Protein AF-0000000066255594 (afdb_homodimer)

Nearest PDB structures (foldseek):
  4ig6-assembly1_A  TM=9.634E-01  e=9.986E-32  Anaplasma phagocytophilum str. HZ
  3knu-assembly1_B  TM=9.555E-01  e=9.615E-29  Anaplasma phagocytophilum str. HZ
  3knu-assembly2_D  TM=9.487E-01  e=7.362E-28  Anaplasma phagocytophilum str. HZ
  3knu-assembly2_C  TM=9.407E-01  e=1.794E-27  Anaplasma phagocytophilum str. HZ
  3knu-assembly1_A  TM=9.541E-01  e=2.984E-27  Anaplasma phagocytophilum str. HZ

Foldseek 3Di:
DALAEEEEEDQCQVCPPPVCCDDLNVVCVVVRNYYYHYDNLLVQADDPRSHQWDADPPDDDWIAGELSSVVVSVVVVCVVPVPAAAEEEDLPAAEDDLVVL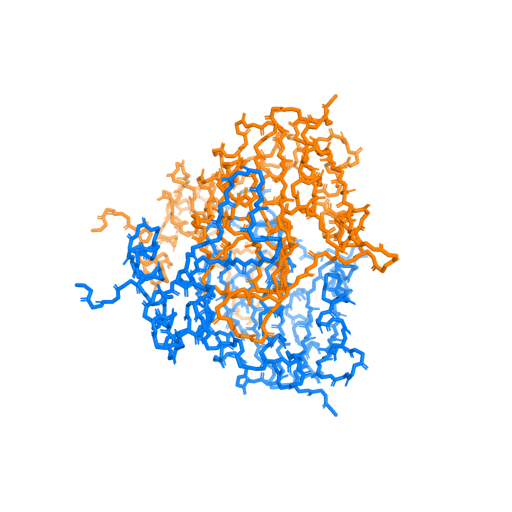VVNSVDRHYYYYKAAIPYYDVVNCVVVVYGYYYPDNDDDGMCSVVVSVSVVSNSCPGPPRDPDPVCVQQDAQNCNHLQNGFHWADDDDDDQADPNDGDDVQCVPPPPVSVSVVRNVRRVVCCCVPPVVRVPPD/DALAEEEEEDQCQVCPPPVCCDDLNVVCVVVRNYYYHYDNLLVQADDPRSHQWDADPPDDDWIAGELSSVVVSVVVLCVVPVPAAAEEEDLPAAEDDLVVLVVNSVDRHYYYYKAAIPYYDVVNCVVVVYGYYYPDNDDDGMCSVVVSVSVVSNSCPGPPRDPDPVCVQQDAQNCNHLQNGFHWADDDDDDQADPNDGDPVQCVPPPPVSVSVVRNVRRVVCCCVPPVVRVPPD

pLDDT: mean 94.8, std 6.96, range [36.12, 98.94]

Secondary structure (DSSP, 8-state):
--SEEEEEEES-GGGSSGGGGSHHHHHHHHTTSEEEEEEEGGGG-BTTTTB-EEEBTT--S-EEE-HHHHHHHHHHHHHH-TT-EEEEEEEEEEEPBHHHHHHHTT-SEEEEE---TT-B-HHHHHHHTPEEEESSBS--SSSHHHHHHHHHHHHHTSTTTSS-GGGGGGSTT-TTSTTTTSPPPP--BSSSEETTEEPPHHHHS--HHHHHHHHHHHHHHHHHHH-GGG-S--/--SEEEEEEES-GGGSSGGGGSHHHHHHHHTTSEEEEEEEGGGG-BTTTTB-EEEBTT--S-EEE-HHHHHHHHHHHHHH-TT-EEEEEEEEEEEPBHHHHHHHTT-SEEEEE---TT-B-HHHHHHHTPEEEESSBS--SSSHHHHHHHHHHHHHTSTTTSS-GGGGGGSTT-TTSTTTTSPPPP--BSSSEETTEEPPHHHHS--HHHHHHHHHHHHHHHHHHH-GGG-S--

Structure (mmCIF, N/CA/C/O backbone):
data_AF-0000000066255594-model_v1
#
loop_
_entity.id
_entity.type
_entity.pdbx_description
1 polymer 'tRNA (guanine-N(1)-)-methyltransferase'
#
loop_
_atom_site.group_PDB
_atom_site.id
_atom_site.type_symbol
_atom_site.label_atom_id
_atom_site.label_alt_id
_atom_site.label_comp_id
_atom_site.label_asym_id
_atom_site.label_entity_id
_atom_site.label_seq_id
_atom_site.pdbx_PDB_ins_code
_atom_site.Cartn_x
_atom_site.Cartn_y
_atom_site.Cartn_z
_atom_site.occupancy
_atom_site.B_iso_or_equiv
_atom_site.auth_seq_id
_atom_site.auth_comp_id
_atom_site.auth_asym_id
_atom_site.auth_atom_id
_atom_site.pdbx_PDB_model_num
ATOM 1 N N . MET A 1 1 ? -24.703 -7.254 12.578 1 80.44 1 MET A N 1
ATOM 2 C CA . MET A 1 1 ? -23.844 -7.609 11.453 1 80.44 1 MET A CA 1
ATOM 3 C C . MET A 1 1 ? -23.016 -6.406 11 1 80.44 1 MET A C 1
ATOM 5 O O . MET A 1 1 ? -23.484 -5.27 11.055 1 80.44 1 MET A O 1
ATOM 9 N N . SER A 1 2 ? -21.734 -6.656 10.742 1 88.69 2 SER A N 1
ATOM 10 C CA . SER A 1 2 ? -20.891 -5.527 10.359 1 88.69 2 SER A CA 1
ATOM 11 C C . SER A 1 2 ? -21.281 -4.992 8.984 1 88.69 2 SER A C 1
ATOM 13 O O . SER A 1 2 ? -21.922 -5.688 8.195 1 88.69 2 SER A O 1
ATOM 15 N N . ILE A 1 3 ? -21.016 -3.77 8.758 1 94.94 3 ILE A N 1
ATOM 16 C CA . ILE A 1 3 ? -21.312 -3.137 7.477 1 94.94 3 ILE A CA 1
ATOM 17 C C . ILE A 1 3 ? -20.5 -3.791 6.367 1 94.94 3 ILE A C 1
ATOM 19 O O . ILE A 1 3 ? -21.016 -4.039 5.27 1 94.94 3 ILE A O 1
ATOM 23 N N . LEU A 1 4 ? -19.297 -4.117 6.699 1 97.81 4 LEU A N 1
ATOM 24 C CA . LEU A 1 4 ? -18.359 -4.734 5.77 1 97.81 4 LEU A CA 1
ATOM 25 C C . LEU A 1 4 ? -17.656 -5.926 6.414 1 97.81 4 LEU A C 1
ATOM 27 O O . LEU A 1 4 ? -17.219 -5.844 7.566 1 97.81 4 LEU A O 1
ATOM 31 N N . HIS A 1 5 ? -17.609 -7.023 5.688 1 98.31 5 HIS A N 1
ATOM 32 C CA . HIS A 1 5 ? -16.875 -8.195 6.156 1 98.31 5 HIS A CA 1
ATOM 33 C C . HIS A 1 5 ? -15.828 -8.633 5.141 1 98.31 5 HIS A C 1
ATOM 35 O O . HIS A 1 5 ? -16.125 -8.805 3.957 1 98.31 5 HIS A O 1
ATOM 41 N N . ALA A 1 6 ? -14.617 -8.766 5.605 1 98.38 6 ALA A N 1
ATOM 42 C CA . ALA A 1 6 ? -13.523 -9.188 4.734 1 98.38 6 ALA A CA 1
ATOM 43 C C . ALA A 1 6 ? -12.969 -10.547 5.164 1 98.38 6 ALA A C 1
ATOM 45 O O . ALA A 1 6 ? -12.625 -10.742 6.328 1 98.38 6 ALA A O 1
ATOM 46 N N . THR A 1 7 ? -12.961 -11.477 4.262 1 98.81 7 THR A N 1
ATOM 47 C CA . THR A 1 7 ? -12.242 -12.727 4.465 1 98.81 7 THR A CA 1
ATOM 48 C C . THR A 1 7 ? -10.891 -12.695 3.756 1 98.81 7 THR A C 1
ATOM 50 O O . THR A 1 7 ? -10.82 -12.484 2.543 1 98.81 7 THR A O 1
ATOM 53 N N . ILE A 1 8 ? -9.844 -12.914 4.52 1 98.88 8 ILE A N 1
ATOM 54 C CA . ILE A 1 8 ? -8.5 -12.844 3.963 1 98.88 8 ILE A CA 1
ATOM 55 C C . ILE A 1 8 ? -7.91 -14.25 3.854 1 98.88 8 ILE A C 1
ATOM 57 O O . ILE A 1 8 ? -7.824 -14.977 4.852 1 98.88 8 ILE A O 1
ATOM 61 N N . LEU A 1 9 ? -7.574 -14.688 2.678 1 98.94 9 LEU A N 1
ATOM 62 C CA . LEU A 1 9 ? -6.82 -15.906 2.428 1 98.94 9 LEU A CA 1
ATOM 63 C C . LEU A 1 9 ? -5.332 -15.609 2.289 1 98.94 9 LEU A C 1
ATOM 65 O O . LEU A 1 9 ? -4.922 -14.875 1.386 1 98.94 9 LEU A O 1
ATOM 69 N N . THR A 1 10 ? -4.516 -16.125 3.152 1 98.81 10 THR A N 1
ATOM 70 C CA . THR A 1 10 ? -3.09 -15.82 3.154 1 98.81 10 THR A CA 1
ATOM 71 C C . THR A 1 10 ? -2.297 -16.953 3.805 1 98.81 10 THR A C 1
ATOM 73 O O . THR A 1 10 ? -2.855 -17.75 4.555 1 98.81 10 THR A O 1
ATOM 76 N N . VAL A 1 11 ? -1.025 -17.062 3.492 1 98.31 11 VAL A N 1
ATOM 77 C CA . VAL A 1 11 ? -0.159 -18.016 4.176 1 98.31 11 VAL A CA 1
ATOM 78 C C . VAL A 1 11 ? 0.457 -17.359 5.41 1 98.31 11 VAL A C 1
ATOM 80 O O . VAL A 1 11 ? 1.189 -18.016 6.16 1 98.31 11 VAL A O 1
ATOM 83 N N . PHE A 1 12 ? 0.181 -16.109 5.691 1 98.12 12 PHE A N 1
ATOM 84 C CA . PHE A 1 12 ? 0.67 -15.391 6.859 1 98.12 12 PHE A CA 1
ATOM 85 C C . PHE A 1 12 ? -0.488 -14.797 7.652 1 98.12 12 PHE A C 1
ATOM 87 O O . PHE A 1 12 ? -0.617 -13.578 7.754 1 98.12 12 PHE A O 1
ATOM 94 N N . PRO A 1 13 ? -1.225 -15.625 8.297 1 98.38 13 PRO A N 1
ATOM 95 C CA . PRO A 1 13 ? -2.385 -15.117 9.039 1 98.38 13 PRO A CA 1
ATOM 96 C C . PRO A 1 13 ? -2 -14.117 10.125 1 98.38 13 PRO A C 1
ATOM 98 O O . PRO A 1 13 ? -2.801 -13.25 10.484 1 98.38 13 PRO A O 1
ATOM 101 N N . GLU A 1 14 ? -0.776 -14.148 10.625 1 97 14 GLU A N 1
ATOM 102 C CA . GLU A 1 14 ? -0.301 -13.297 11.719 1 97 14 GLU A CA 1
ATOM 103 C C . GLU A 1 14 ? -0.2 -11.844 11.281 1 97 14 GLU A C 1
ATOM 105 O O . GLU A 1 14 ? -0.082 -10.945 12.117 1 97 14 GLU A O 1
ATOM 110 N N . MET A 1 15 ? -0.306 -11.602 10 1 98.06 15 MET A N 1
ATOM 111 C CA . MET A 1 15 ? -0.17 -10.242 9.477 1 98.06 15 MET A CA 1
ATOM 112 C C . MET A 1 15 ? -1.474 -9.469 9.625 1 98.06 15 MET A C 1
ATOM 114 O O . MET A 1 15 ? -1.513 -8.258 9.391 1 98.06 15 MET A O 1
ATOM 118 N N . PHE A 1 16 ? -2.576 -10.094 10.062 1 98.12 16 PHE A N 1
ATOM 119 C CA . PHE A 1 16 ? -3.873 -9.438 10.164 1 98.12 16 PHE A CA 1
ATOM 120 C C . PHE A 1 16 ? -4.395 -9.5 11.594 1 98.12 16 PHE A C 1
ATOM 122 O O . PHE A 1 16 ? -4.184 -10.484 12.297 1 98.12 16 PHE A O 1
ATOM 129 N N . PRO A 1 17 ? -5.004 -8.516 12.164 1 98 17 PRO A N 1
ATOM 130 C CA . PRO A 1 17 ? -5.418 -7.379 11.344 1 98 17 PRO A CA 1
ATOM 131 C C . PRO A 1 17 ? -4.281 -6.395 11.078 1 98 17 PRO A C 1
ATOM 133 O O . PRO A 1 17 ? -4.449 -5.441 10.312 1 98 17 PRO A O 1
ATOM 136 N N . GLY A 1 18 ? -3.1 -6.668 11.727 1 96.81 18 GLY A N 1
ATOM 137 C CA . GLY A 1 18 ? -1.965 -5.785 11.516 1 96.81 18 GLY A CA 1
ATOM 138 C C . GLY A 1 18 ? -2.279 -4.328 11.805 1 96.81 18 GLY A C 1
ATOM 139 O O . GLY A 1 18 ? -2.811 -4.004 12.867 1 96.81 18 GLY A O 1
ATOM 140 N N . THR A 1 19 ? -1.964 -3.428 10.812 1 97.19 19 THR A N 1
ATOM 141 C CA . THR A 1 19 ? -2.168 -1.993 10.984 1 97.19 19 THR A CA 1
ATOM 142 C C . THR A 1 19 ? -3.65 -1.672 11.141 1 97.19 19 THR A C 1
ATOM 144 O O . THR A 1 19 ? -4.012 -0.642 11.711 1 97.19 19 THR A O 1
ATOM 147 N N . LEU A 1 20 ? -4.492 -2.537 10.633 1 98.19 20 LEU A N 1
ATOM 148 C CA . LEU A 1 20 ? -5.93 -2.301 10.688 1 98.19 20 LEU A CA 1
ATOM 149 C C . LEU A 1 20 ? -6.469 -2.516 12.094 1 98.19 20 LEU A C 1
ATOM 151 O O . LEU A 1 20 ? -7.609 -2.16 12.391 1 98.19 20 LEU A O 1
ATOM 155 N N . GLY A 1 21 ? -5.648 -3.092 12.93 1 97.38 21 GLY A N 1
ATOM 156 C CA . GLY A 1 21 ? -6.039 -3.264 14.32 1 97.38 21 GLY A CA 1
ATOM 157 C C . GLY A 1 21 ? -5.879 -2 15.141 1 97.38 21 GLY A C 1
ATOM 158 O O . GLY A 1 21 ? -6.336 -1.936 16.281 1 97.38 21 GLY A O 1
ATOM 159 N N . ASP A 1 22 ? -5.281 -1.012 14.523 1 95.5 22 ASP A N 1
ATOM 160 C CA . ASP A 1 22 ? -4.969 0.232 15.219 1 95.5 22 ASP A CA 1
ATOM 161 C C . ASP A 1 22 ? -5.738 1.406 14.617 1 95.5 22 ASP A C 1
ATOM 163 O O . ASP A 1 22 ? -6.316 1.288 13.539 1 95.5 22 ASP A O 1
ATOM 167 N N . SER A 1 23 ? -5.836 2.479 15.352 1 93.25 23 SER A N 1
ATOM 168 C CA . SER A 1 23 ? -6.367 3.748 14.867 1 93.25 23 SER A CA 1
ATOM 169 C C . SER A 1 23 ? -7.809 3.598 14.398 1 93.25 23 SER A C 1
ATOM 171 O O . SER A 1 23 ? -8.586 2.85 14.992 1 93.25 23 SER A O 1
ATOM 173 N N . LEU A 1 24 ? -8.219 4.324 13.391 1 93.06 24 LEU A N 1
ATOM 174 C CA . LEU A 1 24 ? -9.602 4.422 12.938 1 93.06 24 LEU A CA 1
ATOM 175 C C . LEU A 1 24 ? -10.156 3.043 12.594 1 93.06 24 LEU A C 1
ATOM 177 O O . LEU A 1 24 ? -11.266 2.689 13.008 1 93.06 24 LEU A O 1
ATOM 181 N N . ALA A 1 25 ? -9.398 2.289 11.883 1 96.62 25 ALA A N 1
ATOM 182 C CA . ALA A 1 25 ? -9.859 0.962 11.477 1 96.62 25 ALA A CA 1
ATOM 183 C C . ALA A 1 25 ? -10.008 0.046 12.688 1 96.62 25 ALA A C 1
ATOM 185 O O . ALA A 1 25 ? -10.922 -0.776 12.742 1 96.62 25 ALA A O 1
ATOM 186 N N . GLY A 1 26 ? -9.055 0.169 13.617 1 97.69 26 GLY A N 1
ATOM 187 C CA . GLY A 1 26 ? -9.141 -0.603 14.852 1 97.69 26 GLY A CA 1
ATOM 188 C C . GLY A 1 26 ? -10.359 -0.248 15.688 1 97.69 26 GLY A C 1
ATOM 189 O O . GLY A 1 26 ? -11.031 -1.133 16.219 1 97.69 26 GLY A O 1
ATOM 190 N N . GLN A 1 27 ? -10.602 1.021 15.812 1 96.81 27 GLN A N 1
ATOM 191 C CA . GLN A 1 27 ? -11.789 1.473 16.531 1 96.81 27 GLN A CA 1
ATOM 192 C C . GLN A 1 27 ? -13.062 0.953 15.867 1 96.81 27 GLN A C 1
ATOM 194 O O . GLN A 1 27 ? -13.984 0.506 16.547 1 96.81 27 GLN A O 1
ATOM 199 N N . ALA A 1 28 ? -13.078 1.047 14.555 1 97.69 28 ALA A N 1
ATOM 200 C CA . ALA A 1 28 ? -14.227 0.566 13.797 1 97.69 28 ALA A CA 1
ATOM 201 C C . ALA A 1 28 ? -14.414 -0.938 13.977 1 97.69 28 ALA A C 1
ATOM 203 O O . ALA A 1 28 ? -15.539 -1.433 13.984 1 97.69 28 ALA A O 1
ATOM 204 N N . LEU A 1 29 ? -13.32 -1.618 14.078 1 98.12 29 LEU A N 1
ATOM 205 C CA . LEU A 1 29 ? -13.352 -3.055 14.328 1 98.12 29 LEU A CA 1
ATOM 206 C C . LEU A 1 29 ? -14.008 -3.354 15.68 1 98.12 29 LEU A C 1
ATOM 208 O O . LEU A 1 29 ? -14.883 -4.215 15.766 1 98.12 29 LEU A O 1
ATOM 212 N N . LYS A 1 30 ? -13.625 -2.611 16.703 1 97.44 30 LYS A N 1
ATOM 213 C CA . LYS A 1 30 ? -14.164 -2.779 18.047 1 97.44 30 LYS A CA 1
ATOM 214 C C . LYS A 1 30 ? -15.656 -2.465 18.078 1 97.44 30 LYS A C 1
ATOM 216 O O . LYS A 1 30 ? -16.406 -3.084 18.844 1 97.44 30 LYS A O 1
ATOM 221 N N . LYS A 1 31 ? -16.047 -1.573 17.266 1 97.06 31 LYS A N 1
ATOM 222 C CA . LYS A 1 31 ? -17.453 -1.167 17.188 1 97.06 31 LYS A CA 1
ATOM 223 C C . LYS A 1 31 ? -18.234 -2.068 16.25 1 97.06 31 LYS A C 1
ATOM 225 O O . LYS A 1 31 ? -19.422 -1.812 15.977 1 97.06 31 LYS A O 1
ATOM 230 N N . ASN A 1 32 ? -17.625 -3.025 15.641 1 97.44 32 ASN A N 1
ATOM 231 C CA . ASN A 1 32 ? -18.219 -3.99 14.727 1 97.44 32 ASN A CA 1
ATOM 232 C C . ASN A 1 32 ? -18.781 -3.307 13.477 1 97.44 32 ASN A C 1
ATOM 234 O O . ASN A 1 32 ? -19.797 -3.729 12.945 1 97.44 32 ASN A O 1
ATOM 238 N N . ILE A 1 33 ? -18.156 -2.191 13.148 1 97.94 33 ILE A N 1
ATOM 239 C CA . ILE A 1 33 ? -18.5 -1.542 11.891 1 97.94 33 ILE A CA 1
ATOM 240 C C . ILE A 1 33 ? -18.016 -2.385 10.719 1 97.94 33 ILE A C 1
ATOM 242 O O . ILE A 1 33 ? -18.703 -2.527 9.711 1 97.94 33 ILE A O 1
ATOM 246 N N . TRP A 1 34 ? -16.812 -2.852 10.875 1 98.31 34 TRP A N 1
ATOM 247 C CA . TRP A 1 34 ? -16.312 -3.873 9.961 1 98.31 34 TRP A CA 1
ATOM 248 C C . TRP A 1 34 ? -15.805 -5.086 10.727 1 98.31 34 TRP A C 1
ATOM 250 O O . TRP A 1 34 ? -15.609 -5.023 11.945 1 98.31 34 TRP A O 1
ATOM 260 N N . SER A 1 35 ? -15.68 -6.203 10.023 1 98.44 35 SER A N 1
ATOM 261 C CA . SER A 1 35 ? -15.18 -7.449 10.602 1 98.44 35 SER A CA 1
ATOM 262 C C . SER A 1 35 ? -14.344 -8.227 9.594 1 98.44 35 SER A C 1
ATOM 264 O O . SER A 1 35 ? -14.336 -7.902 8.398 1 98.44 35 SER A O 1
ATOM 266 N N . TYR A 1 36 ? -13.594 -9.141 10.141 1 98.31 36 TYR A N 1
ATOM 267 C CA . TYR A 1 36 ? -12.773 -9.914 9.219 1 98.31 36 TYR A CA 1
ATOM 268 C C . TYR A 1 36 ? -12.547 -11.328 9.742 1 98.31 36 TYR A C 1
ATOM 270 O O . TYR A 1 36 ? -12.68 -11.578 10.938 1 98.31 36 TYR A O 1
ATOM 278 N N . ASP A 1 37 ? -12.312 -12.219 8.789 1 98.12 37 ASP A N 1
ATOM 279 C CA . ASP A 1 37 ? -11.773 -13.547 9.047 1 98.12 37 ASP A CA 1
ATOM 280 C C . ASP A 1 37 ? -10.484 -13.781 8.273 1 98.12 37 ASP A C 1
ATOM 282 O O . ASP A 1 37 ? -10.305 -13.242 7.18 1 98.12 37 ASP A O 1
ATOM 286 N N . VAL A 1 38 ? -9.633 -14.484 8.898 1 98.69 38 VAL A N 1
ATOM 287 C CA . VAL A 1 38 ? -8.422 -14.891 8.195 1 98.69 38 VAL A CA 1
ATOM 288 C C . VAL A 1 38 ? -8.406 -16.406 8.039 1 98.69 38 VAL A C 1
ATOM 290 O O . VAL A 1 38 ? -8.633 -17.141 9 1 98.69 38 VAL A O 1
ATOM 293 N N . ILE A 1 39 ? -8.266 -16.844 6.863 1 98.75 39 ILE A N 1
ATOM 294 C CA . ILE A 1 39 ? -8.133 -18.25 6.539 1 98.75 39 ILE A CA 1
ATOM 295 C C . ILE A 1 39 ? -6.699 -18.562 6.121 1 98.75 39 ILE A C 1
ATOM 297 O O . ILE A 1 39 ? -6.18 -17.953 5.176 1 98.75 39 ILE A O 1
ATOM 301 N N . ASN A 1 40 ? -6.043 -19.453 6.867 1 98.75 40 ASN A N 1
ATOM 302 C CA . ASN A 1 40 ? -4.688 -19.875 6.523 1 98.75 40 ASN A CA 1
ATOM 303 C C . ASN A 1 40 ? -4.676 -20.844 5.34 1 98.75 40 ASN A C 1
ATOM 305 O O . ASN A 1 40 ? -5.117 -21.984 5.461 1 98.75 40 ASN A O 1
ATOM 309 N N . ILE A 1 41 ? -4.121 -20.406 4.262 1 98.81 41 ILE A N 1
ATOM 310 C CA . ILE A 1 41 ? -4.105 -21.203 3.041 1 98.81 41 ILE A CA 1
ATOM 311 C C . ILE A 1 41 ? -3.361 -22.516 3.297 1 98.81 41 ILE A C 1
ATOM 313 O O . ILE A 1 41 ? -3.721 -23.562 2.744 1 98.81 41 ILE A O 1
ATOM 317 N N . ARG A 1 42 ? -2.436 -22.516 4.203 1 98.31 42 ARG A N 1
ATOM 318 C CA . ARG A 1 42 ? -1.625 -23.688 4.508 1 98.31 42 ARG A CA 1
ATOM 319 C C . ARG A 1 42 ? -2.484 -24.828 5.055 1 98.31 42 ARG A C 1
ATOM 321 O O . ARG A 1 42 ? -2.107 -26 4.969 1 98.31 42 ARG A O 1
ATOM 328 N N . ASP A 1 43 ? -3.59 -24.5 5.645 1 98.19 43 ASP A N 1
ATOM 329 C CA . ASP A 1 43 ? -4.496 -25.516 6.164 1 98.19 43 ASP A CA 1
ATOM 330 C C . ASP A 1 43 ? -5.039 -26.391 5.039 1 98.19 43 ASP A C 1
ATOM 332 O O . ASP A 1 43 ? -5.594 -27.469 5.293 1 98.19 43 ASP A O 1
ATOM 336 N N . PHE A 1 44 ? -4.855 -25.969 3.824 1 98.5 44 PHE A N 1
ATOM 337 C CA . PHE A 1 44 ? -5.34 -26.703 2.66 1 98.5 44 PHE A CA 1
ATOM 338 C C . PHE A 1 44 ? -4.176 -27.266 1.854 1 98.5 44 PHE A C 1
ATOM 340 O O . PHE A 1 44 ? -4.363 -27.734 0.729 1 98.5 44 PHE A O 1
ATOM 347 N N . GLY A 1 45 ? -2.998 -27.062 2.371 1 97.81 45 GLY A N 1
ATOM 348 C CA . GLY A 1 45 ? -1.794 -27.484 1.68 1 97.81 45 GLY A CA 1
ATOM 349 C C . GLY A 1 45 ? -1.731 -29 1.478 1 97.81 45 GLY A C 1
ATOM 350 O O . GLY A 1 45 ? -2.451 -29.75 2.139 1 97.81 45 GLY A O 1
ATOM 351 N N . LEU A 1 46 ? -0.879 -29.391 0.59 1 96 46 LEU A N 1
ATOM 352 C CA . LEU A 1 46 ? -0.742 -30.797 0.236 1 96 46 LEU A CA 1
ATOM 353 C C . LEU A 1 46 ? 0.324 -31.469 1.092 1 96 46 LEU A C 1
ATOM 355 O O . LEU A 1 46 ? 1.283 -30.828 1.521 1 96 46 LEU A O 1
ATOM 359 N N . THR A 1 47 ? 0.183 -32.75 1.303 1 92.31 47 THR A N 1
ATOM 360 C CA . THR A 1 47 ? 1.136 -33.625 1.996 1 92.31 47 THR A CA 1
ATOM 361 C C . THR A 1 47 ? 1.253 -33.219 3.465 1 92.31 47 THR A C 1
ATOM 363 O O . THR A 1 47 ? 0.471 -32.406 3.957 1 92.31 47 THR A O 1
ATOM 366 N N . LYS A 1 48 ? 2.113 -33.844 4.191 1 92.81 48 LYS A N 1
ATOM 367 C CA . LYS A 1 48 ? 2.316 -33.594 5.613 1 92.81 48 LYS A CA 1
ATOM 368 C C . LYS A 1 48 ? 2.969 -32.25 5.848 1 92.81 48 LYS A C 1
ATOM 370 O O . LYS A 1 48 ? 2.861 -31.672 6.938 1 92.81 48 LYS A O 1
ATOM 375 N N . HIS A 1 49 ? 3.559 -31.734 4.805 1 91.94 49 HIS A N 1
ATOM 376 C CA . HIS A 1 49 ? 4.324 -30.5 4.93 1 91.94 49 HIS A CA 1
ATOM 377 C C . HIS A 1 49 ? 3.475 -29.297 4.555 1 91.94 49 HIS A C 1
ATOM 379 O O . HIS A 1 49 ? 3.945 -28.156 4.625 1 91.94 49 HIS A O 1
ATOM 385 N N . LYS A 1 50 ? 2.215 -29.5 4.148 1 95.38 50 LYS A N 1
ATOM 386 C CA . LYS A 1 50 ? 1.281 -28.422 3.846 1 95.38 50 LYS A CA 1
ATOM 387 C C . LYS A 1 50 ? 1.813 -27.531 2.727 1 95.38 50 LYS A C 1
ATOM 389 O O . LYS A 1 50 ? 1.816 -26.312 2.848 1 95.38 50 LYS A O 1
ATOM 394 N N . ASN A 1 51 ? 2.277 -28.203 1.665 1 96.44 51 ASN A N 1
ATOM 395 C CA . ASN A 1 51 ? 2.787 -27.484 0.504 1 96.44 51 ASN A CA 1
ATOM 396 C C . ASN A 1 51 ? 1.681 -26.703 -0.201 1 96.44 51 ASN A C 1
ATOM 398 O O . ASN A 1 51 ? 0.622 -27.25 -0.503 1 96.44 51 ASN A O 1
ATOM 402 N N . VAL A 1 52 ? 1.98 -25.422 -0.431 1 98.38 52 VAL A N 1
ATOM 403 C CA . VAL A 1 52 ? 0.941 -24.609 -1.034 1 98.38 52 VAL A CA 1
ATOM 404 C C . VAL A 1 52 ? 1.357 -24.203 -2.445 1 98.38 52 VAL A C 1
ATOM 406 O O . VAL A 1 52 ? 0.58 -23.578 -3.176 1 98.38 52 VAL A O 1
ATOM 409 N N . ASP A 1 53 ? 2.559 -24.484 -2.83 1 97.62 53 ASP A N 1
ATOM 410 C CA . ASP A 1 53 ? 3.15 -24.016 -4.074 1 97.62 53 ASP A CA 1
ATOM 411 C C . ASP A 1 53 ? 3.887 -25.141 -4.797 1 97.62 53 ASP A C 1
ATOM 413 O O . ASP A 1 53 ? 4.066 -26.219 -4.242 1 97.62 53 ASP A O 1
ATOM 417 N N . ASP A 1 54 ? 4.219 -24.906 -6.012 1 97 54 ASP A N 1
ATOM 418 C CA . ASP A 1 54 ? 5.012 -25.812 -6.836 1 97 54 ASP A CA 1
ATOM 419 C C . ASP A 1 54 ? 5.742 -25.062 -7.941 1 97 54 ASP A C 1
ATOM 421 O O . ASP A 1 54 ? 5.52 -23.859 -8.133 1 97 54 ASP A O 1
ATOM 425 N N . GLU A 1 55 ? 6.617 -25.734 -8.594 1 95.56 55 GLU A N 1
ATOM 426 C CA . GLU A 1 55 ? 7.395 -25.141 -9.68 1 95.56 55 GLU A CA 1
ATOM 427 C C . GLU A 1 55 ? 6.496 -24.734 -10.844 1 95.56 55 GLU A C 1
ATOM 429 O O . GLU A 1 55 ? 5.531 -25.438 -11.164 1 95.56 55 GLU A O 1
ATOM 434 N N . ALA A 1 56 ? 6.898 -23.688 -11.453 1 94.44 56 ALA A N 1
ATOM 435 C CA . ALA A 1 56 ? 6.152 -23.188 -12.609 1 94.44 56 ALA A CA 1
ATOM 436 C C . ALA A 1 56 ? 6.324 -24.109 -13.812 1 94.44 56 ALA A C 1
ATOM 438 O O . ALA A 1 56 ? 7.422 -24.609 -14.062 1 94.44 56 ALA A O 1
ATOM 439 N N . TYR A 1 57 ? 5.234 -24.359 -14.57 1 95.44 57 TYR A N 1
ATOM 440 C CA . TYR A 1 57 ? 5.395 -24.922 -15.906 1 95.44 57 TYR A CA 1
ATOM 441 C C . TYR A 1 57 ? 6.043 -23.906 -16.844 1 95.44 57 TYR A C 1
ATOM 443 O O . TYR A 1 57 ? 5.742 -22.719 -16.797 1 95.44 57 TYR A O 1
ATOM 451 N N . GLY A 1 58 ? 6.855 -24.406 -17.781 1 91.19 58 GLY A N 1
ATOM 452 C CA . GLY A 1 58 ? 7.535 -23.516 -18.719 1 91.19 58 GLY A CA 1
ATOM 453 C C . GLY A 1 58 ? 8.906 -23.078 -18.234 1 91.19 58 GLY A C 1
ATOM 454 O O . GLY A 1 58 ? 9.633 -22.391 -18.953 1 91.19 58 GLY A O 1
ATOM 455 N N . GLY A 1 59 ? 9.211 -23.531 -17.078 1 83.5 59 GLY A N 1
ATOM 456 C CA . GLY A 1 59 ? 10.531 -23.219 -16.547 1 83.5 59 GLY A CA 1
ATOM 457 C C . GLY A 1 59 ? 10.555 -21.953 -15.727 1 83.5 59 GLY A C 1
ATOM 458 O O . GLY A 1 59 ? 9.523 -21.281 -15.562 1 83.5 59 GLY A O 1
ATOM 459 N N . GLY A 1 60 ? 11.695 -21.703 -15.094 1 77.25 60 GLY A N 1
ATOM 460 C CA . GLY A 1 60 ? 11.898 -20.562 -14.211 1 77.25 60 GLY A CA 1
ATOM 461 C C . GLY A 1 60 ? 12.156 -20.953 -12.766 1 77.25 60 GLY A C 1
ATOM 462 O O . GLY A 1 60 ? 11.953 -22.109 -12.398 1 77.25 60 GLY A O 1
ATOM 463 N N . ASP A 1 61 ? 12.727 -20.109 -12.008 1 77 61 ASP A N 1
ATOM 464 C CA . ASP A 1 61 ? 13.156 -20.406 -10.648 1 77 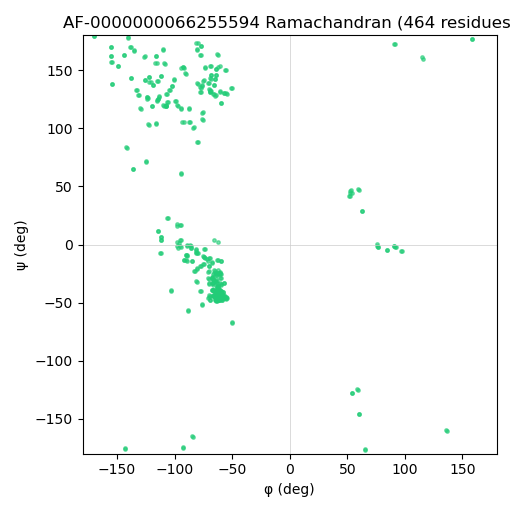61 ASP A CA 1
ATOM 465 C C . ASP A 1 61 ? 12.086 -20 -9.633 1 77 61 ASP A C 1
ATOM 467 O O . ASP A 1 61 ? 12.328 -20.016 -8.43 1 77 61 ASP A O 1
ATOM 471 N N . GLY A 1 62 ? 10.938 -19.812 -10.086 1 85.19 62 GLY A N 1
ATOM 472 C CA . GLY A 1 62 ? 9.945 -19.297 -9.148 1 85.19 62 GLY A CA 1
ATOM 473 C C . GLY A 1 62 ? 8.891 -20.328 -8.781 1 85.19 62 GLY A C 1
ATOM 474 O O . GLY A 1 62 ? 8.758 -21.359 -9.445 1 85.19 62 GLY A O 1
ATOM 475 N N . LEU A 1 63 ? 8.273 -20.172 -7.645 1 93.69 63 LEU A N 1
ATOM 476 C CA . LEU A 1 63 ? 7.176 -21 -7.184 1 93.69 63 LEU A CA 1
ATOM 477 C C . LEU A 1 63 ? 5.832 -20.312 -7.414 1 93.69 63 LEU A C 1
ATOM 479 O O . LEU A 1 63 ? 5.742 -19.094 -7.344 1 93.69 63 LEU A O 1
ATOM 483 N N . ILE A 1 64 ? 4.906 -21.125 -7.781 1 96.94 64 ILE A N 1
ATOM 484 C CA . ILE A 1 64 ? 3.551 -20.641 -8.031 1 96.94 64 ILE A CA 1
ATOM 485 C C . ILE A 1 64 ? 2.576 -21.312 -7.07 1 96.94 64 ILE A C 1
ATOM 487 O O . ILE A 1 64 ? 2.664 -22.516 -6.824 1 96.94 64 ILE A O 1
ATOM 491 N N . MET A 1 65 ? 1.671 -20.562 -6.535 1 98.44 65 MET A N 1
ATOM 492 C CA . MET A 1 65 ? 0.681 -21.156 -5.648 1 98.44 65 MET A CA 1
ATOM 493 C C . MET A 1 65 ? -0.279 -22.047 -6.426 1 98.44 65 MET A C 1
ATOM 495 O O . MET A 1 65 ? -0.834 -21.641 -7.445 1 98.44 65 MET A O 1
ATOM 499 N N . ARG A 1 66 ? -0.501 -23.188 -5.918 1 98.75 66 ARG A N 1
ATOM 500 C CA . ARG A 1 66 ? -1.18 -24.266 -6.617 1 98.75 66 ARG A CA 1
ATOM 501 C C . ARG A 1 66 ? -2.68 -24 -6.707 1 98.75 66 ARG A C 1
ATOM 503 O O . ARG A 1 66 ? -3.301 -23.578 -5.7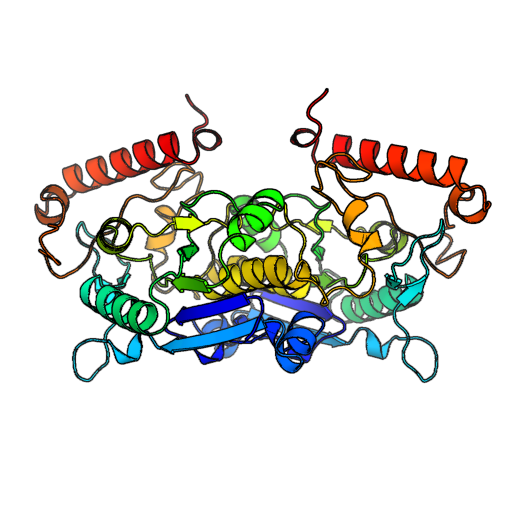3 1 98.75 66 ARG A O 1
ATOM 510 N N . PRO A 1 67 ? -3.264 -24.359 -7.867 1 98.81 67 PRO A N 1
ATOM 511 C CA . PRO A 1 67 ? -4.703 -24.141 -8.023 1 98.81 67 PRO A CA 1
ATOM 512 C C . PRO A 1 67 ? -5.543 -25.078 -7.16 1 98.81 67 PRO A C 1
ATOM 514 O O . PRO A 1 67 ? -6.617 -24.688 -6.691 1 98.81 67 PRO A O 1
ATOM 517 N N . ASP A 1 68 ? -5.105 -26.312 -6.934 1 98.75 68 ASP A N 1
ATOM 518 C CA . ASP A 1 68 ? -5.879 -27.266 -6.141 1 98.75 68 ASP A CA 1
ATOM 519 C C . ASP A 1 68 ? -5.875 -26.875 -4.664 1 98.75 68 ASP A C 1
ATOM 521 O O . ASP A 1 68 ? -6.816 -27.188 -3.932 1 98.75 68 ASP A O 1
ATOM 525 N N . VAL A 1 69 ? -4.836 -26.219 -4.211 1 98.81 69 VAL A N 1
ATOM 526 C CA . VAL A 1 69 ? -4.773 -25.703 -2.846 1 98.81 69 VAL A CA 1
ATOM 527 C C . VAL A 1 69 ? -5.633 -24.453 -2.717 1 98.81 69 VAL A C 1
ATOM 529 O O . VAL A 1 69 ? -6.508 -24.375 -1.85 1 98.81 69 VAL A O 1
ATOM 532 N N . LEU A 1 70 ? -5.406 -23.5 -3.613 1 98.88 70 LEU A N 1
ATOM 533 C CA . LEU A 1 70 ? -6.133 -22.234 -3.584 1 98.88 70 LEU A CA 1
ATOM 534 C C . LEU A 1 70 ? -7.625 -22.469 -3.82 1 98.88 70 LEU A C 1
ATOM 536 O O . LEU A 1 70 ? -8.461 -21.797 -3.209 1 98.88 70 LEU A O 1
ATOM 540 N N . GLY A 1 71 ? -7.922 -23.375 -4.77 1 98.81 71 GLY A N 1
ATOM 541 C CA . GLY A 1 71 ? -9.32 -23.688 -5.016 1 98.81 71 GLY A CA 1
ATOM 542 C C . GLY A 1 71 ? -10.055 -24.141 -3.764 1 98.81 71 GLY A C 1
ATOM 543 O O . GLY A 1 71 ? -11.141 -23.641 -3.473 1 98.81 71 GLY A O 1
ATOM 544 N N . ASN A 1 72 ? -9.461 -25.016 -3.01 1 98.69 72 ASN A N 1
ATOM 545 C CA . ASN A 1 72 ? -10.07 -25.516 -1.779 1 98.69 72 ASN A CA 1
ATOM 546 C C . ASN A 1 72 ? -10.234 -24.391 -0.751 1 98.69 72 ASN A C 1
ATOM 548 O O . ASN A 1 72 ? -11.258 -24.328 -0.065 1 98.69 72 ASN A O 1
ATOM 552 N N . ALA A 1 73 ? -9.258 -23.578 -0.605 1 98.75 73 ALA A N 1
ATOM 553 C CA . ALA A 1 73 ? -9.328 -22.453 0.323 1 98.75 73 ALA A CA 1
ATOM 554 C C . ALA A 1 73 ? -10.469 -21.5 -0.052 1 98.75 73 ALA A C 1
ATOM 556 O O . ALA A 1 73 ? -11.227 -21.062 0.814 1 98.75 73 ALA A O 1
ATOM 557 N N . ILE A 1 74 ? -10.578 -21.188 -1.358 1 98.81 74 ILE A N 1
ATOM 558 C CA . ILE A 1 74 ? -11.602 -20.281 -1.86 1 98.81 74 ILE A CA 1
ATOM 559 C C . ILE A 1 74 ? -12.984 -20.891 -1.639 1 98.81 74 ILE A C 1
ATOM 561 O O . ILE A 1 74 ? -13.906 -20.203 -1.203 1 98.81 74 ILE A O 1
ATOM 565 N N . GLU A 1 75 ? -13.094 -22.203 -1.911 1 98.62 75 GLU A N 1
ATOM 566 C CA . GLU A 1 75 ? -14.375 -22.859 -1.702 1 98.62 75 GLU A CA 1
ATOM 567 C C . GLU A 1 75 ? -14.797 -22.812 -0.236 1 98.62 75 GLU A C 1
ATOM 569 O O . GLU A 1 75 ? -15.969 -22.609 0.07 1 98.62 75 GLU A O 1
ATOM 574 N N . HIS A 1 76 ? -13.891 -23.031 0.607 1 98.69 76 HIS A N 1
ATOM 575 C CA . HIS A 1 76 ? -14.18 -22.906 2.031 1 98.69 76 HIS A CA 1
ATOM 576 C C . HIS A 1 76 ? -14.656 -21.5 2.381 1 98.69 76 HIS A C 1
ATOM 578 O O . HIS A 1 76 ? -15.672 -21.328 3.062 1 98.69 76 HIS A O 1
ATOM 584 N N . ALA A 1 77 ? -13.969 -20.484 1.92 1 98.56 77 ALA A N 1
ATOM 585 C CA . ALA A 1 77 ? -14.344 -19.109 2.18 1 98.56 77 ALA A CA 1
ATOM 586 C C . ALA A 1 77 ? -15.742 -18.797 1.646 1 98.56 77 ALA A C 1
ATOM 588 O O . ALA A 1 77 ? -16.547 -18.156 2.324 1 98.56 77 ALA A O 1
ATOM 589 N N . LEU A 1 78 ? -15.984 -19.297 0.416 1 98.12 78 LEU A N 1
ATOM 590 C CA . LEU A 1 78 ? -17.266 -19.047 -0.231 1 98.12 78 LEU A CA 1
ATOM 591 C C . LEU A 1 78 ? -18.391 -19.766 0.497 1 98.12 78 LEU A C 1
ATOM 593 O O . LEU A 1 78 ? -19.547 -19.312 0.478 1 98.12 78 LEU A O 1
ATOM 597 N N . SER A 1 79 ? -18.062 -20.891 1.127 1 97.88 79 SER A N 1
ATOM 598 C CA . SER A 1 79 ? -19.078 -21.594 1.898 1 97.88 79 SER A CA 1
ATOM 599 C C . SER A 1 79 ? -19.531 -20.781 3.105 1 97.88 79 SER A C 1
ATOM 601 O O . SER A 1 79 ? -20.672 -20.891 3.551 1 97.88 79 SER A O 1
ATOM 603 N N . LEU A 1 80 ? -18.656 -19.984 3.635 1 95.88 80 LEU A N 1
ATOM 604 C CA . LEU A 1 80 ? -18.953 -19.125 4.773 1 95.88 80 LEU A CA 1
ATOM 605 C C . LEU A 1 80 ? -19.656 -17.859 4.32 1 95.88 80 LEU A C 1
ATOM 607 O O . LEU A 1 80 ? -20.5 -17.312 5.047 1 95.88 80 LEU A O 1
ATOM 611 N N . ASN A 1 81 ? -19.297 -17.422 3.068 1 94.44 81 ASN A N 1
ATOM 612 C CA . ASN A 1 81 ? -19.875 -16.219 2.482 1 94.44 81 ASN A CA 1
ATOM 613 C C . ASN A 1 81 ? -20.109 -16.375 0.985 1 94.44 81 ASN A C 1
ATOM 615 O O . ASN A 1 81 ? -19.359 -15.852 0.169 1 94.44 81 ASN A O 1
ATOM 619 N N . PRO A 1 82 ? -21.219 -16.969 0.596 1 93.62 82 PRO A N 1
ATOM 620 C CA . PRO A 1 82 ? -21.453 -17.391 -0.789 1 93.62 82 PRO A CA 1
ATOM 621 C C . PRO A 1 82 ? -21.547 -16.219 -1.753 1 93.62 82 PRO A C 1
ATOM 623 O O . PRO A 1 82 ? -21.25 -16.359 -2.943 1 93.62 82 PRO A O 1
ATOM 626 N N . ASN A 1 83 ? -21.844 -15.062 -1.338 1 93.88 83 ASN A N 1
ATOM 627 C CA . ASN A 1 83 ? -22.031 -13.945 -2.256 1 93.88 83 ASN A CA 1
ATOM 628 C C . ASN A 1 83 ? -20.859 -12.961 -2.201 1 93.88 83 ASN A C 1
ATOM 630 O O . ASN A 1 83 ? -20.969 -11.836 -2.691 1 93.88 83 ASN A O 1
ATOM 634 N N . ALA A 1 84 ? -19.766 -13.453 -1.759 1 97.31 84 ALA A N 1
ATOM 635 C CA . ALA A 1 84 ? -18.625 -12.555 -1.606 1 97.31 84 ALA A CA 1
ATOM 636 C C . ALA A 1 84 ? -17.938 -12.305 -2.949 1 97.31 84 ALA A C 1
ATOM 638 O O . ALA A 1 84 ? -17.828 -13.211 -3.779 1 97.31 84 ALA A O 1
ATOM 639 N N . SER A 1 85 ? -17.547 -11.07 -3.211 1 98 85 SER A N 1
ATOM 640 C CA . SER A 1 85 ? -16.656 -10.766 -4.324 1 98 85 SER A CA 1
ATOM 641 C C . SER A 1 85 ? -15.211 -11.148 -4 1 98 85 SER A C 1
ATOM 643 O O . SER A 1 85 ? -14.742 -10.93 -2.881 1 98 85 SER A O 1
ATOM 645 N N . ILE A 1 86 ? -14.547 -11.758 -4.969 1 98.62 86 ILE A N 1
ATOM 646 C CA . ILE A 1 86 ? -13.188 -12.234 -4.734 1 98.62 86 ILE A CA 1
ATOM 647 C C . ILE A 1 86 ? -12.188 -11.32 -5.449 1 98.62 86 ILE A C 1
ATOM 649 O O . ILE A 1 86 ? -12.273 -11.133 -6.668 1 98.62 86 ILE A O 1
ATOM 653 N N . TYR A 1 87 ? -11.281 -10.781 -4.676 1 98.81 87 TYR A N 1
ATOM 654 C CA . TYR A 1 87 ? -10.227 -9.922 -5.195 1 98.81 87 TYR A CA 1
ATOM 655 C C . TYR A 1 87 ? -8.859 -10.562 -5 1 98.81 87 TYR A C 1
ATOM 657 O O . TYR A 1 87 ? -8.609 -11.219 -3.98 1 98.81 87 TYR A O 1
ATOM 665 N N . TYR A 1 88 ? -8.023 -10.414 -5.965 1 98.81 88 TYR A N 1
ATOM 666 C CA . TYR A 1 88 ? -6.625 -10.836 -5.938 1 98.81 88 TYR A CA 1
ATOM 667 C C . TYR A 1 88 ? -5.695 -9.656 -6.199 1 98.81 88 TYR A C 1
ATOM 669 O O . TYR A 1 88 ? -5.578 -9.188 -7.332 1 98.81 88 TYR A O 1
ATOM 677 N N . PRO A 1 89 ? -5.051 -9.125 -5.082 1 98.75 89 PRO A N 1
ATOM 678 C CA . PRO A 1 89 ? -4.035 -8.102 -5.328 1 98.75 89 PRO A CA 1
ATOM 679 C C . PRO A 1 89 ? -2.893 -8.602 -6.207 1 98.75 89 PRO A C 1
ATOM 681 O O . PRO A 1 89 ? -2.215 -9.57 -5.855 1 98.75 89 PRO A O 1
ATOM 684 N N . SER A 1 90 ? -2.674 -7.934 -7.332 1 97.88 90 SER A N 1
ATOM 685 C CA . SER A 1 90 ? -1.725 -8.312 -8.375 1 97.88 90 SER A CA 1
ATOM 686 C C . SER A 1 90 ? -1.265 -7.098 -9.172 1 97.88 90 SER A C 1
ATOM 688 O O . SER A 1 90 ? -2.072 -6.234 -9.516 1 97.88 90 SER A O 1
ATOM 690 N N . PRO A 1 91 ? 0.047 -7.07 -9.461 1 96.69 91 PRO A N 1
ATOM 691 C CA . PRO A 1 91 ? 0.493 -5.957 -10.305 1 96.69 91 PRO A CA 1
ATOM 692 C C . PRO A 1 91 ? -0.201 -5.93 -11.664 1 96.69 91 PRO A C 1
ATOM 694 O O . PRO A 1 91 ? -0.212 -4.898 -12.336 1 96.69 91 PRO A O 1
ATOM 697 N N . ARG A 1 92 ? -0.869 -6.996 -12.047 1 96.06 92 ARG A N 1
ATOM 698 C CA . ARG A 1 92 ? -1.5 -7.102 -13.359 1 96.06 92 ARG A CA 1
ATOM 699 C C . ARG A 1 92 ? -2.926 -6.562 -13.328 1 96.06 92 ARG A C 1
ATOM 701 O O . ARG A 1 92 ? -3.564 -6.422 -14.375 1 96.06 92 ARG A O 1
ATOM 708 N N . GLY A 1 93 ? -3.402 -6.301 -12.219 1 96.62 93 GLY A N 1
ATOM 709 C CA . GLY A 1 93 ? -4.816 -6.008 -12.055 1 96.62 93 GLY A CA 1
ATOM 710 C C . GLY A 1 93 ? -5.18 -4.582 -12.43 1 96.62 93 GLY A C 1
ATOM 711 O O . GLY A 1 93 ? -4.301 -3.777 -12.75 1 96.62 93 GLY A O 1
ATOM 712 N N . ARG A 1 94 ? -6.504 -4.324 -12.43 1 95.38 94 ARG A N 1
ATOM 713 C CA . ARG A 1 94 ? -7.012 -2.959 -12.547 1 95.38 94 ARG A CA 1
ATOM 714 C C . ARG A 1 94 ? -6.453 -2.074 -11.438 1 95.38 94 ARG A C 1
ATOM 716 O O . ARG A 1 94 ? -6.445 -2.465 -10.266 1 95.38 94 ARG A O 1
ATOM 723 N N . VAL A 1 95 ? -5.941 -0.943 -11.812 1 96.62 95 VAL A N 1
ATOM 724 C CA . VAL A 1 95 ? -5.312 -0.059 -10.836 1 96.62 95 VAL A CA 1
ATOM 725 C C . VAL A 1 95 ? -6.359 0.43 -9.836 1 96.62 95 VAL A C 1
ATOM 727 O O . VAL A 1 95 ? -7.43 0.897 -10.227 1 96.62 95 VAL A O 1
ATOM 730 N N . PHE A 1 96 ? -6.074 0.279 -8.578 1 97.75 96 PHE A N 1
ATOM 731 C CA . PHE A 1 96 ? -6.914 0.721 -7.473 1 97.75 96 PHE A CA 1
ATOM 732 C C . PHE A 1 96 ? -6.945 2.242 -7.391 1 97.75 96 PHE A C 1
ATOM 734 O O . PHE A 1 96 ? -5.902 2.896 -7.488 1 97.75 96 PHE A O 1
ATOM 741 N N . THR A 1 97 ? -8.102 2.84 -7.289 1 95.5 97 THR A N 1
ATOM 742 C CA . THR A 1 97 ? -8.312 4.277 -7.172 1 95.5 97 THR A CA 1
ATOM 743 C C . THR A 1 97 ? -9.391 4.582 -6.141 1 95.5 97 THR A C 1
ATOM 745 O O . THR A 1 97 ? -10.086 3.676 -5.672 1 95.5 97 THR A O 1
ATOM 748 N N . GLN A 1 98 ? -9.492 5.863 -5.828 1 93.75 98 GLN A N 1
ATOM 749 C CA . GLN A 1 98 ? -10.531 6.297 -4.902 1 93.75 98 GLN A CA 1
ATOM 750 C C . GLN A 1 98 ? -11.922 5.953 -5.434 1 93.75 98 GLN A C 1
ATOM 752 O O . GLN A 1 98 ? -12.781 5.504 -4.68 1 93.75 98 GLN A O 1
ATOM 757 N N . SER A 1 99 ? -12.109 6.137 -6.719 1 91.06 99 SER A N 1
ATOM 758 C CA . SER A 1 99 ? -13.398 5.828 -7.328 1 91.06 99 SER A CA 1
ATOM 759 C C . SER A 1 99 ? -13.688 4.328 -7.289 1 91.06 99 SER A C 1
ATOM 761 O O . SER A 1 99 ? -14.836 3.916 -7.086 1 91.06 99 SER A O 1
ATOM 763 N N . PHE A 1 100 ? -12.656 3.498 -7.527 1 94.12 100 PHE A N 1
ATOM 764 C CA . PHE A 1 100 ? -12.797 2.047 -7.484 1 94.12 100 PHE A CA 1
ATOM 765 C C . PHE A 1 100 ? -13.258 1.589 -6.105 1 94.12 100 PHE A C 1
ATOM 767 O O . PHE A 1 100 ? -14.031 0.639 -5.992 1 94.12 100 PHE A O 1
ATOM 774 N N . THR A 1 101 ? -12.812 2.271 -5.098 1 93.25 101 THR A N 1
ATOM 775 C CA . THR A 1 101 ? -13.18 1.954 -3.721 1 93.25 101 THR A CA 1
ATOM 776 C C . THR A 1 101 ? -14.695 2.004 -3.535 1 93.25 101 THR A C 1
ATOM 778 O O . THR A 1 101 ? -15.273 1.121 -2.902 1 93.25 101 THR A O 1
ATOM 781 N N . LYS A 1 102 ? -15.273 3.049 -4.062 1 91.38 102 LYS A N 1
ATOM 782 C CA . LYS A 1 102 ? -16.719 3.223 -3.941 1 91.38 102 LYS A CA 1
ATOM 783 C C . LYS A 1 102 ? -17.469 2.09 -4.633 1 91.38 102 LYS A C 1
ATOM 785 O O . LYS A 1 102 ? -18.5 1.627 -4.141 1 91.38 102 LYS A O 1
ATOM 790 N N . GLU A 1 103 ? -16.922 1.63 -5.742 1 94.62 103 GLU A N 1
ATOM 791 C CA . GLU A 1 103 ? -17.484 0.493 -6.457 1 94.62 103 GLU A CA 1
ATOM 792 C C . GLU A 1 103 ? -17.422 -0.78 -5.617 1 94.62 103 GLU A C 1
ATOM 794 O O . GLU A 1 103 ? -18.375 -1.55 -5.562 1 94.62 103 GLU A O 1
ATOM 799 N N . MET A 1 104 ? -16.391 -0.989 -4.961 1 96.81 104 MET A N 1
ATOM 800 C CA . MET A 1 104 ? -16.156 -2.199 -4.176 1 96.81 104 MET A CA 1
ATOM 801 C C . MET A 1 104 ? -17.109 -2.266 -2.988 1 96.81 104 MET A C 1
ATOM 803 O O . MET A 1 104 ? -17.516 -3.354 -2.57 1 96.81 104 MET A O 1
ATOM 807 N N . LEU A 1 105 ? -17.438 -1.093 -2.463 1 95.62 105 LEU A N 1
ATOM 808 C CA . LEU A 1 105 ? -18.25 -1.021 -1.248 1 95.62 105 LEU A CA 1
ATOM 809 C C . LEU A 1 105 ? -19.703 -1.363 -1.541 1 95.62 105 LEU A C 1
ATOM 811 O O . LEU A 1 105 ? -20.531 -1.445 -0.623 1 95.62 105 LEU A O 1
ATOM 815 N N . LYS A 1 106 ? -20.016 -1.584 -2.811 1 94.5 106 LYS A N 1
ATOM 816 C CA . LYS A 1 106 ? -21.359 -2.023 -3.166 1 94.5 106 LYS A CA 1
ATOM 817 C C . LYS A 1 106 ? -21.641 -3.428 -2.637 1 94.5 106 LYS A C 1
ATOM 819 O O . LYS A 1 106 ? -22.797 -3.812 -2.453 1 94.5 106 LYS A O 1
ATOM 824 N N . ASN A 1 107 ? -20.609 -4.242 -2.479 1 94.44 107 ASN A N 1
ATOM 825 C CA . ASN A 1 107 ? -20.719 -5.551 -1.846 1 94.44 107 ASN A CA 1
ATOM 826 C C . ASN A 1 107 ? -20.203 -5.523 -0.408 1 94.44 107 ASN A C 1
ATOM 828 O O . ASN A 1 107 ? -19.109 -5.023 -0.144 1 94.44 107 ASN A O 1
ATOM 832 N N . LYS A 1 108 ? -20.922 -6.141 0.444 1 94.5 108 LYS A N 1
ATOM 833 C CA . LYS A 1 108 ? -20.609 -6.074 1.868 1 94.5 108 LYS A CA 1
ATOM 834 C C . LYS A 1 108 ? -19.703 -7.223 2.283 1 94.5 108 LYS A C 1
ATOM 836 O O . LYS A 1 108 ? -19.203 -7.25 3.41 1 94.5 108 LYS A O 1
ATOM 841 N N . ASN A 1 109 ? -19.594 -8.156 1.431 1 97.69 109 ASN A N 1
ATOM 842 C CA . ASN A 1 109 ? -18.75 -9.312 1.684 1 97.69 109 ASN A CA 1
ATOM 843 C C . ASN A 1 109 ? -17.641 -9.445 0.635 1 97.69 109 ASN A C 1
ATOM 845 O O . ASN A 1 109 ? -17.922 -9.609 -0.552 1 97.69 109 ASN A O 1
ATOM 849 N N . LEU A 1 110 ? -16.438 -9.383 1.134 1 98.56 110 LEU A N 1
ATOM 850 C CA . LEU A 1 110 ? -15.289 -9.414 0.234 1 98.56 110 LEU A CA 1
ATOM 851 C C . LEU A 1 110 ? -14.312 -10.523 0.627 1 98.56 110 LEU A C 1
ATOM 853 O O . LEU A 1 110 ? -14.125 -10.797 1.814 1 98.56 110 LEU A O 1
ATOM 857 N N . ILE A 1 111 ? -13.75 -11.172 -0.304 1 98.81 111 ILE A N 1
ATOM 858 C CA . ILE A 1 111 ? -12.648 -12.109 -0.118 1 98.81 111 ILE A CA 1
ATOM 859 C C . ILE A 1 111 ? -11.383 -11.562 -0.784 1 98.81 111 ILE A C 1
ATOM 861 O O . ILE A 1 111 ? -11.43 -11.117 -1.933 1 98.81 111 ILE A O 1
ATOM 865 N N . PHE A 1 112 ? -10.328 -11.5 -0.058 1 98.88 112 PHE A N 1
ATOM 866 C CA . PHE A 1 112 ? -9.031 -11.125 -0.606 1 98.88 112 PHE A CA 1
ATOM 867 C C . PHE A 1 112 ? -8.094 -12.328 -0.637 1 98.88 112 PHE A C 1
ATOM 869 O O . PHE A 1 112 ? -7.809 -12.93 0.402 1 98.88 112 PHE A O 1
ATOM 876 N N . LEU A 1 113 ? -7.633 -12.688 -1.803 1 98.88 113 LEU A N 1
ATOM 877 C CA . LEU A 1 113 ? -6.648 -13.742 -2.002 1 98.88 113 LEU A CA 1
ATOM 878 C C . LEU A 1 113 ? -5.234 -13.164 -2.039 1 98.88 113 LEU A C 1
ATOM 880 O O . LEU A 1 113 ? -4.836 -12.555 -3.031 1 98.88 113 LEU A O 1
ATOM 884 N N . CYS A 1 114 ? -4.512 -13.367 -0.965 1 98.81 114 CYS A N 1
ATOM 885 C CA . CYS A 1 114 ? -3.148 -12.852 -0.899 1 98.81 114 CYS A CA 1
ATOM 886 C C . CYS A 1 114 ? -2.16 -13.844 -1.495 1 98.81 114 CYS A C 1
ATOM 888 O O . CYS A 1 114 ? -1.774 -14.812 -0.837 1 98.81 114 CYS A O 1
ATOM 890 N N . GLY A 1 115 ? -1.687 -13.523 -2.672 1 97.75 115 GLY A N 1
ATOM 891 C CA . GLY A 1 115 ? -0.69 -14.359 -3.326 1 97.75 115 GLY A CA 1
ATOM 892 C C . GLY A 1 115 ? 0.709 -14.156 -2.775 1 97.75 115 GLY A C 1
ATOM 893 O O . GLY A 1 115 ? 0.977 -13.164 -2.088 1 97.75 115 GLY A O 1
ATOM 894 N N . ARG A 1 116 ? 1.625 -15.086 -3.051 1 95.62 116 ARG A N 1
ATOM 895 C CA . ARG A 1 116 ? 3.039 -15.055 -2.691 1 95.62 116 ARG A CA 1
ATOM 896 C C . ARG A 1 116 ? 3.904 -15.602 -3.822 1 95.62 116 ARG A C 1
ATOM 898 O O . ARG A 1 116 ? 3.393 -15.953 -4.887 1 95.62 116 ARG A O 1
ATOM 905 N N . TYR A 1 117 ? 5.203 -15.555 -3.574 1 92.56 117 TYR A N 1
ATOM 906 C CA . TYR A 1 117 ? 6.156 -16.078 -4.543 1 92.56 117 TYR A CA 1
ATOM 907 C C . TYR A 1 117 ? 6.027 -15.359 -5.883 1 92.56 117 TYR A C 1
ATOM 909 O O . TYR A 1 117 ? 6.121 -14.133 -5.945 1 92.56 117 TYR A O 1
ATOM 917 N N . GLU A 1 118 ? 5.816 -16.156 -6.938 1 93.38 118 GLU A N 1
ATOM 918 C CA . GLU A 1 118 ? 5.676 -15.516 -8.242 1 93.38 118 GLU A CA 1
ATOM 919 C C . GLU A 1 118 ? 4.219 -15.156 -8.531 1 93.38 118 GLU A C 1
ATOM 921 O O . GLU A 1 118 ? 3.932 -14.398 -9.461 1 93.38 118 GLU A O 1
ATOM 926 N N . GLY A 1 119 ? 3.34 -15.719 -7.734 1 96.19 119 GLY A N 1
ATOM 927 C CA . GLY A 1 119 ? 1.923 -15.477 -7.945 1 96.19 119 GLY A CA 1
ATOM 928 C C . GLY A 1 119 ? 1.075 -16.734 -7.836 1 96.19 119 GLY A C 1
ATOM 929 O O . GLY A 1 119 ? 1.46 -17.688 -7.16 1 96.19 119 GLY A O 1
ATOM 930 N N . ILE A 1 120 ? -0.103 -16.641 -8.406 1 98.44 120 ILE A N 1
ATOM 931 C CA . ILE A 1 120 ? -1.024 -17.766 -8.305 1 98.44 120 ILE A CA 1
ATOM 932 C C . ILE A 1 120 ? -1.278 -18.344 -9.695 1 98.44 120 ILE A C 1
ATOM 934 O O . ILE A 1 120 ? -1.092 -17.672 -10.703 1 98.44 120 ILE A O 1
ATOM 938 N N . ASP A 1 121 ? -1.671 -19.609 -9.75 1 98.69 121 ASP A N 1
ATOM 939 C CA . ASP A 1 121 ? -2.016 -20.266 -11.008 1 98.69 121 ASP A CA 1
ATOM 940 C C . ASP A 1 121 ? -3.188 -19.562 -11.688 1 98.69 121 ASP A C 1
ATOM 942 O O . ASP A 1 121 ? -4.219 -19.312 -11.062 1 98.69 121 ASP A O 1
ATOM 946 N N . GLU A 1 122 ? -3.045 -19.281 -12.969 1 98.44 122 GLU A N 1
ATOM 947 C CA . GLU A 1 122 ? -4.016 -18.531 -13.766 1 98.44 122 GLU A CA 1
ATOM 948 C C . GLU A 1 122 ? -5.391 -19.188 -13.727 1 98.44 122 GLU A C 1
ATOM 950 O O . GLU A 1 122 ? -6.414 -18.5 -13.742 1 98.44 122 GLU A O 1
ATOM 955 N N . ARG A 1 123 ? -5.461 -20.469 -13.648 1 98.75 123 ARG A N 1
ATOM 956 C CA . ARG A 1 123 ? -6.719 -21.203 -13.711 1 98.75 123 ARG A CA 1
ATOM 957 C C . ARG A 1 123 ? -7.598 -20.906 -12.508 1 98.75 123 ARG A C 1
ATOM 959 O O . ARG A 1 123 ? -8.82 -21.016 -12.578 1 98.75 123 ARG A O 1
ATOM 966 N N . VAL A 1 124 ? -6.992 -20.5 -11.391 1 98.81 124 VAL A N 1
ATOM 967 C CA . VAL A 1 124 ? -7.754 -20.062 -10.219 1 98.81 124 VAL A CA 1
ATOM 968 C C . VAL A 1 124 ? -8.547 -18.812 -10.555 1 98.81 124 VAL A C 1
ATOM 970 O O . VAL A 1 124 ? -9.727 -18.703 -10.219 1 98.81 124 VAL A O 1
ATOM 973 N N . ILE A 1 125 ? -7.863 -17.812 -11.188 1 98.25 125 ILE A N 1
ATOM 974 C CA . ILE A 1 125 ? -8.484 -16.547 -11.578 1 98.25 125 ILE A CA 1
ATOM 975 C C . ILE A 1 125 ? -9.672 -16.828 -12.492 1 98.25 125 ILE A C 1
ATOM 977 O O . ILE A 1 125 ? -10.758 -16.266 -12.289 1 98.25 125 ILE A O 1
ATOM 981 N N . GLU A 1 126 ? -9.469 -17.703 -13.406 1 97.81 126 GLU A N 1
ATOM 982 C CA . GLU A 1 126 ? -10.492 -18.031 -14.391 1 97.81 126 GLU A CA 1
ATOM 983 C C . GLU A 1 126 ? -11.664 -18.766 -13.742 1 97.81 126 GLU A C 1
ATOM 985 O O . GLU A 1 126 ? -12.828 -18.438 -13.992 1 97.81 126 GLU A O 1
ATOM 990 N N . GLU A 1 127 ? -11.398 -19.75 -12.961 1 98.25 127 GLU A N 1
ATOM 991 C CA . GLU A 1 127 ? -12.406 -20.625 -12.375 1 98.25 127 GLU A CA 1
ATOM 992 C C . GLU A 1 127 ? -13.367 -19.844 -11.484 1 98.25 127 GLU A C 1
ATOM 994 O O . GLU A 1 127 ? -14.578 -20.078 -11.516 1 98.25 127 GLU A O 1
ATOM 999 N N . TYR A 1 128 ? -12.852 -18.891 -10.766 1 98.06 128 TYR A N 1
ATOM 1000 C CA . TYR A 1 128 ? -13.656 -18.25 -9.742 1 98.06 128 TYR A CA 1
ATOM 1001 C C . TYR A 1 128 ? -13.969 -16.797 -10.125 1 98.06 128 TYR A C 1
ATOM 1003 O O . TYR A 1 128 ? -14.5 -16.031 -9.312 1 98.06 128 TYR A O 1
ATOM 1011 N N . ASN A 1 129 ? -13.594 -16.406 -11.336 1 96.56 129 ASN A N 1
ATOM 1012 C CA . ASN A 1 129 ? -13.805 -15.039 -11.812 1 96.56 129 ASN A CA 1
ATOM 1013 C C . ASN A 1 129 ? -13.242 -14.008 -10.836 1 96.56 129 ASN A C 1
ATOM 1015 O O . ASN A 1 129 ? -13.945 -13.078 -10.438 1 96.56 129 ASN A O 1
ATOM 1019 N N . VAL A 1 130 ? -12.023 -14.289 -10.398 1 97.88 130 VAL A N 1
ATOM 1020 C CA . VAL A 1 130 ? -11.344 -13.43 -9.438 1 97.88 130 VAL A CA 1
ATOM 1021 C C . VAL A 1 130 ? -10.992 -12.094 -10.094 1 97.88 130 VAL A C 1
ATOM 1023 O O . VAL A 1 130 ? -10.492 -12.055 -11.219 1 97.88 130 VAL A O 1
ATOM 1026 N N . GLU A 1 131 ? -11.297 -11 -9.43 1 97.75 131 GLU A N 1
ATOM 1027 C CA . GLU A 1 131 ? -10.875 -9.695 -9.93 1 97.75 131 GLU A CA 1
ATOM 1028 C C . GLU A 1 131 ? -9.477 -9.344 -9.438 1 97.75 131 GLU A C 1
ATOM 1030 O O . GLU A 1 131 ? -9.227 -9.273 -8.234 1 97.75 131 GLU A O 1
ATOM 1035 N N . GLU A 1 132 ? -8.547 -9.195 -10.383 1 98.31 132 GLU A N 1
ATOM 1036 C CA . GLU A 1 132 ? -7.207 -8.719 -10.039 1 98.31 132 GLU A CA 1
ATOM 1037 C C . GLU A 1 132 ? -7.199 -7.211 -9.82 1 98.31 132 GLU A C 1
ATOM 1039 O O . GLU A 1 132 ? -7.816 -6.461 -10.578 1 98.31 132 GLU A O 1
ATOM 1044 N N . ILE A 1 133 ? -6.52 -6.797 -8.734 1 98.19 133 ILE A N 1
ATOM 1045 C CA . ILE A 1 133 ? -6.457 -5.383 -8.391 1 98.19 133 ILE A CA 1
ATOM 1046 C C . ILE A 1 133 ? -5.008 -4.984 -8.109 1 98.19 133 ILE A C 1
ATOM 1048 O O . ILE A 1 133 ? -4.316 -5.652 -7.336 1 98.19 133 ILE A O 1
ATOM 1052 N N . SER A 1 134 ? -4.543 -3.936 -8.742 1 98.31 134 SER A N 1
ATOM 1053 C CA . SER A 1 134 ? -3.191 -3.422 -8.539 1 98.31 134 SER A CA 1
ATOM 1054 C C . SER A 1 134 ? -3.203 -2.156 -7.695 1 98.31 134 SER A C 1
ATOM 1056 O O . SER A 1 134 ? -3.998 -1.245 -7.938 1 98.31 134 SER A O 1
ATOM 1058 N N . VAL A 1 135 ? -2.311 -2.082 -6.672 1 98.31 135 VAL A N 1
ATOM 1059 C CA . VAL A 1 135 ? -2.285 -0.893 -5.824 1 98.31 135 VAL A CA 1
ATOM 1060 C C . VAL A 1 135 ? -1.228 0.083 -6.336 1 98.31 135 VAL A C 1
ATOM 1062 O O . VAL A 1 135 ? -0.995 1.131 -5.727 1 98.31 135 VAL A O 1
ATOM 1065 N N . GLY A 1 136 ? -0.611 -0.198 -7.398 1 97.19 136 GLY A N 1
ATOM 1066 C CA . GLY A 1 136 ? 0.388 0.676 -7.992 1 97.19 136 GLY A CA 1
ATOM 1067 C C . GLY A 1 136 ? 1.349 -0.054 -8.914 1 97.19 136 GLY A C 1
ATOM 1068 O O . GLY A 1 136 ? 1.296 -1.28 -9.023 1 97.19 136 GLY A O 1
ATOM 1069 N N . ASP A 1 137 ? 2.264 0.679 -9.547 1 96.88 137 ASP A N 1
ATOM 1070 C CA . ASP A 1 137 ? 3.201 0.13 -10.523 1 96.88 137 ASP A CA 1
ATOM 1071 C C . ASP A 1 137 ? 4.527 -0.241 -9.859 1 96.88 137 ASP A C 1
ATOM 1073 O O . ASP A 1 137 ? 5.582 0.265 -10.242 1 96.88 137 ASP A O 1
ATOM 1077 N N . TYR A 1 138 ? 4.434 -1.09 -9 1 97.06 138 TYR A N 1
ATOM 1078 C CA . TYR A 1 138 ? 5.566 -1.626 -8.258 1 97.06 138 TYR A CA 1
ATOM 1079 C C . TYR A 1 138 ? 5.258 -3.021 -7.727 1 97.06 138 TYR A C 1
ATOM 1081 O O . TYR A 1 138 ? 4.098 -3.434 -7.684 1 97.06 138 TYR A O 1
ATOM 1089 N N . ILE A 1 139 ? 6.285 -3.771 -7.359 1 96.62 139 ILE A N 1
ATOM 1090 C CA . ILE A 1 139 ? 6.141 -5.164 -6.957 1 96.62 139 ILE A CA 1
ATOM 1091 C C . ILE A 1 139 ? 6.332 -5.285 -5.445 1 96.62 139 ILE A C 1
ATOM 1093 O O . ILE A 1 139 ? 7.266 -4.711 -4.883 1 96.62 139 ILE A O 1
ATOM 1097 N N . LEU A 1 140 ? 5.438 -5.914 -4.82 1 97.31 140 LEU A N 1
ATOM 1098 C CA . LEU A 1 140 ? 5.531 -6.23 -3.4 1 97.31 140 LEU A CA 1
ATOM 1099 C C . LEU A 1 140 ? 5.73 -7.727 -3.191 1 97.31 140 LEU A C 1
ATOM 1101 O O . LEU A 1 140 ? 5.57 -8.516 -4.125 1 97.31 140 LEU A O 1
ATOM 1105 N N . SER A 1 141 ? 6.078 -8.125 -1.973 1 95.88 141 SER A N 1
ATOM 1106 C CA . SER A 1 141 ? 6.461 -9.5 -1.671 1 95.88 141 SER A CA 1
ATOM 1107 C C . SER A 1 141 ? 5.242 -10.406 -1.581 1 95.88 141 SER A C 1
ATOM 1109 O O . SER A 1 141 ? 5.363 -11.633 -1.646 1 95.88 141 SER A O 1
ATOM 1111 N N . GLY A 1 142 ? 4.109 -9.852 -1.418 1 97.19 142 GLY A N 1
ATOM 1112 C CA . GLY A 1 142 ? 2.865 -10.594 -1.289 1 97.19 142 GLY A CA 1
ATOM 1113 C C . GLY A 1 142 ? 1.635 -9.711 -1.335 1 97.19 142 GLY A C 1
ATOM 1114 O O . GLY A 1 142 ? 1.742 -8.492 -1.514 1 97.19 142 GLY A O 1
ATOM 1115 N N . GLY A 1 143 ? 0.55 -10.336 -1.229 1 98.56 143 GLY A N 1
ATOM 1116 C CA . GLY A 1 143 ? -0.704 -9.617 -1.379 1 98.56 143 GLY A CA 1
ATOM 1117 C C . GLY A 1 143 ? -1.188 -8.984 -0.087 1 98.56 143 GLY A C 1
ATOM 1118 O O . GLY A 1 143 ? -2.195 -8.273 -0.076 1 98.56 143 GLY A O 1
ATOM 1119 N N . GLU A 1 144 ? -0.485 -9.188 1.062 1 98.81 144 GLU A N 1
ATOM 1120 C CA . GLU A 1 144 ? -0.978 -8.766 2.371 1 98.81 144 GLU A CA 1
ATOM 1121 C C . GLU A 1 144 ? -0.959 -7.25 2.508 1 98.81 144 GLU A C 1
ATOM 1123 O O . GLU A 1 144 ? -1.943 -6.648 2.943 1 98.81 144 GLU A O 1
ATOM 1128 N N . ILE A 1 145 ? 0.149 -6.625 2.096 1 98.62 145 ILE A N 1
ATOM 1129 C CA . ILE A 1 145 ? 0.271 -5.18 2.244 1 98.62 145 ILE A CA 1
ATOM 1130 C C . ILE A 1 145 ? -0.744 -4.48 1.342 1 98.62 145 ILE A C 1
ATOM 1132 O O . ILE A 1 145 ? -1.468 -3.586 1.786 1 98.62 145 ILE A O 1
ATOM 1136 N N . PRO A 1 146 ? -0.896 -4.938 0.06 1 98.81 146 PRO A N 1
ATOM 1137 C CA . PRO A 1 146 ? -1.964 -4.355 -0.757 1 98.81 146 PRO A CA 1
ATOM 1138 C C . PRO A 1 146 ? -3.346 -4.527 -0.133 1 98.81 146 PRO A C 1
ATOM 1140 O O . PRO A 1 146 ? -4.176 -3.619 -0.202 1 98.81 146 PRO A O 1
ATOM 1143 N N . THR A 1 147 ? -3.592 -5.66 0.423 1 98.88 147 THR A N 1
ATOM 1144 C CA . THR A 1 147 ? -4.883 -5.922 1.048 1 98.88 147 THR A CA 1
ATOM 1145 C C . THR A 1 147 ? -5.125 -4.965 2.211 1 98.88 147 THR A C 1
ATOM 1147 O O . THR A 1 147 ? -6.215 -4.402 2.346 1 98.88 147 THR A O 1
ATOM 1150 N N . LEU A 1 148 ? -4.094 -4.75 3.02 1 98.81 148 LEU A N 1
ATOM 1151 C CA . LEU A 1 148 ? -4.191 -3.783 4.109 1 98.81 148 LEU A CA 1
ATOM 1152 C C . LEU A 1 148 ? -4.527 -2.396 3.576 1 98.81 148 LEU A C 1
ATOM 1154 O O . LEU A 1 148 ? -5.375 -1.698 4.145 1 98.81 148 LEU A O 1
ATOM 1158 N N . ALA A 1 149 ? -3.881 -2.002 2.506 1 98.69 149 ALA A N 1
ATOM 1159 C CA . ALA A 1 149 ? -4.102 -0.685 1.913 1 98.69 149 ALA A CA 1
ATOM 1160 C C . ALA A 1 149 ? -5.535 -0.54 1.416 1 98.69 149 ALA A C 1
ATOM 1162 O O . ALA A 1 149 ? -6.207 0.45 1.717 1 98.69 149 ALA A O 1
ATOM 1163 N N . ILE A 1 150 ? -5.988 -1.562 0.68 1 98.75 150 ILE A N 1
ATOM 1164 C CA . ILE A 1 150 ? -7.324 -1.529 0.098 1 98.75 150 ILE A CA 1
ATOM 1165 C C . ILE A 1 150 ? -8.367 -1.478 1.21 1 98.75 150 ILE A C 1
ATOM 1167 O O . ILE A 1 150 ? -9.273 -0.638 1.184 1 98.75 150 ILE A O 1
ATOM 1171 N N . LEU A 1 151 ? -8.203 -2.344 2.182 1 98.69 151 LEU A N 1
ATOM 1172 C CA . LEU A 1 151 ? -9.164 -2.404 3.271 1 98.69 151 LEU A CA 1
ATOM 1173 C C . LEU A 1 151 ? -9.172 -1.102 4.066 1 98.69 151 LEU A C 1
ATOM 1175 O O . LEU A 1 151 ? -10.234 -0.628 4.484 1 98.69 151 LEU A O 1
ATOM 1179 N N . ASP A 1 152 ? -7.988 -0.517 4.316 1 98.38 152 ASP A N 1
ATOM 1180 C CA . ASP A 1 152 ? -7.93 0.766 5.012 1 98.38 152 ASP A CA 1
ATOM 1181 C C . ASP A 1 152 ? -8.758 1.821 4.285 1 98.38 152 ASP A C 1
ATOM 1183 O O . ASP A 1 152 ? -9.516 2.566 4.914 1 98.38 152 ASP A O 1
ATOM 1187 N N . CYS A 1 153 ? -8.57 1.864 2.988 1 97.38 153 CYS A N 1
ATOM 1188 C CA . CYS A 1 153 ? -9.305 2.818 2.162 1 97.38 153 CYS A CA 1
ATOM 1189 C C . CYS A 1 153 ? -10.805 2.568 2.242 1 97.38 153 CYS A C 1
ATOM 1191 O O . CYS A 1 153 ? -11.586 3.51 2.393 1 97.38 153 CYS A O 1
ATOM 1193 N N . LEU A 1 154 ? -11.242 1.315 2.166 1 97.88 154 LEU A N 1
ATOM 1194 C CA . LEU A 1 154 ? -12.648 0.952 2.227 1 97.88 154 LEU A CA 1
ATOM 1195 C C . LEU A 1 154 ? -13.25 1.306 3.584 1 97.88 154 LEU A C 1
ATOM 1197 O O . LEU A 1 154 ? -14.305 1.935 3.658 1 97.88 154 LEU A O 1
ATOM 1201 N N . ILE A 1 155 ? -12.555 0.918 4.637 1 97.56 155 ILE A N 1
ATOM 1202 C CA . ILE A 1 155 ? -13.055 1.031 6 1 97.56 155 ILE A CA 1
ATOM 1203 C C . ILE A 1 155 ? -13.242 2.504 6.363 1 97.56 155 ILE A C 1
ATOM 1205 O O . ILE A 1 155 ? -14.234 2.877 6.984 1 97.56 155 ILE A O 1
ATOM 1209 N N . ARG A 1 156 ? -12.305 3.295 5.98 1 94.75 156 ARG A N 1
ATOM 1210 C CA . ARG A 1 156 ? -12.359 4.711 6.332 1 94.75 156 ARG A CA 1
ATOM 1211 C C . ARG A 1 156 ? -13.617 5.367 5.766 1 94.75 156 ARG A C 1
ATOM 1213 O O . ARG A 1 156 ? -14.094 6.367 6.301 1 94.75 156 ARG A O 1
ATOM 1220 N N . LEU A 1 157 ? -14.172 4.828 4.699 1 93.56 157 LEU A N 1
ATOM 1221 C CA . LEU A 1 157 ? -15.312 5.43 4.012 1 93.56 157 LEU A CA 1
ATOM 1222 C C . LEU A 1 157 ? -16.625 4.922 4.594 1 93.56 157 LEU A C 1
ATOM 1224 O O . LEU A 1 157 ? -17.703 5.426 4.25 1 93.56 157 LEU A O 1
ATOM 1228 N N . LEU A 1 158 ? -16.594 3.914 5.461 1 95.88 158 LEU A N 1
ATOM 1229 C CA . LEU A 1 158 ? -17.812 3.369 6.055 1 95.88 158 LEU A CA 1
ATOM 1230 C C . LEU A 1 158 ? -18.453 4.371 7.016 1 95.88 158 LEU A C 1
ATOM 1232 O O . LEU A 1 158 ? -17.734 5.078 7.734 1 95.88 158 LEU A O 1
ATOM 1236 N N . PRO A 1 159 ? -19.75 4.387 7.004 1 93.5 159 PRO A N 1
ATOM 1237 C CA . PRO A 1 159 ? -20.438 5.258 7.965 1 93.5 159 PRO A CA 1
ATOM 1238 C C . PRO A 1 159 ? -20.016 4.992 9.406 1 93.5 159 PRO A C 1
ATOM 1240 O O . PRO A 1 159 ? -19.953 3.834 9.836 1 93.5 159 PRO A O 1
ATOM 1243 N N . GLY A 1 160 ? -19.672 6.043 10.086 1 92.62 160 GLY A N 1
ATOM 1244 C CA . GLY A 1 160 ? -19.375 5.922 11.508 1 92.62 160 GLY A CA 1
ATOM 1245 C C . GLY A 1 160 ? -17.891 5.809 11.789 1 92.62 160 GLY A C 1
ATOM 1246 O O . GLY A 1 160 ? -17.469 5.793 12.945 1 92.62 160 GLY A O 1
ATOM 1247 N N . VAL A 1 161 ? -17.094 5.719 10.758 1 93.56 161 VAL A N 1
ATOM 1248 C CA . VAL A 1 161 ? -15.672 5.527 10.969 1 93.56 161 VAL A CA 1
ATOM 1249 C C . VAL A 1 161 ? -14.984 6.883 11.109 1 93.56 161 VAL A C 1
ATOM 1251 O O . VAL A 1 161 ? -14.289 7.141 12.094 1 93.56 161 VAL A O 1
ATOM 1254 N N . LEU A 1 162 ? -15.18 7.723 10.07 1 86.44 162 LEU A N 1
ATOM 1255 C CA . LEU A 1 162 ? -14.602 9.062 10.164 1 86.44 162 LEU A CA 1
ATOM 1256 C C . LEU A 1 162 ? -15.453 9.953 11.07 1 86.44 162 LEU A C 1
ATOM 1258 O O . LEU A 1 162 ? -16.688 9.945 10.984 1 86.44 162 LEU A O 1
ATOM 1262 N N . MET A 1 163 ? -14.859 10.586 11.945 1 70.06 163 MET A N 1
ATOM 1263 C CA . MET A 1 163 ? -15.562 11.453 12.891 1 70.06 163 MET A CA 1
ATOM 1264 C C . MET A 1 163 ? -16.219 12.625 12.164 1 70.06 163 MET A C 1
ATOM 1266 O O . MET A 1 163 ? -17.359 12.969 12.453 1 70.06 163 MET A O 1
ATOM 1270 N N . ASN A 1 164 ? -15.445 13.219 11.266 1 72.31 164 ASN A N 1
ATOM 1271 C CA . ASN A 1 164 ? -15.945 14.352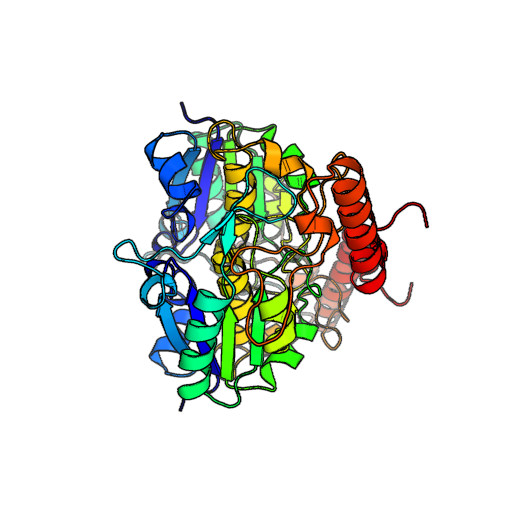 10.492 1 72.31 164 ASN A CA 1
ATOM 1272 C C . ASN A 1 164 ? -16.016 14.023 9 1 72.31 164 ASN A C 1
ATOM 1274 O O . ASN A 1 164 ? -15.008 14.078 8.305 1 72.31 164 ASN A O 1
ATOM 1278 N N . GLN A 1 165 ? -17.188 13.797 8.562 1 73.69 165 GLN A N 1
ATOM 1279 C CA . GLN A 1 165 ? -17.406 13.414 7.168 1 73.69 165 GLN A CA 1
ATOM 1280 C C . GLN A 1 165 ? -17.234 14.609 6.234 1 73.69 165 GLN A C 1
ATOM 1282 O O . GLN A 1 165 ? -17.047 14.438 5.027 1 73.69 165 GLN A O 1
ATOM 1287 N N . ASN A 1 166 ? -17.156 15.742 6.898 1 74.44 166 ASN A N 1
ATOM 1288 C CA . ASN A 1 166 ? -17.031 16.953 6.102 1 74.44 166 ASN A CA 1
ATOM 1289 C C . ASN A 1 166 ? -15.648 17.078 5.465 1 74.44 166 ASN A C 1
ATOM 1291 O O . ASN A 1 166 ? -15.461 17.812 4.5 1 74.44 166 ASN A O 1
ATOM 1295 N N . THR A 1 167 ? -14.727 16.25 5.93 1 78.12 167 THR A N 1
ATOM 1296 C CA . THR A 1 167 ? -13.359 16.344 5.43 1 78.12 167 THR A CA 1
ATOM 1297 C C . THR A 1 167 ? -13.203 15.547 4.145 1 78.12 167 THR A C 1
ATOM 1299 O O . THR A 1 167 ? -12.227 15.727 3.408 1 78.12 167 THR A O 1
ATOM 1302 N N . LEU 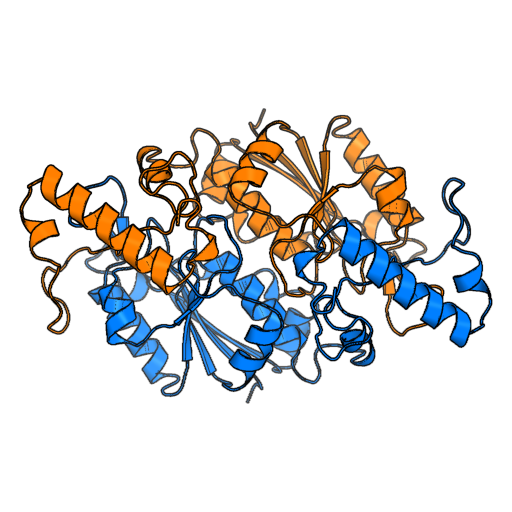A 1 168 ? -14.102 14.742 3.861 1 82.19 168 LEU A N 1
ATOM 1303 C CA . LEU A 1 168 ? -13.992 13.844 2.719 1 82.19 168 LEU A CA 1
ATOM 1304 C C . LEU A 1 168 ? -14.008 14.625 1.408 1 82.19 168 LEU A C 1
ATOM 1306 O O . LEU A 1 168 ? -13.281 14.281 0.471 1 82.19 168 LEU A O 1
ATOM 1310 N N . SER A 1 169 ? -14.758 15.688 1.402 1 82.94 169 SER A N 1
ATOM 1311 C CA . SER A 1 169 ? -14.945 16.438 0.165 1 82.94 169 SER A CA 1
ATOM 1312 C C . SER A 1 169 ? -13.664 17.172 -0.24 1 82.94 169 SER A C 1
ATOM 1314 O O . SER A 1 169 ? -13.469 17.469 -1.417 1 82.94 169 SER A O 1
ATOM 1316 N N . SER A 1 170 ? -12.82 17.422 0.66 1 87.44 170 SER A N 1
ATOM 1317 C CA . SER A 1 170 ? -11.617 18.203 0.366 1 87.44 170 SER A CA 1
ATOM 1318 C C . SER A 1 170 ? -10.422 17.297 0.115 1 87.44 170 SER A C 1
ATOM 1320 O O . SER A 1 170 ? -9.312 17.781 -0.139 1 87.44 170 SER A O 1
ATOM 1322 N N . GLU A 1 171 ? -10.68 16 0.154 1 90.31 171 GLU A N 1
ATOM 1323 C CA . GLU A 1 171 ? -9.586 15.047 -0.026 1 90.31 171 GLU A CA 1
ATOM 1324 C C . GLU A 1 171 ? -9.141 14.992 -1.484 1 90.31 171 GLU A C 1
ATOM 1326 O O . GLU A 1 171 ? -9.93 15.25 -2.393 1 90.31 171 GLU A O 1
ATOM 1331 N N . SER A 1 172 ? -7.926 14.664 -1.629 1 92.81 172 SER A N 1
ATOM 1332 C CA . SER A 1 172 ? -7.398 14.445 -2.973 1 92.81 172 SER A CA 1
ATOM 1333 C C . SER A 1 172 ? -8.219 13.406 -3.725 1 92.81 172 SER A C 1
ATOM 1335 O O . SER A 1 172 ? -8.82 12.516 -3.113 1 92.81 172 SER A O 1
ATOM 1337 N N . PHE A 1 173 ? -8.328 13.453 -5.055 1 93.38 173 PHE A N 1
ATOM 1338 C CA . PHE A 1 173 ? -8.82 12.469 -6.012 1 93.38 173 PHE A CA 1
ATOM 1339 C C . PHE A 1 173 ? -10.344 12.406 -5.992 1 93.38 173 PHE A C 1
ATOM 1341 O O . PHE A 1 173 ? -10.953 11.68 -6.777 1 93.38 173 PHE A O 1
ATOM 1348 N N . GLU A 1 174 ? -10.977 13.195 -5.094 1 90.62 174 GLU A N 1
ATOM 1349 C CA . GLU A 1 174 ? -12.43 13.18 -5.035 1 90.62 174 GLU A CA 1
ATOM 1350 C C . GLU A 1 174 ? -13.039 13.945 -6.207 1 90.62 174 GLU A C 1
ATOM 1352 O O . GLU A 1 174 ? -13.07 15.18 -6.199 1 90.62 174 GLU A O 1
ATOM 1357 N N . GLU A 1 175 ? -13.586 13.258 -7.109 1 86.88 175 GLU A N 1
ATOM 1358 C CA . GLU A 1 175 ? -14.086 13.844 -8.352 1 86.88 175 GLU A CA 1
ATOM 1359 C C . GLU A 1 175 ? -15.188 14.859 -8.078 1 86.88 175 GLU A C 1
ATOM 1361 O O . GLU A 1 175 ? -15.242 15.914 -8.719 1 86.88 175 GLU A O 1
ATOM 1366 N N . ASP A 1 176 ? -16.016 14.562 -7.156 1 86.81 176 ASP A N 1
ATOM 1367 C CA . ASP A 1 176 ? -17.141 15.445 -6.832 1 86.81 176 ASP A CA 1
ATOM 1368 C C . ASP A 1 176 ? -16.812 16.328 -5.625 1 86.81 176 ASP A C 1
ATOM 1370 O O . ASP A 1 176 ? -17.703 16.922 -5.023 1 86.81 176 ASP A O 1
ATOM 1374 N N . GLY A 1 177 ? -15.539 16.344 -5.371 1 88.56 177 GLY A N 1
ATOM 1375 C CA . GLY A 1 177 ? -15.117 17.094 -4.195 1 88.56 177 GLY A CA 1
ATOM 1376 C C . GLY A 1 177 ? -14.742 18.531 -4.512 1 88.56 177 GLY A C 1
ATOM 1377 O O . GLY A 1 177 ? -14.93 19 -5.637 1 88.56 177 GLY A O 1
ATOM 1378 N N . GLU A 1 178 ? -14.242 19.203 -3.508 1 87.81 178 GLU A N 1
ATOM 1379 C CA . GLU A 1 178 ? -13.906 20.625 -3.559 1 87.81 178 GLU A CA 1
ATOM 1380 C C . GLU A 1 178 ? -12.836 20.906 -4.613 1 87.81 178 GLU A C 1
ATOM 1382 O O . GLU A 1 178 ? -12.805 21.984 -5.195 1 87.81 178 GLU A O 1
ATOM 1387 N N . PHE A 1 179 ? -12.094 19.906 -4.871 1 90.19 179 PHE A N 1
ATOM 1388 C CA . PHE A 1 179 ? -10.953 20.125 -5.758 1 90.19 179 PHE A CA 1
ATOM 1389 C C . PHE A 1 179 ? -11.125 19.359 -7.062 1 90.19 179 PHE A C 1
ATOM 1391 O O . PHE A 1 179 ? -10.156 19.188 -7.809 1 90.19 179 PHE A O 1
ATOM 1398 N N . LYS A 1 180 ? -12.258 18.844 -7.32 1 89.94 180 LYS A N 1
ATOM 1399 C CA . LYS A 1 180 ? -12.688 18.25 -8.586 1 89.94 180 LYS A CA 1
ATOM 1400 C C . LYS A 1 180 ? -11.695 17.188 -9.062 1 89.94 180 LYS A C 1
ATOM 1402 O O . LYS A 1 180 ? -11.234 17.234 -10.211 1 89.94 180 LYS A O 1
ATOM 1407 N N . GLY A 1 181 ? -11.328 16.422 -8.117 1 90.75 181 GLY A N 1
ATOM 1408 C CA . GLY A 1 181 ? -10.484 15.297 -8.469 1 90.75 181 GLY A CA 1
ATOM 1409 C C . GLY A 1 181 ? -9 15.609 -8.406 1 90.75 181 GLY A C 1
ATOM 1410 O O . GLY A 1 181 ? -8.164 14.75 -8.664 1 90.75 181 GLY A O 1
ATOM 1411 N N . GLY A 1 182 ? -8.656 16.797 -8.086 1 94.38 182 GLY A N 1
ATOM 1412 C CA . GLY A 1 182 ? -7.266 17.203 -7.973 1 94.38 182 GLY A CA 1
ATOM 1413 C C . GLY A 1 182 ? -6.652 16.891 -6.621 1 94.38 182 GLY A C 1
ATOM 1414 O O . GLY A 1 182 ? -7.148 16.031 -5.895 1 94.38 182 GLY A O 1
ATOM 1415 N N . LEU A 1 183 ? -5.527 17.516 -6.395 1 96.69 183 LEU A N 1
ATOM 1416 C CA . LEU A 1 183 ? -4.797 17.312 -5.148 1 96.69 183 LEU A CA 1
ATOM 1417 C C . LEU A 1 183 ? -5.23 18.328 -4.094 1 96.69 183 LEU A C 1
ATOM 1419 O O . LEU A 1 183 ? -5.582 19.453 -4.43 1 96.69 183 LEU A O 1
ATOM 1423 N N . GLU A 1 184 ? -5.195 17.891 -2.887 1 94.69 184 GLU A N 1
ATOM 1424 C CA . GLU A 1 184 ? -5.504 18.766 -1.768 1 94.69 184 GLU A CA 1
ATOM 1425 C C . GLU A 1 184 ? -4.512 19.922 -1.691 1 94.69 184 GLU A C 1
ATOM 1427 O O . GLU A 1 184 ? -3.363 19.797 -2.123 1 94.69 184 GLU A O 1
ATOM 1432 N N . CYS A 1 185 ? -4.945 21.047 -1.138 1 95 185 CYS A N 1
ATOM 1433 C CA . CYS A 1 185 ? -4.105 22.234 -0.985 1 95 185 CYS A CA 1
ATOM 1434 C C . CYS A 1 185 ? -3.135 22.062 0.177 1 95 185 CYS A C 1
ATOM 1436 O O . CYS A 1 185 ? -3.234 21.094 0.941 1 95 185 CYS A O 1
ATOM 1438 N N . SER A 1 186 ? -2.191 23.031 0.263 1 96.19 186 SER A N 1
ATOM 1439 C CA . SER A 1 186 ? -1.274 23.062 1.397 1 96.19 186 SER A CA 1
ATOM 1440 C C . SER A 1 186 ? -2.02 23.328 2.701 1 96.19 186 SER A C 1
ATOM 1442 O O . SER A 1 186 ? -2.959 24.125 2.732 1 96.19 186 SER A O 1
ATOM 1444 N N . LEU A 1 187 ? -1.573 22.688 3.727 1 96.75 187 LEU A N 1
ATOM 1445 C CA . LEU A 1 187 ? -2.221 22.797 5.031 1 96.75 187 LEU A CA 1
ATOM 1446 C C . LEU A 1 187 ? -1.318 23.531 6.023 1 96.75 187 LEU A C 1
ATOM 1448 O O . LEU A 1 187 ? -0.095 23.375 5.98 1 96.75 187 LEU A O 1
ATOM 1452 N N . TYR A 1 188 ? -1.956 24.297 6.879 1 97.88 188 TYR A N 1
ATOM 1453 C CA . TYR A 1 188 ? -1.233 25.078 7.887 1 97.88 188 TYR A CA 1
ATOM 1454 C C . TYR A 1 188 ? -1.947 25.016 9.234 1 97.88 188 TYR A C 1
ATOM 1456 O O . TYR A 1 188 ? -3.18 25.047 9.289 1 97.88 188 TYR A O 1
ATOM 1464 N N . THR A 1 189 ? -1.223 24.969 10.25 1 98.12 189 THR A N 1
ATOM 1465 C CA . THR A 1 189 ? -1.745 25.016 11.609 1 98.12 189 THR A CA 1
ATOM 1466 C C . THR A 1 189 ? -0.817 25.812 12.523 1 98.12 189 THR A C 1
ATOM 1468 O O . THR A 1 189 ? 0.089 26.5 12.039 1 98.12 189 THR A O 1
ATOM 1471 N N . ARG A 1 190 ? -1.175 25.828 13.844 1 97.19 190 ARG A N 1
ATOM 1472 C CA . ARG A 1 190 ? -0.378 26.578 14.812 1 97.19 190 ARG A CA 1
ATOM 1473 C C . ARG A 1 190 ? 1.025 26 14.93 1 97.19 190 ARG A C 1
ATOM 1475 O O . ARG A 1 190 ? 1.216 24.781 14.781 1 97.19 190 ARG A O 1
ATOM 1482 N N . PRO A 1 191 ? 2.061 26.891 15.281 1 97.88 191 PRO A N 1
ATOM 1483 C CA . PRO A 1 191 ? 2.008 28.328 15.578 1 97.88 191 PRO A CA 1
ATOM 1484 C C . PRO A 1 191 ? 1.96 29.188 14.32 1 97.88 191 PRO A C 1
ATOM 1486 O O . PRO A 1 191 ? 2.215 28.703 13.219 1 97.88 191 PRO A O 1
ATOM 1489 N N . LYS A 1 192 ? 1.671 30.438 14.445 1 97.94 192 LYS A N 1
ATOM 1490 C CA . LYS A 1 192 ? 1.522 31.359 13.328 1 97.94 192 LYS A CA 1
ATOM 1491 C C . LYS A 1 192 ? 2.836 31.516 12.562 1 97.94 192 LYS A C 1
ATOM 1493 O O . LYS A 1 192 ? 2.836 31.641 11.336 1 97.94 192 LYS A O 1
ATOM 1498 N N . ILE A 1 193 ? 3.848 31.562 13.297 1 98.38 193 ILE A N 1
ATOM 1499 C CA . ILE A 1 193 ? 5.191 31.625 12.734 1 98.38 193 ILE A CA 1
ATOM 1500 C C . ILE A 1 193 ? 6.027 30.469 13.289 1 98.38 193 ILE A C 1
ATOM 1502 O O . ILE A 1 193 ? 6.098 30.281 14.508 1 98.38 193 ILE A O 1
ATOM 1506 N N . TRP A 1 194 ? 6.602 29.672 12.391 1 98.44 194 TRP A N 1
ATOM 1507 C CA . TRP A 1 194 ? 7.473 28.578 12.781 1 98.44 194 TRP A CA 1
ATOM 1508 C C . TRP A 1 194 ? 8.789 28.625 12.023 1 98.44 194 TRP A C 1
ATOM 1510 O O . TRP A 1 194 ? 8.805 28.578 10.789 1 98.44 194 TRP A O 1
ATOM 1520 N N . ARG A 1 195 ? 9.93 28.812 12.781 1 97.5 195 ARG A N 1
ATOM 1521 C CA . ARG A 1 195 ? 11.273 28.891 12.219 1 97.5 195 ARG A CA 1
ATOM 1522 C C . ARG A 1 195 ? 11.328 29.922 11.094 1 97.5 195 ARG A C 1
ATOM 1524 O O . ARG A 1 195 ? 11.82 29.625 10 1 97.5 195 ARG A O 1
ATOM 1531 N N . GLY A 1 196 ? 10.688 31.031 11.289 1 97.69 196 GLY A N 1
ATOM 1532 C CA . GLY A 1 196 ? 10.727 32.156 10.367 1 97.69 196 GLY A CA 1
ATOM 1533 C C . GLY A 1 196 ? 9.734 32.031 9.227 1 97.69 196 GLY A C 1
ATOM 1534 O O . GLY A 1 196 ? 9.609 32.938 8.406 1 97.69 196 GLY A O 1
ATOM 1535 N N . ARG A 1 197 ? 9.016 30.906 9.117 1 97.88 197 ARG A N 1
ATOM 1536 C CA . ARG A 1 197 ? 8.016 30.688 8.07 1 97.88 197 ARG A CA 1
ATOM 1537 C C . ARG A 1 197 ? 6.613 31 8.586 1 97.88 197 ARG A C 1
ATOM 1539 O O . ARG A 1 197 ? 6.141 30.375 9.531 1 97.88 197 ARG A O 1
ATOM 1546 N N . ALA A 1 198 ? 5.988 31.953 7.957 1 98.19 198 ALA A N 1
ATOM 1547 C CA . ALA A 1 198 ? 4.672 32.375 8.406 1 98.19 198 ALA A CA 1
ATOM 1548 C C . ALA A 1 198 ? 3.562 31.641 7.676 1 98.19 198 ALA A C 1
ATOM 1550 O O . ALA A 1 198 ? 3.734 31.234 6.52 1 98.19 198 ALA A O 1
ATOM 1551 N N . VAL A 1 199 ? 2.422 31.5 8.336 1 98.12 199 VAL A N 1
ATOM 1552 C CA . VAL A 1 199 ? 1.19 31.062 7.688 1 98.12 199 VAL A CA 1
ATOM 1553 C C . VAL A 1 199 ? 0.731 32.125 6.68 1 98.12 199 VAL A C 1
ATOM 1555 O O . VAL A 1 199 ? 0.81 33.312 6.945 1 98.12 199 VAL A O 1
ATOM 1558 N N . PRO A 1 200 ? 0.31 31.641 5.512 1 97.88 200 PRO A N 1
ATOM 1559 C CA . PRO A 1 200 ? -0.236 32.625 4.578 1 97.88 200 PRO A CA 1
ATOM 1560 C C . PRO A 1 200 ? -1.296 33.531 5.223 1 97.88 200 PRO A C 1
ATOM 1562 O O . PRO A 1 200 ? -2.225 33.031 5.859 1 97.88 200 PRO A O 1
ATOM 1565 N N . SER A 1 201 ? -1.22 34.812 4.98 1 97.56 201 SER A N 1
ATOM 1566 C CA . SER A 1 201 ? -2.053 35.781 5.66 1 97.56 201 SER A CA 1
ATOM 1567 C C . SER A 1 201 ? -3.529 35.594 5.344 1 97.56 201 SER A C 1
ATOM 1569 O O . SER A 1 201 ? -4.391 35.844 6.188 1 97.56 201 SER A O 1
ATOM 1571 N N . VAL A 1 202 ? -3.809 35.094 4.176 1 97.69 202 VAL A N 1
ATOM 1572 C CA . VAL A 1 202 ? -5.191 34.906 3.75 1 97.69 202 VAL A CA 1
ATOM 1573 C C . VAL A 1 202 ? -5.875 33.906 4.668 1 97.69 202 VAL A C 1
ATOM 1575 O O . VAL A 1 202 ? -7.07 34 4.945 1 97.69 202 VAL A O 1
ATOM 1578 N N . LEU A 1 203 ? -5.141 32.906 5.195 1 97.06 203 LEU A N 1
ATOM 1579 C CA . LEU A 1 203 ? -5.699 31.844 6.039 1 97.06 203 LEU A CA 1
ATOM 1580 C C . LEU A 1 203 ? -6 32.375 7.438 1 97.06 203 LEU A C 1
ATOM 1582 O O . LEU A 1 203 ? -6.73 31.75 8.203 1 97.06 203 LEU A O 1
ATOM 1586 N N . LEU A 1 204 ? -5.418 33.531 7.762 1 96.19 204 LEU A N 1
ATOM 1587 C CA . LEU A 1 204 ? -5.59 34.156 9.07 1 96.19 204 LEU A CA 1
ATOM 1588 C C . LEU A 1 204 ? -6.66 35.219 9.031 1 96.19 204 LEU A C 1
ATOM 1590 O O . LEU A 1 204 ? -7.02 35.781 10.07 1 96.19 204 LEU A O 1
ATOM 1594 N N . SER A 1 205 ? -7.27 35.531 7.949 1 94.5 205 SER A N 1
ATOM 1595 C CA . SER A 1 205 ? -8.094 36.688 7.711 1 94.5 205 SER A CA 1
ATOM 1596 C C . SER A 1 205 ? -9.516 36.5 8.219 1 94.5 205 SER A C 1
ATOM 1598 O O . SER A 1 205 ? -10.242 37.469 8.461 1 94.5 205 SER A O 1
ATOM 1600 N N . GLY A 1 206 ? -9.945 35.25 8.359 1 92.12 206 GLY A N 1
ATOM 1601 C CA . GLY A 1 206 ? -11.32 34.969 8.727 1 92.12 206 GLY A CA 1
ATOM 1602 C C . GLY A 1 206 ? -12.305 35.156 7.59 1 92.12 206 GLY A C 1
ATOM 1603 O O . GLY A 1 206 ? -13.508 34.969 7.754 1 92.12 206 GLY A O 1
ATOM 1604 N N . ASN A 1 207 ? -11.812 35.562 6.484 1 94.88 207 ASN A N 1
ATOM 1605 C CA . ASN A 1 207 ? -12.641 35.719 5.297 1 94.88 207 ASN A CA 1
ATOM 1606 C C . ASN A 1 207 ? -12.828 34.406 4.539 1 94.88 207 ASN A C 1
ATOM 1608 O O . ASN A 1 207 ? -12.008 34.062 3.686 1 94.88 207 ASN A O 1
ATOM 1612 N N . HIS A 1 208 ? -13.922 33.812 4.727 1 94.5 208 HIS A N 1
ATOM 1613 C CA . HIS A 1 208 ? -14.172 32.469 4.23 1 94.5 208 HIS A CA 1
ATOM 1614 C C . HIS A 1 208 ? -14.125 32.438 2.709 1 94.5 208 HIS A C 1
ATOM 1616 O O . HIS A 1 208 ? -13.648 31.453 2.127 1 94.5 208 HIS A O 1
ATOM 1622 N N . LYS A 1 209 ? -14.609 33.438 2.137 1 95.88 209 LYS A N 1
ATOM 1623 C CA . LYS A 1 209 ? -14.609 33.469 0.677 1 95.88 209 LYS A CA 1
ATOM 1624 C C . LYS A 1 209 ? -13.188 33.5 0.124 1 95.88 209 LYS A C 1
ATOM 1626 O O . LYS A 1 209 ? -12.852 32.688 -0.751 1 95.88 209 LYS A O 1
ATOM 1631 N N . LEU A 1 210 ? -12.375 34.344 0.656 1 96.62 210 LEU A N 1
ATOM 1632 C CA . LEU A 1 210 ? -10.992 34.469 0.2 1 96.62 210 LEU A CA 1
ATOM 1633 C C . LEU A 1 210 ? -10.203 33.219 0.521 1 96.62 210 LEU A C 1
ATOM 1635 O O . LEU A 1 210 ? -9.352 32.781 -0.269 1 96.62 210 LEU A O 1
ATOM 1639 N N . ILE A 1 211 ? -10.469 32.719 1.636 1 96.44 211 ILE A N 1
ATOM 1640 C CA . ILE A 1 211 ? -9.797 31.484 2.057 1 96.44 211 ILE A CA 1
ATOM 1641 C C . ILE A 1 211 ? -10.133 30.359 1.093 1 96.44 211 ILE A C 1
ATOM 1643 O O . ILE A 1 211 ? -9.242 29.641 0.625 1 96.44 211 ILE A O 1
ATOM 1647 N N . ASN A 1 212 ? -11.367 30.203 0.773 1 94.94 212 ASN A N 1
ATOM 1648 C CA . ASN A 1 212 ? -11.797 29.156 -0.145 1 94.94 212 ASN A CA 1
ATOM 1649 C C . ASN A 1 212 ? -11.188 29.344 -1.53 1 94.94 212 ASN A C 1
ATOM 1651 O O . ASN A 1 212 ? -10.773 28.375 -2.162 1 94.94 212 ASN A O 1
ATOM 1655 N N . GLU A 1 213 ? -11.164 30.562 -1.957 1 96.56 213 GLU A N 1
ATOM 1656 C CA . GLU A 1 213 ? -10.547 30.844 -3.244 1 96.56 213 GLU A CA 1
ATOM 1657 C C . GLU A 1 213 ? -9.062 30.484 -3.232 1 96.56 213 GLU A C 1
ATOM 1659 O O . GLU A 1 213 ? -8.547 29.906 -4.195 1 96.56 213 GLU A O 1
ATOM 1664 N N . TRP A 1 214 ? -8.445 30.859 -2.191 1 96.94 214 TRP A N 1
ATOM 1665 C CA . TRP A 1 214 ? -7.031 30.547 -2.037 1 96.94 214 TRP A CA 1
ATOM 1666 C C . TRP A 1 214 ? -6.801 29.031 -2.061 1 96.94 214 TRP A C 1
ATOM 1668 O O . TRP A 1 214 ? -5.883 28.547 -2.732 1 96.94 214 TRP A O 1
ATOM 1678 N N . LYS A 1 215 ? -7.574 28.281 -1.349 1 95.81 215 LYS A N 1
ATOM 1679 C CA . LYS A 1 215 ? -7.461 26.828 -1.288 1 95.81 215 LYS A CA 1
ATOM 1680 C C . LYS A 1 215 ? -7.633 26.203 -2.67 1 95.81 215 LYS A C 1
ATOM 1682 O O . LYS A 1 215 ? -6.859 25.328 -3.061 1 95.81 215 LYS A O 1
ATOM 1687 N N . LYS A 1 216 ? -8.562 26.688 -3.367 1 95.56 216 LYS A N 1
ATOM 1688 C CA . LYS A 1 216 ? -8.82 26.172 -4.707 1 95.56 216 LYS A CA 1
ATOM 1689 C C . LYS A 1 216 ? -7.66 26.484 -5.648 1 95.56 216 LYS A C 1
ATOM 1691 O O . LYS A 1 216 ? -7.254 25.625 -6.438 1 95.56 216 LYS A O 1
ATOM 1696 N N . GLU A 1 217 ? -7.223 27.672 -5.523 1 96.44 217 GLU A N 1
ATOM 1697 C CA . GLU A 1 217 ? -6.086 28.062 -6.352 1 96.44 217 GLU A CA 1
ATOM 1698 C C . GLU A 1 217 ? -4.852 27.219 -6.027 1 96.44 217 GLU A C 1
ATOM 1700 O O . GLU A 1 217 ? -4.145 26.781 -6.934 1 96.44 217 GLU A O 1
ATOM 1705 N N . GLN A 1 218 ? -4.605 27.031 -4.781 1 96.31 218 GLN A N 1
ATOM 1706 C CA . GLN A 1 218 ? -3.477 26.219 -4.352 1 96.31 218 GLN A CA 1
ATOM 1707 C C . GLN A 1 218 ? -3.604 24.781 -4.867 1 96.31 218 GLN A C 1
ATOM 1709 O O . GLN A 1 218 ? -2.633 24.203 -5.359 1 96.31 218 GLN A O 1
ATOM 1714 N N . SER A 1 219 ? -4.754 24.234 -4.684 1 95.81 219 SER A N 1
ATOM 1715 C CA . SER A 1 219 ? -5.016 22.891 -5.184 1 95.81 219 SER A CA 1
ATOM 1716 C C . SER A 1 219 ? -4.73 22.797 -6.68 1 95.81 219 SER A C 1
ATOM 1718 O O . SER A 1 219 ? -4.055 21.859 -7.125 1 95.81 219 SER A O 1
ATOM 1720 N N . ARG A 1 220 ? -5.195 23.766 -7.402 1 95.31 220 ARG A N 1
ATOM 1721 C CA . ARG A 1 220 ? -4.992 23.781 -8.852 1 95.31 220 ARG A CA 1
ATOM 1722 C C . ARG A 1 220 ? -3.51 23.875 -9.195 1 95.31 220 ARG A C 1
ATOM 1724 O O . ARG A 1 220 ? -3.02 23.141 -10.055 1 95.31 220 ARG A O 1
ATOM 1731 N N . MET A 1 221 ? -2.873 24.719 -8.547 1 96 221 MET A N 1
ATOM 1732 C CA . MET A 1 221 ? -1.454 24.938 -8.805 1 96 221 MET A CA 1
ATOM 1733 C C . MET A 1 221 ? -0.642 23.688 -8.5 1 96 221 MET A C 1
ATOM 1735 O O . MET A 1 221 ? 0.174 23.266 -9.312 1 96 221 MET A O 1
ATOM 1739 N N . ILE A 1 222 ? -0.884 23.125 -7.355 1 95.62 222 ILE A N 1
ATOM 1740 C CA . ILE A 1 222 ? -0.154 21.938 -6.93 1 95.62 222 ILE A CA 1
ATOM 1741 C C . ILE A 1 222 ? -0.447 20.781 -7.887 1 95.62 222 ILE A C 1
ATOM 1743 O O . ILE A 1 222 ? 0.461 20.047 -8.273 1 95.62 222 ILE A O 1
ATOM 1747 N N . THR A 1 223 ? -1.692 20.641 -8.258 1 96.31 223 THR A N 1
ATOM 1748 C CA . THR A 1 223 ? -2.078 19.562 -9.172 1 96.31 223 THR A CA 1
ATOM 1749 C C . THR A 1 223 ? -1.385 19.75 -10.523 1 96.31 223 THR A C 1
ATOM 1751 O O . THR A 1 223 ? -0.842 18.781 -11.078 1 96.31 223 THR A O 1
ATOM 1754 N N . LYS A 1 224 ? -1.407 20.938 -10.992 1 95.31 224 LYS A N 1
ATOM 1755 C CA . LYS A 1 224 ? -0.777 21.234 -12.281 1 95.31 224 LYS A CA 1
ATOM 1756 C C . LYS A 1 224 ? 0.716 20.922 -12.242 1 95.31 224 LYS A C 1
ATOM 1758 O O . LYS A 1 224 ? 1.268 20.391 -13.211 1 95.31 224 LYS A O 1
ATOM 1763 N N . LEU A 1 225 ? 1.279 21.203 -11.227 1 94.56 225 LEU A N 1
ATOM 1764 C CA . LEU A 1 225 ? 2.727 21.062 -11.102 1 94.56 225 LEU A CA 1
ATOM 1765 C C . LEU A 1 225 ? 3.115 19.609 -10.891 1 94.56 225 LEU A C 1
ATOM 1767 O O . LEU A 1 225 ? 4.094 19.125 -11.477 1 94.56 225 LEU A O 1
ATOM 1771 N N . ARG A 1 226 ? 2.363 18.891 -10.109 1 93.88 226 ARG A N 1
ATOM 1772 C CA . ARG A 1 226 ? 2.814 17.594 -9.633 1 93.88 226 ARG A CA 1
ATOM 1773 C C . ARG A 1 226 ? 2.135 16.453 -10.398 1 93.88 226 ARG A C 1
ATOM 1775 O O . ARG A 1 226 ? 2.719 15.391 -10.586 1 93.88 226 ARG A O 1
ATOM 1782 N N . ARG A 1 227 ? 0.864 16.672 -10.648 1 95.19 227 ARG A N 1
ATOM 1783 C CA . ARG A 1 227 ? 0.043 15.633 -11.281 1 95.19 227 ARG A CA 1
ATOM 1784 C C . ARG A 1 227 ? -0.846 16.234 -12.367 1 95.19 227 ARG A C 1
ATOM 1786 O O . ARG A 1 227 ? -2.074 16.172 -12.273 1 95.19 227 ARG A O 1
ATOM 1793 N N . PRO A 1 228 ? -0.302 16.734 -13.391 1 94 228 PRO A N 1
ATOM 1794 C CA . PRO A 1 228 ? -1.102 17.422 -14.406 1 94 228 PRO A CA 1
ATOM 1795 C C . PRO A 1 228 ? -2.131 16.516 -15.062 1 94 228 PRO A C 1
ATOM 1797 O O . PRO A 1 228 ? -3.174 16.984 -15.523 1 94 228 PRO A O 1
ATOM 1800 N N . GLU A 1 229 ? -1.896 15.156 -15.07 1 90.25 229 GLU A N 1
ATOM 1801 C CA . GLU A 1 229 ? -2.797 14.203 -15.711 1 90.25 229 GLU A CA 1
ATOM 1802 C C . GLU A 1 229 ? -4.137 14.141 -14.977 1 90.25 229 GLU A C 1
ATOM 1804 O O . GLU A 1 229 ? -5.125 13.648 -15.531 1 90.25 229 GLU A O 1
ATOM 1809 N N . LEU A 1 230 ? -4.156 14.648 -13.805 1 92.06 230 LEU A N 1
ATOM 1810 C CA . LEU A 1 230 ? -5.391 14.633 -13.031 1 92.06 230 LEU A CA 1
ATOM 1811 C C . LEU A 1 230 ? -6.32 15.758 -13.461 1 92.06 230 LEU A C 1
ATOM 1813 O O . LEU A 1 230 ? -7.508 15.758 -13.125 1 92.06 230 LEU A O 1
ATOM 1817 N N . LEU A 1 231 ? -5.707 16.797 -14.109 1 86.62 231 LEU A N 1
ATOM 1818 C CA . LEU A 1 231 ? -6.504 17.938 -14.531 1 86.62 231 LEU A CA 1
ATOM 1819 C C . LEU A 1 231 ? -7.25 17.641 -15.82 1 86.62 231 LEU A C 1
ATOM 1821 O O . LEU A 1 231 ? -6.668 17.109 -16.766 1 86.62 231 LEU A O 1
ATOM 1825 N N . LYS A 1 232 ? -8.484 17.078 -15.93 1 72.5 232 LYS A N 1
ATOM 1826 C CA . LYS A 1 232 ? -9.266 16.812 -17.125 1 72.5 232 LYS A CA 1
ATOM 1827 C C . LYS A 1 232 ? -9.352 18.047 -18.016 1 72.5 232 LYS A C 1
ATOM 1829 O O . LYS A 1 232 ? -9.445 17.938 -19.25 1 72.5 232 LYS A O 1
ATOM 1834 N N . ASP A 1 233 ? -9.945 19.062 -17.703 1 54.12 233 ASP A N 1
ATOM 1835 C CA . ASP A 1 233 ? -10.344 20.203 -18.531 1 54.12 233 ASP A CA 1
ATOM 1836 C C . ASP A 1 233 ? -9.117 20.953 -19.047 1 54.12 233 ASP A C 1
ATOM 1838 O O . ASP A 1 233 ? -9.234 22.062 -19.594 1 54.12 233 ASP A O 1
ATOM 1842 N N . LEU A 1 234 ? -7.77 20.562 -18.844 1 36.12 234 LEU A N 1
ATOM 1843 C CA . LEU A 1 234 ? -7.023 21.594 -19.547 1 36.12 234 LEU A CA 1
ATOM 1844 C C . LEU A 1 234 ? -7.062 21.375 -21.047 1 36.12 234 LEU A C 1
ATOM 1846 O O . LEU A 1 234 ? -7 20.234 -21.516 1 36.12 234 LEU A O 1
ATOM 1850 N N . MET B 1 1 ? 27 -3.254 9.5 1 81.06 1 MET B N 1
ATOM 1851 C CA . MET B 1 1 ? 26 -2.234 9.203 1 81.06 1 MET B CA 1
ATOM 1852 C C . MET B 1 1 ? 25.031 -2.723 8.133 1 81.06 1 MET B C 1
ATOM 1854 O O . MET B 1 1 ? 25.406 -3.465 7.227 1 81.06 1 MET B O 1
ATOM 1858 N N . SER B 1 2 ? 23.75 -2.457 8.359 1 89.31 2 SER B N 1
ATOM 1859 C CA . SER B 1 2 ? 22.781 -2.953 7.391 1 89.31 2 SER B CA 1
ATOM 1860 C C . SER B 1 2 ? 22.891 -2.219 6.059 1 89.31 2 SER B C 1
ATOM 1862 O O . SER B 1 2 ? 23.453 -1.121 5.996 1 89.31 2 SER B O 1
ATOM 1864 N N . ILE B 1 3 ? 22.516 -2.852 5.031 1 95.19 3 ILE B N 1
ATOM 1865 C CA . ILE B 1 3 ? 22.562 -2.26 3.701 1 95.19 3 ILE B CA 1
ATOM 1866 C C . ILE B 1 3 ? 21.641 -1.054 3.629 1 95.19 3 ILE B C 1
ATOM 1868 O O . ILE B 1 3 ? 21.984 -0.02 3.057 1 95.19 3 ILE B O 1
ATOM 1872 N N . LEU B 1 4 ? 20.516 -1.186 4.262 1 97.81 4 LEU B N 1
ATOM 1873 C CA . LEU B 1 4 ? 19.5 -0.148 4.293 1 97.81 4 LEU B CA 1
ATOM 1874 C C . LEU B 1 4 ? 19 0.077 5.715 1 97.81 4 LEU B C 1
ATOM 1876 O O . LEU B 1 4 ? 18.734 -0.883 6.445 1 97.81 4 LEU B O 1
ATOM 1880 N N . HIS B 1 5 ? 18.922 1.337 6.105 1 98.31 5 HIS B N 1
ATOM 1881 C CA . HIS B 1 5 ? 18.359 1.686 7.406 1 98.31 5 HIS B CA 1
ATOM 1882 C C . HIS B 1 5 ? 17.203 2.662 7.262 1 98.31 5 HIS B C 1
ATOM 1884 O O . HIS B 1 5 ? 17.328 3.695 6.605 1 98.31 5 HIS B O 1
ATOM 1890 N N . ALA B 1 6 ? 16.094 2.303 7.844 1 98.38 6 ALA B N 1
ATOM 1891 C CA . ALA B 1 6 ? 14.906 3.156 7.785 1 98.38 6 ALA B CA 1
ATOM 1892 C C . ALA B 1 6 ? 14.523 3.664 9.172 1 98.38 6 ALA B C 1
ATOM 1894 O O . ALA B 1 6 ? 14.383 2.877 10.109 1 98.38 6 ALA B O 1
ATOM 1895 N N . THR B 1 7 ? 14.445 4.945 9.312 1 98.81 7 THR B N 1
ATOM 1896 C CA . THR B 1 7 ? 13.859 5.551 10.508 1 98.81 7 THR B CA 1
ATOM 1897 C C . THR B 1 7 ? 12.414 5.969 10.25 1 98.81 7 THR B C 1
ATOM 1899 O O . THR B 1 7 ? 12.141 6.75 9.336 1 98.81 7 THR B O 1
ATOM 1902 N N . ILE B 1 8 ? 11.516 5.457 11.055 1 98.88 8 ILE B N 1
ATOM 1903 C CA . ILE B 1 8 ? 10.094 5.738 10.859 1 98.88 8 ILE B CA 1
ATOM 1904 C C . ILE B 1 8 ? 9.602 6.684 11.953 1 98.88 8 ILE B C 1
ATOM 1906 O O . ILE B 1 8 ? 9.727 6.383 13.141 1 98.88 8 ILE B O 1
ATOM 1910 N N . LEU B 1 9 ? 9.125 7.84 11.594 1 98.94 9 LEU B N 1
ATOM 1911 C CA . LEU B 1 9 ? 8.438 8.766 12.484 1 98.94 9 LEU B CA 1
ATOM 1912 C C . LEU B 1 9 ? 6.926 8.57 12.398 1 98.94 9 LEU B C 1
ATOM 1914 O O . LEU B 1 9 ? 6.328 8.758 11.336 1 98.94 9 LEU B O 1
ATOM 1918 N N . THR B 1 10 ? 6.293 8.18 13.469 1 98.81 10 THR B N 1
ATOM 1919 C CA . THR B 1 10 ? 4.867 7.875 13.461 1 98.81 10 THR B CA 1
ATOM 1920 C C . THR B 1 10 ? 4.266 8.055 14.852 1 98.81 10 THR B C 1
ATOM 1922 O O . THR B 1 10 ? 4.992 8.047 15.844 1 98.81 10 THR B O 1
ATOM 1925 N N . VAL B 1 11 ? 2.977 8.273 14.93 1 98.31 11 VAL B N 1
ATOM 1926 C CA . VAL B 1 11 ? 2.299 8.305 16.219 1 98.31 11 VAL B CA 1
ATOM 1927 C C . VAL B 1 11 ? 1.835 6.898 16.594 1 98.31 11 VAL B C 1
ATOM 1929 O O . VAL B 1 11 ? 1.275 6.691 17.672 1 98.31 11 VAL B O 1
ATOM 1932 N N . PHE B 1 12 ? 2.057 5.895 15.789 1 98.12 12 PHE B N 1
ATOM 1933 C CA . PHE B 1 12 ? 1.704 4.504 16.047 1 98.12 12 PHE B CA 1
ATOM 1934 C C . PHE B 1 12 ? 2.926 3.602 15.914 1 98.12 12 PHE B C 1
ATOM 1936 O O . PHE B 1 12 ? 2.979 2.746 15.031 1 98.12 12 PHE B O 1
ATOM 1943 N N . PRO B 1 13 ? 3.807 3.689 16.844 1 98.44 13 PRO B N 1
ATOM 1944 C CA . PRO B 1 13 ? 5.027 2.885 16.734 1 98.44 13 PRO B CA 1
ATOM 1945 C C . PRO B 1 13 ? 4.746 1.385 16.734 1 98.44 13 PRO B C 1
ATOM 1947 O O . PRO B 1 13 ? 5.527 0.609 16.172 1 98.44 13 PRO B O 1
ATOM 1950 N N . GLU B 1 14 ? 3.619 0.934 17.25 1 97 14 GLU B N 1
ATOM 1951 C CA . GLU B 1 14 ? 3.26 -0.476 17.375 1 97 14 GLU B CA 1
ATOM 1952 C C . GLU B 1 14 ? 2.986 -1.092 16 1 97 14 GLU B C 1
ATOM 1954 O O . GLU B 1 14 ? 2.934 -2.316 15.867 1 97 14 GLU B O 1
ATOM 1959 N N . MET B 1 15 ? 2.871 -0.268 15 1 98.06 15 MET B N 1
ATOM 1960 C CA . MET B 1 15 ? 2.557 -0.753 13.656 1 98.06 15 MET B CA 1
ATOM 1961 C C . MET B 1 15 ? 3.809 -1.275 12.961 1 98.06 15 MET B C 1
ATOM 1963 O O . MET B 1 15 ? 3.725 -1.869 11.883 1 98.06 15 MET B O 1
ATOM 1967 N N . PHE B 1 16 ? 5.008 -1.104 13.539 1 98.12 16 PHE B N 1
ATOM 1968 C CA . PHE B 1 16 ? 6.254 -1.514 12.898 1 98.12 16 PHE B CA 1
ATOM 1969 C C . PHE B 1 16 ? 6.992 -2.529 13.758 1 98.12 16 PHE B C 1
ATOM 1971 O O . PHE B 1 16 ? 6.969 -2.443 14.992 1 98.12 16 PHE B O 1
ATOM 1978 N N . PRO B 1 17 ? 7.602 -3.545 13.281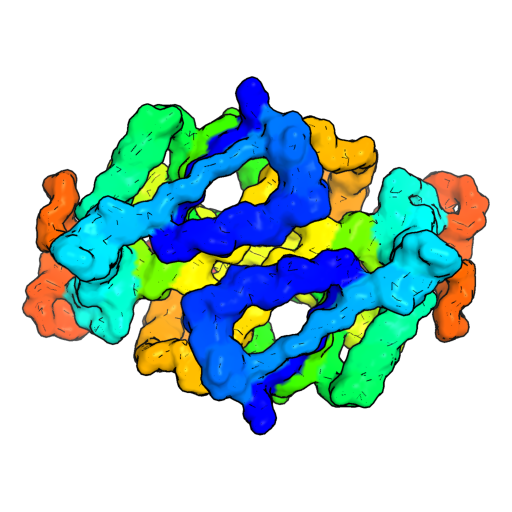 1 98 17 PRO B N 1
ATOM 1979 C CA . PRO B 1 17 ? 7.801 -3.621 11.828 1 98 17 PRO B CA 1
ATOM 1980 C C . PRO B 1 17 ? 6.574 -4.145 11.086 1 98 17 PRO B C 1
ATOM 1982 O O . PRO B 1 17 ? 6.551 -4.156 9.859 1 98 17 PRO B O 1
ATOM 1985 N N . GLY B 1 18 ? 5.531 -4.543 11.875 1 96.81 18 GLY B N 1
ATOM 1986 C CA . GLY B 1 18 ? 4.32 -5.043 11.25 1 96.81 18 GLY B CA 1
ATOM 1987 C C . GLY B 1 18 ? 4.578 -6.18 10.273 1 96.81 18 GLY B C 1
ATOM 1988 O O . GLY B 1 18 ? 5.246 -7.156 10.617 1 96.81 18 GLY B O 1
ATOM 1989 N N . THR B 1 19 ? 4.055 -6.031 9.008 1 97.19 19 THR B N 1
ATOM 1990 C CA . THR B 1 19 ? 4.184 -7.07 7.996 1 97.19 19 THR B CA 1
ATOM 1991 C C . THR B 1 19 ? 5.652 -7.285 7.629 1 97.19 19 THR B C 1
ATOM 1993 O O . THR B 1 19 ? 6.027 -8.359 7.16 1 97.19 19 THR B O 1
ATOM 1996 N N . LEU B 1 20 ? 6.461 -6.281 7.836 1 98.19 20 LEU B N 1
ATOM 1997 C CA . LEU B 1 20 ? 7.871 -6.363 7.469 1 98.19 20 LEU B CA 1
ATOM 1998 C C . LEU B 1 20 ? 8.633 -7.25 8.445 1 98.19 20 LEU B C 1
ATOM 2000 O O . LEU B 1 20 ? 9.789 -7.602 8.195 1 98.19 20 LEU B O 1
ATOM 2004 N N . GLY B 1 21 ? 7.988 -7.582 9.523 1 97.31 21 GLY B N 1
ATOM 2005 C CA . GLY B 1 21 ? 8.602 -8.5 10.469 1 97.31 21 GLY B CA 1
ATOM 2006 C C . GLY B 1 21 ? 8.477 -9.953 10.055 1 97.31 21 GLY B C 1
ATOM 2007 O O . GLY B 1 21 ? 9.094 -10.836 10.656 1 97.31 21 GLY B O 1
ATOM 2008 N N . ASP B 1 22 ? 7.723 -10.164 9.008 1 95.5 22 ASP B N 1
ATOM 2009 C CA . ASP B 1 22 ? 7.434 -11.516 8.547 1 95.5 22 ASP B CA 1
ATOM 2010 C C . ASP B 1 22 ? 8.016 -11.766 7.16 1 95.5 22 ASP B C 1
ATOM 2012 O O . ASP B 1 22 ? 8.422 -10.82 6.477 1 95.5 22 ASP B O 1
ATOM 2016 N N . SER B 1 23 ? 8.148 -13.008 6.797 1 93.25 23 SER B N 1
ATOM 2017 C CA . SER B 1 23 ? 8.508 -13.422 5.445 1 93.25 23 SER B CA 1
ATOM 2018 C C . SER B 1 23 ? 9.867 -12.859 5.031 1 93.25 23 SER B C 1
ATOM 2020 O O . SER B 1 23 ? 10.781 -12.781 5.852 1 93.25 23 SER B O 1
ATOM 2022 N N . LEU B 1 24 ? 10.055 -12.531 3.787 1 93.06 24 LEU B N 1
ATOM 2023 C CA . LEU B 1 24 ? 11.344 -12.148 3.213 1 93.06 24 LEU B CA 1
ATOM 2024 C C . LEU B 1 24 ? 11.93 -10.953 3.953 1 93.06 24 LEU B C 1
ATOM 2026 O O . LEU B 1 24 ? 13.109 -10.961 4.309 1 93.06 24 LEU B O 1
ATOM 2030 N N . ALA B 1 25 ? 11.125 -9.984 4.199 1 96.62 25 ALA B N 1
ATOM 2031 C CA . ALA B 1 25 ? 11.609 -8.789 4.887 1 96.62 25 ALA B CA 1
ATOM 2032 C C . ALA B 1 25 ? 12.008 -9.109 6.324 1 96.62 25 ALA B C 1
ATOM 2034 O O . ALA B 1 25 ? 12.984 -8.555 6.836 1 96.62 25 ALA B O 1
ATOM 2035 N N . GLY B 1 26 ? 11.211 -9.961 6.953 1 97.62 26 GLY B N 1
ATOM 2036 C CA . GLY B 1 26 ? 11.555 -10.391 8.305 1 97.62 26 GLY B CA 1
ATOM 2037 C C . GLY B 1 26 ? 12.852 -11.164 8.367 1 97.62 26 GLY B C 1
ATOM 2038 O O . GLY B 1 26 ? 13.664 -10.953 9.273 1 97.62 26 GLY B O 1
ATOM 2039 N N . GLN B 1 27 ? 13.023 -12.062 7.449 1 96.81 27 GLN B N 1
ATOM 2040 C CA . GLN B 1 27 ? 14.273 -12.812 7.367 1 96.81 27 GLN B CA 1
ATOM 2041 C C . GLN B 1 27 ? 15.461 -11.875 7.145 1 96.81 27 GLN B C 1
ATOM 2043 O O . GLN B 1 27 ? 16.516 -12.039 7.77 1 96.81 27 GLN B O 1
ATOM 2048 N N . ALA B 1 28 ? 15.258 -10.945 6.258 1 97.69 28 ALA B N 1
ATOM 2049 C CA . ALA B 1 28 ? 16.297 -9.969 5.961 1 97.69 28 ALA B CA 1
ATOM 2050 C C . ALA B 1 28 ? 16.625 -9.117 7.191 1 97.69 28 ALA B C 1
ATOM 2052 O O . ALA B 1 28 ? 17.781 -8.727 7.398 1 97.69 28 ALA B O 1
ATOM 2053 N N . LEU B 1 29 ? 15.609 -8.852 7.941 1 98.12 29 LEU B N 1
ATOM 2054 C CA . LEU B 1 29 ? 15.789 -8.109 9.188 1 98.12 29 LEU B CA 1
ATOM 2055 C C . LEU B 1 29 ? 16.656 -8.891 10.164 1 98.12 29 LEU B C 1
ATOM 2057 O O . LEU B 1 29 ? 17.609 -8.344 10.734 1 98.12 29 LEU B O 1
ATOM 2061 N N . LYS B 1 30 ? 16.406 -10.172 10.297 1 97.44 30 LYS B N 1
ATOM 2062 C CA . LYS B 1 30 ? 17.156 -11.047 11.188 1 97.44 30 LYS B CA 1
ATOM 2063 C C . LYS B 1 30 ? 18.609 -11.172 10.742 1 97.44 30 LYS B C 1
ATOM 2065 O O . LYS B 1 30 ? 19.516 -11.289 11.578 1 97.44 30 LYS B O 1
ATOM 2070 N N . LYS B 1 31 ? 18.797 -11.094 9.484 1 97.06 31 LYS B N 1
ATOM 2071 C CA . LYS B 1 31 ? 20.141 -11.203 8.914 1 97.06 31 LYS B CA 1
ATOM 2072 C C . LYS B 1 31 ? 20.828 -9.844 8.883 1 97.06 31 LYS B C 1
ATOM 2074 O O . LYS B 1 31 ? 21.922 -9.711 8.328 1 97.06 31 LYS B O 1
ATOM 2079 N N . ASN B 1 32 ? 20.188 -8.812 9.32 1 97.44 32 ASN B N 1
ATOM 2080 C CA . ASN B 1 32 ? 20.703 -7.445 9.383 1 97.44 32 ASN B CA 1
ATOM 2081 C C . ASN B 1 32 ? 21.016 -6.898 7.988 1 97.44 32 ASN B C 1
ATOM 2083 O O . ASN B 1 32 ? 21.969 -6.145 7.812 1 97.44 32 ASN B O 1
ATOM 2087 N N . ILE B 1 33 ? 20.266 -7.41 7.035 1 97.94 33 ILE B N 1
ATOM 2088 C CA . ILE B 1 33 ? 20.359 -6.848 5.691 1 97.94 33 ILE B CA 1
ATOM 2089 C C . ILE B 1 33 ? 19.75 -5.449 5.672 1 97.94 33 ILE B C 1
ATOM 2091 O O . ILE B 1 33 ? 20.297 -4.539 5.035 1 97.94 33 ILE B O 1
ATOM 2095 N N . TRP B 1 34 ? 18.641 -5.359 6.309 1 98.31 34 TRP B N 1
ATOM 2096 C CA . TRP B 1 34 ? 18.078 -4.043 6.59 1 98.31 34 TRP B CA 1
ATOM 2097 C C . TRP B 1 34 ? 17.781 -3.883 8.078 1 98.31 34 TRP B C 1
ATOM 2099 O O . TRP B 1 34 ? 17.781 -4.863 8.828 1 98.31 34 TRP B O 1
ATOM 2109 N N . SER B 1 35 ? 17.641 -2.637 8.508 1 98.5 35 SER B N 1
ATOM 2110 C CA . SER B 1 35 ? 17.328 -2.309 9.891 1 98.5 35 SER B CA 1
ATOM 2111 C C . SER B 1 35 ? 16.406 -1.097 9.984 1 98.5 35 SER B C 1
ATOM 2113 O O . SER B 1 35 ? 16.188 -0.403 8.984 1 98.5 35 SER B O 1
ATOM 2115 N N . TYR B 1 36 ? 15.812 -0.979 11.148 1 98.31 36 TYR B N 1
ATOM 2116 C CA . TYR B 1 36 ? 14.922 0.164 11.281 1 98.31 36 TYR B CA 1
ATOM 2117 C C . TYR B 1 36 ? 14.875 0.66 12.719 1 98.31 36 TYR B C 1
ATOM 2119 O O . TYR B 1 36 ? 15.219 -0.078 13.648 1 98.31 36 TYR B O 1
ATOM 2127 N N . ASP B 1 37 ? 14.57 1.943 12.828 1 98.06 37 ASP B N 1
ATOM 2128 C CA . ASP B 1 37 ? 14.18 2.564 14.094 1 98.06 37 ASP B CA 1
ATOM 2129 C C . ASP B 1 37 ? 12.797 3.207 13.977 1 98.06 37 ASP B C 1
ATOM 2131 O O . ASP B 1 37 ? 12.414 3.684 12.906 1 98.06 37 ASP B O 1
ATOM 2135 N N . VAL B 1 38 ? 12.102 3.113 15.039 1 98.69 38 VAL B N 1
ATOM 2136 C CA . VAL B 1 38 ? 10.828 3.822 15.094 1 98.69 38 VAL B CA 1
ATOM 2137 C C . VAL B 1 38 ? 10.898 4.922 16.156 1 98.69 38 VAL B C 1
ATOM 2139 O O . VAL B 1 38 ? 11.32 4.68 17.281 1 98.69 38 VAL B O 1
ATOM 2142 N N . ILE B 1 39 ? 10.617 6.09 15.773 1 98.75 39 ILE B N 1
ATOM 2143 C CA . ILE B 1 39 ? 10.539 7.238 16.672 1 98.75 39 ILE B CA 1
ATOM 2144 C C . ILE B 1 39 ? 9.078 7.648 16.859 1 98.75 39 ILE B C 1
ATOM 2146 O O . ILE B 1 39 ? 8.383 7.941 15.883 1 98.75 39 ILE B O 1
ATOM 2150 N N . ASN B 1 40 ? 8.609 7.613 18.109 1 98.75 40 ASN B N 1
ATOM 2151 C CA . ASN B 1 40 ? 7.254 8.047 18.422 1 98.75 40 ASN B CA 1
ATOM 2152 C C . ASN B 1 40 ? 7.129 9.562 18.422 1 98.75 40 ASN B C 1
ATOM 2154 O O . ASN B 1 40 ? 7.668 10.242 19.297 1 98.75 40 ASN B O 1
ATOM 2158 N N . ILE B 1 41 ? 6.387 10.062 17.484 1 98.81 41 ILE B N 1
ATOM 2159 C CA . ILE B 1 41 ? 6.238 11.5 17.328 1 98.81 41 ILE B CA 1
ATOM 2160 C C . ILE B 1 41 ? 5.641 12.102 18.609 1 98.81 41 ILE B C 1
ATOM 2162 O O . ILE B 1 41 ? 5.984 13.219 19 1 98.81 41 ILE B O 1
ATOM 2166 N N . ARG B 1 42 ? 4.867 11.352 19.328 1 98.31 42 ARG B N 1
ATOM 2167 C CA . ARG B 1 42 ? 4.203 11.812 20.531 1 98.31 42 ARG B CA 1
ATOM 2168 C C . ARG B 1 42 ? 5.219 12.188 21.609 1 98.31 42 ARG B C 1
ATOM 2170 O O . ARG B 1 42 ? 4.918 12.977 22.5 1 98.31 42 ARG B O 1
ATOM 2177 N N . ASP B 1 43 ? 6.379 11.609 21.562 1 98.19 43 ASP B N 1
ATOM 2178 C CA . ASP B 1 43 ? 7.43 11.938 22.516 1 98.19 43 ASP B CA 1
ATOM 2179 C C . ASP B 1 43 ? 7.852 13.398 22.391 1 98.19 43 ASP B C 1
ATOM 2181 O O . ASP B 1 43 ? 8.516 13.938 23.281 1 98.19 43 ASP B O 1
ATOM 2185 N N . PHE B 1 44 ? 7.449 14.031 21.328 1 98.5 44 PHE B N 1
ATOM 2186 C CA . PHE B 1 44 ? 7.797 15.422 21.078 1 98.5 44 PHE B CA 1
ATOM 2187 C C . PHE B 1 44 ? 6.566 16.312 21.172 1 98.5 44 PHE B C 1
ATOM 2189 O O . PHE B 1 44 ? 6.609 17.484 20.797 1 98.5 44 PHE B O 1
ATOM 2196 N N . GLY B 1 45 ? 5.473 15.711 21.531 1 97.75 45 GLY B N 1
ATOM 2197 C CA . GLY B 1 45 ? 4.211 16.438 21.609 1 97.75 45 GLY B CA 1
ATOM 2198 C C . GLY B 1 45 ? 4.223 17.547 22.641 1 97.75 45 GLY B C 1
ATOM 2199 O O . GLY B 1 45 ? 5.094 17.578 23.516 1 97.75 45 GLY B O 1
ATOM 2200 N N . LEU B 1 46 ? 3.271 18.406 22.516 1 95.81 46 LEU B N 1
ATOM 2201 C CA . LEU B 1 46 ? 3.182 19.578 23.391 1 95.81 46 LEU B CA 1
ATOM 2202 C C . LEU B 1 46 ? 2.307 19.281 24.594 1 95.81 46 LEU B C 1
ATOM 2204 O O . LEU B 1 46 ? 1.385 18.469 24.516 1 95.81 46 LEU B O 1
ATOM 2208 N N . THR B 1 47 ? 2.566 19.969 25.688 1 92.06 47 THR B N 1
ATOM 2209 C CA . THR B 1 47 ? 1.793 19.922 26.922 1 92.06 47 THR B CA 1
ATOM 2210 C C . THR B 1 47 ? 1.875 18.547 27.562 1 92.06 47 THR B C 1
ATOM 2212 O O . THR B 1 47 ? 2.668 17.703 27.141 1 92.06 47 THR B O 1
ATOM 2215 N N . LYS B 1 48 ? 1.184 18.328 28.625 1 92.62 48 LYS B N 1
ATOM 2216 C CA . LYS B 1 48 ? 1.186 17.078 29.375 1 92.62 48 LYS B CA 1
ATOM 2217 C C . LYS B 1 48 ? 0.486 15.969 28.594 1 92.62 48 LYS B C 1
ATOM 2219 O O . LYS B 1 48 ? 0.721 14.781 28.828 1 92.62 48 LYS B O 1
ATOM 2224 N N . HIS B 1 49 ? -0.293 16.406 27.641 1 91.69 49 HIS B N 1
ATOM 2225 C CA . HIS B 1 49 ? -1.111 15.453 26.891 1 91.69 49 HIS B CA 1
ATOM 2226 C C . HIS B 1 49 ? -0.414 15.016 25.609 1 91.69 49 HIS B C 1
ATOM 2228 O O . HIS B 1 49 ? -0.944 14.188 24.859 1 91.69 49 HIS B O 1
ATOM 2234 N N . LYS B 1 50 ? 0.775 15.562 25.328 1 95.19 50 LYS B N 1
ATOM 2235 C CA . LYS B 1 50 ? 1.573 15.156 24.172 1 95.19 50 LYS B CA 1
ATOM 2236 C C . LYS B 1 50 ? 0.814 15.398 22.859 1 95.19 50 LYS B C 1
ATOM 2238 O O . LYS B 1 50 ? 0.748 14.516 22 1 95.19 50 LYS B O 1
ATOM 2243 N N . ASN B 1 51 ? 0.239 16.594 22.766 1 96.38 51 ASN B N 1
ATOM 2244 C CA . ASN B 1 51 ? -0.493 16.969 21.562 1 96.38 51 ASN B CA 1
ATOM 2245 C C . ASN B 1 51 ? 0.434 17.094 20.359 1 96.38 51 ASN B C 1
ATOM 2247 O O . ASN B 1 51 ? 1.469 17.766 20.438 1 96.38 51 ASN B O 1
ATOM 2251 N N . VAL B 1 52 ? 0.01 16.422 19.297 1 98.38 52 VAL B N 1
ATOM 2252 C CA . VAL B 1 52 ? 0.881 16.438 18.125 1 98.38 52 VAL B CA 1
ATOM 2253 C C . VAL B 1 52 ? 0.222 17.219 17 1 98.38 52 VAL B C 1
ATOM 2255 O O . VAL B 1 52 ? 0.828 17.422 15.938 1 98.38 52 VAL B O 1
ATOM 2258 N N . ASP B 1 53 ? -0.999 17.609 17.156 1 97.56 53 ASP B N 1
ATOM 2259 C CA . ASP B 1 53 ? -1.812 18.203 16.109 1 97.56 53 ASP B CA 1
ATOM 2260 C C . ASP B 1 53 ? -2.566 19.438 16.625 1 97.56 53 ASP B C 1
ATOM 2262 O O . ASP B 1 53 ? -2.572 19.703 17.828 1 97.56 53 ASP B O 1
ATOM 2266 N N . ASP B 1 54 ? -3.102 20.188 15.734 1 96.94 54 ASP B N 1
ATOM 2267 C CA . ASP B 1 54 ? -3.945 21.344 16.031 1 96.94 54 ASP B CA 1
ATOM 2268 C C . ASP B 1 54 ? -4.891 21.641 14.867 1 96.94 54 ASP B C 1
ATOM 2270 O O . ASP B 1 54 ? -4.789 21.016 13.805 1 96.94 54 ASP B O 1
ATOM 2274 N N . GLU B 1 55 ? -5.805 22.516 15.109 1 95.5 55 GLU B N 1
ATOM 2275 C CA . GLU B 1 55 ? -6.781 22.906 14.094 1 95.5 55 GLU B CA 1
ATOM 2276 C C . GLU B 1 55 ? -6.113 23.594 12.914 1 95.5 55 GLU B C 1
ATOM 2278 O O . GLU B 1 55 ? -5.156 24.344 13.094 1 95.5 55 GLU B O 1
ATOM 2283 N N . ALA B 1 56 ? -6.676 23.344 11.789 1 94.44 56 ALA B N 1
ATOM 2284 C CA . ALA B 1 56 ? -6.16 23.953 10.57 1 94.44 56 ALA B CA 1
ATOM 2285 C C . ALA B 1 56 ? -6.453 25.453 10.547 1 94.44 56 ALA B C 1
ATOM 2287 O O . ALA B 1 56 ? -7.535 25.891 10.945 1 94.44 56 ALA B O 1
ATOM 2288 N N . TYR B 1 57 ? -5.477 26.281 10.094 1 95.44 57 TYR B N 1
ATOM 2289 C CA . TYR B 1 57 ? -5.805 27.641 9.711 1 95.44 57 TYR B CA 1
ATOM 2290 C C . TYR B 1 57 ? -6.668 27.672 8.453 1 95.44 57 TYR B C 1
ATOM 2292 O O . TYR B 1 57 ? -6.453 26.875 7.531 1 95.44 57 TYR B O 1
ATOM 2300 N N . GLY B 1 58 ? -7.582 28.641 8.367 1 91.19 58 GLY B N 1
ATOM 2301 C CA . GLY B 1 58 ? -8.461 28.734 7.215 1 91.19 58 GLY B CA 1
ATOM 2302 C C . GLY B 1 58 ? -9.773 28 7.398 1 91.19 58 GLY B C 1
ATOM 2303 O O . GLY B 1 58 ? -10.648 28.047 6.535 1 91.19 58 GLY B O 1
ATOM 2304 N N . GLY B 1 59 ? -9.859 27.375 8.531 1 83.5 59 GLY B N 1
ATOM 2305 C CA . GLY B 1 59 ? -11.102 26.688 8.836 1 83.5 59 GLY B CA 1
ATOM 2306 C C . GLY B 1 59 ? -11.102 25.234 8.383 1 83.5 59 GLY B C 1
ATOM 2307 O O . GLY B 1 59 ? -10.109 24.75 7.828 1 83.5 59 GLY B O 1
ATOM 2308 N N . GLY B 1 60 ? -12.141 24.516 8.766 1 77.44 60 GLY B N 1
ATOM 2309 C CA . GLY B 1 60 ? -12.297 23.094 8.492 1 77.44 60 GLY B CA 1
ATOM 2310 C C . GLY B 1 60 ? -12.289 22.234 9.75 1 77.44 60 GLY B C 1
ATOM 2311 O O . GLY B 1 60 ? -11.953 22.719 10.828 1 77.44 60 GLY B O 1
ATOM 2312 N N . ASP B 1 61 ? -12.773 21.062 9.664 1 77.12 61 ASP B N 1
ATOM 2313 C CA . ASP B 1 61 ? -12.953 20.172 10.812 1 77.12 61 ASP B CA 1
ATOM 2314 C C . ASP B 1 61 ? -11.773 19.219 10.969 1 77.12 61 ASP B C 1
ATOM 2316 O O . ASP B 1 61 ? -11.812 18.297 11.789 1 77.12 61 ASP B O 1
ATOM 2320 N N . GLY B 1 62 ? -10.734 19.531 10.352 1 85.31 62 GLY B N 1
ATOM 2321 C CA . GLY B 1 62 ? -9.641 18.562 10.375 1 85.31 62 GLY B CA 1
ATOM 2322 C C . GLY B 1 62 ? -8.469 19.016 11.234 1 85.31 62 GLY B C 1
ATOM 2323 O O . GLY B 1 62 ? -8.359 20.188 11.57 1 85.31 62 GLY B O 1
ATOM 2324 N N . LEU B 1 63 ? -7.703 18.094 11.727 1 93.69 63 LEU B N 1
ATOM 2325 C CA . LEU B 1 63 ? -6.484 18.359 12.484 1 93.69 63 LEU B CA 1
ATOM 2326 C C . LEU B 1 63 ? -5.25 18.188 11.609 1 93.69 63 LEU B C 1
ATOM 2328 O O . LEU B 1 63 ? -5.234 17.344 10.703 1 93.69 63 LEU B O 1
ATOM 2332 N N . ILE B 1 64 ? -4.332 19.047 11.852 1 96.94 64 ILE B N 1
ATOM 2333 C CA . ILE B 1 64 ? -3.072 19.031 11.117 1 96.94 64 ILE B CA 1
ATOM 2334 C C . ILE B 1 64 ? -1.914 18.797 12.086 1 96.94 64 ILE B C 1
ATOM 2336 O O . ILE B 1 64 ? -1.877 19.375 13.172 1 96.94 64 ILE B O 1
ATOM 2340 N N . MET B 1 65 ? -0.992 17.969 11.695 1 98.44 65 MET B N 1
ATOM 2341 C CA . MET B 1 65 ? 0.163 17.75 12.562 1 98.44 65 MET B CA 1
ATOM 2342 C C . MET B 1 65 ? 1.055 18.984 12.602 1 98.44 65 MET B C 1
ATOM 2344 O O . MET B 1 65 ? 1.419 19.531 11.555 1 98.44 65 MET B O 1
ATOM 2348 N N . ARG B 1 66 ? 1.441 19.344 13.75 1 98.75 66 ARG B N 1
ATOM 2349 C CA . ARG B 1 66 ? 2.08 20.625 14.031 1 98.75 66 ARG B CA 1
ATOM 2350 C C . ARG B 1 66 ? 3.527 20.625 13.547 1 98.75 66 ARG B C 1
ATOM 2352 O O . ARG B 1 66 ? 4.258 19.656 13.742 1 98.75 66 ARG B O 1
ATOM 2359 N N . PRO B 1 67 ? 3.943 21.781 12.992 1 98.81 67 PRO B N 1
ATOM 2360 C CA . PRO B 1 67 ? 5.32 21.859 12.5 1 98.81 67 PRO B CA 1
ATOM 2361 C C . PRO B 1 67 ? 6.352 21.875 13.633 1 98.81 67 PRO B C 1
ATOM 2363 O O . PRO B 1 67 ? 7.453 21.344 13.469 1 98.81 67 PRO B O 1
ATOM 2366 N N . ASP B 1 68 ? 6.043 22.469 14.781 1 98.75 68 ASP B N 1
ATOM 2367 C CA . ASP B 1 68 ? 6.996 22.531 15.891 1 98.75 68 ASP B CA 1
ATOM 2368 C C . ASP B 1 68 ? 7.195 21.156 16.516 1 98.75 68 ASP B C 1
ATOM 2370 O O . ASP B 1 68 ? 8.258 20.859 17.078 1 98.75 68 ASP B O 1
ATOM 2374 N N . VAL B 1 69 ? 6.191 20.312 16.469 1 98.81 69 VAL B N 1
ATOM 2375 C CA . VAL B 1 69 ? 6.309 18.938 16.953 1 98.81 69 VAL B CA 1
ATOM 2376 C C . VAL B 1 69 ? 7.082 18.094 15.938 1 98.81 69 VAL B C 1
ATOM 2378 O O . VAL B 1 69 ? 8.078 17.453 16.297 1 98.81 69 VAL B O 1
ATOM 2381 N N . LEU B 1 70 ? 6.652 18.156 14.688 1 98.88 70 LEU B N 1
ATOM 2382 C CA . LEU B 1 70 ? 7.281 17.359 13.625 1 98.88 70 LEU B CA 1
ATOM 2383 C C . LEU B 1 70 ? 8.727 17.797 13.414 1 98.88 70 LEU B C 1
ATOM 2385 O O . LEU B 1 70 ? 9.594 16.953 13.164 1 98.88 70 LEU B O 1
ATOM 2389 N N . GLY B 1 71 ? 8.938 19.125 13.461 1 98.75 71 GLY B N 1
ATOM 2390 C CA . GLY B 1 71 ? 10.297 19.625 13.344 1 98.75 71 GLY B CA 1
ATOM 2391 C C . GLY B 1 71 ? 11.25 19.016 14.352 1 98.75 71 GLY B C 1
ATOM 2392 O O . GLY B 1 71 ? 12.328 18.547 13.984 1 98.75 71 GLY B O 1
ATOM 2393 N N . ASN B 1 72 ? 10.844 18.953 15.594 1 98.69 72 ASN B N 1
ATOM 2394 C CA . ASN B 1 72 ? 11.672 18.391 16.641 1 98.69 72 ASN B CA 1
ATOM 2395 C C . ASN B 1 72 ? 11.914 16.891 16.422 1 98.69 72 ASN B C 1
ATOM 2397 O O . ASN B 1 72 ? 13.023 16.406 16.641 1 98.69 72 ASN B O 1
ATOM 2401 N N . ALA B 1 73 ? 10.914 16.188 16.047 1 98.75 73 ALA B N 1
ATOM 2402 C CA . ALA B 1 73 ? 11.047 14.758 15.758 1 98.75 73 ALA B CA 1
ATOM 2403 C C . ALA B 1 73 ? 12.039 14.516 14.625 1 98.75 73 ALA B C 1
ATOM 2405 O O . ALA B 1 73 ? 12.883 13.625 14.711 1 98.75 73 ALA B O 1
ATOM 2406 N N . ILE B 1 74 ? 11.914 15.32 13.539 1 98.75 74 ILE B N 1
ATOM 2407 C CA . ILE B 1 74 ? 12.781 15.188 12.375 1 98.75 74 ILE B CA 1
ATOM 2408 C C . ILE B 1 74 ? 14.227 15.508 12.758 1 98.75 74 ILE B C 1
ATOM 2410 O O . ILE B 1 74 ? 15.148 14.797 12.359 1 98.75 74 ILE B O 1
ATOM 2414 N N . GLU B 1 75 ? 14.391 16.578 13.562 1 98.62 75 GLU B N 1
ATOM 2415 C CA . GLU B 1 75 ? 15.734 16.938 14.008 1 98.62 75 GLU B CA 1
ATOM 2416 C C . GLU B 1 75 ? 16.375 15.812 14.82 1 98.62 75 GLU B C 1
ATOM 2418 O O . GLU B 1 75 ? 17.562 15.539 14.672 1 98.62 75 GLU B O 1
ATOM 2423 N N . HIS B 1 76 ? 15.625 15.25 15.664 1 98.69 76 HIS B N 1
ATOM 2424 C CA . HIS B 1 76 ? 16.125 14.109 16.422 1 98.69 76 HIS B CA 1
ATOM 2425 C C . HIS B 1 76 ? 16.547 12.969 15.5 1 98.69 76 HIS B C 1
ATOM 2427 O O . HIS B 1 76 ? 17.641 12.422 15.648 1 98.69 76 HIS B O 1
ATOM 2433 N N . ALA B 1 77 ? 15.727 12.617 14.547 1 98.56 77 ALA B N 1
ATOM 2434 C CA . ALA B 1 77 ? 16.031 11.547 13.602 1 98.56 77 ALA B CA 1
ATOM 2435 C C . ALA B 1 77 ? 17.297 11.859 12.812 1 98.56 77 ALA B C 1
ATOM 2437 O O . ALA B 1 77 ? 18.156 10.984 12.625 1 98.56 77 ALA B O 1
ATOM 2438 N N . LEU B 1 78 ? 17.391 13.141 12.375 1 98.12 78 LEU B N 1
ATOM 2439 C CA . LEU B 1 78 ? 18.531 13.562 11.578 1 98.12 78 LEU B CA 1
ATOM 2440 C C . LEU B 1 78 ? 19.812 13.555 12.406 1 98.12 78 LEU B C 1
ATOM 2442 O O . LEU B 1 78 ? 20.906 13.367 11.875 1 98.12 78 LEU B O 1
ATOM 2446 N N . SER B 1 79 ? 19.672 13.773 13.711 1 97.88 79 SER B N 1
ATOM 2447 C CA . SER B 1 79 ? 20.844 13.711 14.57 1 97.88 79 SER B CA 1
ATOM 2448 C C . SER B 1 79 ? 21.406 12.297 14.641 1 97.88 79 SER B C 1
ATOM 2450 O O . SER B 1 79 ? 22.609 12.109 14.828 1 97.88 79 SER B O 1
ATOM 2452 N N . LEU B 1 80 ? 20.578 11.336 14.516 1 95.88 80 LEU B N 1
ATOM 2453 C CA . LEU B 1 80 ? 20.984 9.938 14.523 1 95.88 80 LEU B CA 1
ATOM 2454 C C . LEU B 1 80 ? 21.516 9.508 13.164 1 95.88 80 LEU B C 1
ATOM 2456 O O . LEU B 1 80 ? 22.406 8.672 13.078 1 95.88 80 LEU B O 1
ATOM 2460 N N . ASN B 1 81 ? 20.922 10.148 12.109 1 94.44 81 ASN B N 1
ATOM 2461 C CA . ASN B 1 81 ? 21.312 9.852 10.727 1 94.44 81 ASN B CA 1
ATOM 2462 C C . ASN B 1 81 ? 21.328 11.117 9.875 1 94.44 81 ASN B C 1
ATOM 2464 O O . ASN B 1 81 ? 20.422 11.344 9.078 1 94.44 81 ASN B O 1
ATOM 2468 N N . PRO B 1 82 ? 22.406 11.883 9.906 1 93.62 82 PRO B N 1
ATOM 2469 C CA . PRO B 1 82 ? 22.453 13.227 9.32 1 93.62 82 PRO B CA 1
ATOM 2470 C C . PRO B 1 82 ? 22.297 13.211 7.805 1 93.62 82 PRO B C 1
ATOM 2472 O O . PRO B 1 82 ? 21.844 14.195 7.215 1 93.62 82 PRO B O 1
ATOM 2475 N N . ASN B 1 83 ? 22.578 12.172 7.148 1 93.94 83 ASN B N 1
ATOM 2476 C CA . ASN B 1 83 ? 22.547 12.164 5.688 1 93.94 83 ASN B CA 1
ATOM 2477 C C . ASN B 1 83 ? 21.328 11.406 5.156 1 93.94 83 ASN B C 1
ATOM 2479 O O . ASN B 1 83 ? 21.281 11.07 3.973 1 93.94 83 ASN B O 1
ATOM 2483 N N . ALA B 1 84 ? 20.344 11.312 5.973 1 97.31 84 ALA B N 1
ATOM 2484 C CA . ALA B 1 84 ? 19.188 10.531 5.566 1 97.31 84 ALA B CA 1
ATOM 2485 C C . ALA B 1 84 ? 18.281 11.344 4.633 1 97.31 84 ALA B C 1
ATOM 2487 O O . ALA B 1 84 ? 18.109 12.547 4.82 1 97.31 84 ALA B O 1
ATOM 2488 N N . SER B 1 85 ? 17.766 10.719 3.594 1 98 85 SER B N 1
ATOM 2489 C CA . SER B 1 85 ? 16.688 11.305 2.799 1 98 85 SER B CA 1
ATOM 2490 C C . SER B 1 85 ? 15.352 11.195 3.52 1 98 85 SER B C 1
ATOM 2492 O O . SER B 1 85 ? 15.047 10.172 4.137 1 98 85 SER B O 1
ATOM 2494 N N . ILE B 1 86 ? 14.578 12.281 3.465 1 98.62 86 ILE B N 1
ATOM 2495 C CA . ILE B 1 86 ? 13.312 12.312 4.188 1 98.62 86 ILE B CA 1
ATOM 2496 C C . ILE B 1 86 ? 12.156 12.195 3.203 1 98.62 86 ILE B C 1
ATOM 2498 O O . ILE B 1 86 ? 12.031 13 2.279 1 98.62 86 ILE B O 1
ATOM 2502 N N . TYR B 1 87 ? 11.344 11.188 3.428 1 98.81 87 TYR B N 1
ATOM 2503 C CA . TYR B 1 87 ? 10.156 10.945 2.613 1 98.81 87 TYR B CA 1
ATOM 2504 C C . TYR B 1 87 ? 8.891 11.117 3.438 1 98.81 87 TYR B C 1
ATOM 2506 O O . TYR B 1 87 ? 8.852 10.742 4.613 1 98.81 87 TYR B O 1
ATOM 2514 N N . TYR B 1 88 ? 7.902 11.688 2.838 1 98.81 88 TYR B N 1
ATOM 2515 C CA . TYR B 1 88 ? 6.562 11.836 3.395 1 98.81 88 TYR B CA 1
ATOM 2516 C C . TYR B 1 88 ? 5.52 11.203 2.48 1 98.81 88 TYR B C 1
ATOM 2518 O O . TYR B 1 88 ? 5.191 11.758 1.427 1 98.81 88 TYR B O 1
ATOM 2526 N N . PRO B 1 89 ? 5.016 9.977 2.879 1 98.75 89 PRO B N 1
ATOM 2527 C CA . PRO B 1 89 ? 3.9 9.422 2.107 1 98.75 89 PRO B CA 1
ATOM 2528 C C . PRO B 1 89 ? 2.674 10.336 2.111 1 98.75 89 PRO B C 1
ATOM 2530 O O . PRO B 1 89 ? 2.131 10.641 3.176 1 98.75 89 PRO B O 1
ATOM 2533 N N . SER B 1 90 ? 2.244 10.742 0.928 1 97.88 90 SER B N 1
ATOM 2534 C CA . SER B 1 90 ? 1.173 11.711 0.709 1 97.88 90 SER B CA 1
ATOM 2535 C C . SER B 1 90 ? 0.506 11.5 -0.646 1 97.88 90 SER B C 1
ATOM 2537 O O . SER B 1 90 ? 1.185 11.266 -1.647 1 97.88 90 SER B O 1
ATOM 2539 N N . PRO B 1 91 ? -0.835 11.602 -0.644 1 96.69 91 PRO B N 1
ATOM 2540 C CA . PRO B 1 91 ? -1.489 11.492 -1.95 1 96.69 91 PRO B CA 1
ATOM 2541 C C . PRO B 1 91 ? -1.022 12.562 -2.934 1 96.69 91 PRO B C 1
ATOM 2543 O O . PRO B 1 91 ? -1.195 12.414 -4.145 1 96.69 91 PRO B O 1
ATOM 2546 N N . ARG B 1 92 ? -0.345 13.594 -2.461 1 96.06 92 ARG B N 1
ATOM 2547 C CA . ARG B 1 92 ? 0.075 14.711 -3.303 1 96.06 92 ARG B CA 1
ATOM 2548 C C . ARG B 1 92 ? 1.446 14.445 -3.916 1 96.06 92 ARG B C 1
ATOM 2550 O O . ARG B 1 92 ? 1.905 15.203 -4.773 1 96.06 92 ARG B O 1
ATOM 2557 N N . GLY B 1 93 ? 2.066 13.461 -3.502 1 96.69 93 GLY B N 1
ATOM 2558 C CA . GLY B 1 93 ? 3.465 13.258 -3.842 1 96.69 93 GLY B CA 1
ATOM 2559 C C . GLY B 1 93 ? 3.66 12.648 -5.219 1 96.69 93 GLY B C 1
ATOM 2560 O O . GLY B 1 93 ? 2.688 12.305 -5.895 1 96.69 93 GLY B O 1
ATOM 2561 N N . ARG B 1 94 ? 4.945 12.578 -5.625 1 95.38 94 ARG B N 1
ATOM 2562 C CA . ARG B 1 94 ? 5.324 11.828 -6.812 1 95.38 94 ARG B CA 1
ATOM 2563 C C . ARG B 1 94 ? 4.883 10.367 -6.699 1 95.38 94 ARG B C 1
ATOM 2565 O O . ARG B 1 94 ? 5.09 9.734 -5.664 1 95.38 94 ARG B O 1
ATOM 2572 N N . VAL B 1 95 ? 4.242 9.891 -7.727 1 96.62 95 VAL B N 1
ATOM 2573 C CA . VAL B 1 95 ? 3.711 8.531 -7.688 1 96.62 95 VAL B CA 1
ATOM 2574 C C . VAL B 1 95 ? 4.859 7.527 -7.594 1 96.62 95 VAL B C 1
ATOM 2576 O O . VAL B 1 95 ? 5.82 7.602 -8.367 1 96.62 95 VAL B O 1
ATOM 2579 N N . PHE B 1 96 ? 4.793 6.641 -6.645 1 97.75 96 PHE B N 1
ATOM 2580 C CA . PHE B 1 96 ? 5.762 5.578 -6.418 1 97.75 96 PHE B CA 1
ATOM 2581 C C . PHE B 1 96 ? 5.695 4.539 -7.531 1 97.75 96 PHE B C 1
ATOM 2583 O O . PHE B 1 96 ? 4.605 4.121 -7.93 1 97.75 96 PHE B O 1
ATOM 2590 N N . THR B 1 97 ? 6.797 4.164 -8.086 1 95.56 97 THR B N 1
ATOM 2591 C CA . THR B 1 97 ? 6.918 3.164 -9.141 1 95.56 97 THR B CA 1
ATOM 2592 C C . THR B 1 97 ? 8.125 2.26 -8.898 1 95.56 97 THR B C 1
ATOM 2594 O O . THR B 1 97 ? 8.945 2.537 -8.016 1 95.56 97 THR B O 1
ATOM 2597 N N . GLN B 1 98 ? 8.172 1.195 -9.695 1 93.75 98 GLN B N 1
ATOM 2598 C CA . GLN B 1 98 ? 9.312 0.286 -9.602 1 93.75 98 GLN B CA 1
ATOM 2599 C C . GLN B 1 98 ? 10.625 1.014 -9.891 1 93.75 98 GLN B C 1
ATOM 2601 O O . GLN B 1 98 ? 11.625 0.789 -9.211 1 93.75 98 GLN B O 1
ATOM 2606 N N . SER B 1 99 ? 10.602 1.895 -10.859 1 91.06 99 SER B N 1
ATOM 2607 C CA . SER B 1 99 ? 11.805 2.652 -11.211 1 91.06 99 SER B CA 1
ATOM 2608 C C . SER B 1 99 ? 12.203 3.604 -10.094 1 91.06 99 SER B C 1
ATOM 2610 O O . SER B 1 99 ? 13.391 3.801 -9.836 1 91.06 99 SER B O 1
ATOM 2612 N N . PHE B 1 100 ? 11.211 4.25 -9.438 1 94.12 100 PHE B N 1
ATOM 2613 C CA . PHE B 1 100 ? 11.461 5.16 -8.328 1 94.12 100 PHE B CA 1
ATOM 2614 C C . PHE B 1 100 ? 12.172 4.441 -7.188 1 94.12 100 PHE B C 1
ATOM 2616 O O . PHE B 1 100 ? 13.023 5.023 -6.516 1 94.12 100 PHE B O 1
ATOM 2623 N N . THR B 1 101 ? 11.852 3.189 -7.016 1 93.38 101 THR B N 1
ATOM 2624 C CA . THR B 1 101 ? 12.453 2.373 -5.965 1 93.38 101 THR B CA 1
ATOM 2625 C C . THR B 1 101 ? 13.969 2.32 -6.125 1 93.38 101 THR B C 1
ATOM 2627 O O . THR B 1 101 ? 14.703 2.449 -5.145 1 93.38 101 THR B O 1
ATOM 2630 N N . LYS B 1 102 ? 14.375 2.105 -7.34 1 91.44 102 LYS B N 1
ATOM 2631 C CA . LYS B 1 102 ? 15.805 2.016 -7.625 1 91.44 102 LYS B CA 1
ATOM 2632 C C . LYS B 1 102 ? 16.516 3.33 -7.309 1 91.44 102 LYS B C 1
ATOM 2634 O O . LYS B 1 102 ? 17.641 3.33 -6.809 1 91.44 102 LYS B O 1
ATOM 2639 N N . GLU B 1 103 ? 15.836 4.426 -7.566 1 94.5 103 GLU B N 1
ATOM 2640 C CA . GLU B 1 103 ? 16.359 5.746 -7.234 1 94.5 103 GLU B CA 1
ATOM 2641 C C . GLU B 1 103 ? 16.516 5.918 -5.727 1 94.5 103 GLU B C 1
ATOM 2643 O O . GLU B 1 103 ? 17.516 6.441 -5.25 1 94.5 103 GLU B O 1
ATOM 2648 N N . MET B 1 104 ? 15.609 5.469 -5.004 1 96.75 104 MET B N 1
ATOM 2649 C CA . MET B 1 104 ? 15.594 5.629 -3.555 1 96.75 104 MET B CA 1
ATOM 2650 C C . MET B 1 104 ? 16.734 4.844 -2.906 1 96.75 104 MET B C 1
ATOM 2652 O O . MET B 1 104 ? 17.266 5.25 -1.873 1 96.75 104 MET B O 1
ATOM 2656 N N . LEU B 1 105 ? 17.062 3.717 -3.523 1 95.56 105 LEU B N 1
ATOM 2657 C CA . LEU B 1 105 ? 18.031 2.807 -2.941 1 95.56 105 LEU B CA 1
ATOM 2658 C C . LEU B 1 105 ? 19.453 3.363 -3.09 1 95.56 105 LEU B C 1
ATOM 2660 O O . LEU B 1 105 ? 20.406 2.781 -2.576 1 95.56 105 LEU B O 1
ATOM 2664 N N . LYS B 1 106 ? 19.562 4.492 -3.758 1 94.5 106 LYS B N 1
ATOM 2665 C CA . LYS B 1 106 ? 20.875 5.148 -3.855 1 94.5 106 LYS B CA 1
ATOM 2666 C C . LYS B 1 106 ? 21.328 5.668 -2.496 1 94.5 106 LYS B C 1
ATOM 2668 O O . LYS B 1 106 ? 22.516 5.859 -2.27 1 94.5 106 LYS B O 1
ATOM 2673 N N . ASN B 1 107 ? 20.406 5.992 -1.617 1 94.38 107 ASN B N 1
ATOM 2674 C CA . ASN B 1 107 ? 20.703 6.363 -0.237 1 94.38 107 ASN B CA 1
ATOM 2675 C C . ASN B 1 107 ? 20.422 5.215 0.726 1 94.38 107 ASN B C 1
ATOM 2677 O O . ASN B 1 107 ? 19.344 4.625 0.683 1 94.38 107 ASN B O 1
ATOM 2681 N N . LYS B 1 108 ? 21.297 5.004 1.616 1 94.5 108 LYS B N 1
ATOM 2682 C CA . LYS B 1 108 ? 21.203 3.852 2.508 1 94.5 108 LYS B CA 1
ATOM 2683 C C . LYS B 1 108 ? 20.453 4.211 3.789 1 94.5 108 LYS B C 1
ATOM 2685 O O . LYS B 1 108 ? 20.141 3.338 4.602 1 94.5 108 LYS B O 1
ATOM 2690 N N . ASN B 1 109 ? 20.281 5.449 3.977 1 97.62 109 ASN B N 1
ATOM 2691 C CA . ASN B 1 109 ? 19.578 5.949 5.152 1 97.62 109 ASN B CA 1
ATOM 2692 C C . ASN B 1 109 ? 18.344 6.75 4.766 1 97.62 109 ASN B C 1
ATOM 2694 O O . ASN B 1 109 ? 18.438 7.781 4.098 1 97.62 109 ASN B O 1
ATOM 2698 N N . LEU B 1 110 ? 17.219 6.242 5.219 1 98.5 110 LEU B N 1
ATOM 2699 C CA . LEU B 1 110 ? 15.953 6.863 4.855 1 98.5 110 LEU B CA 1
ATOM 2700 C C . LEU B 1 110 ? 15.141 7.207 6.098 1 98.5 110 LEU B C 1
ATOM 2702 O O . LEU B 1 110 ? 15.156 6.465 7.082 1 98.5 110 LEU B O 1
ATOM 2706 N N . ILE B 1 111 ? 14.484 8.297 6.098 1 98.81 111 ILE B N 1
ATOM 2707 C CA . ILE B 1 111 ? 13.492 8.68 7.098 1 98.81 111 ILE B CA 1
ATOM 2708 C C . ILE B 1 111 ? 12.109 8.742 6.457 1 98.81 111 ILE B C 1
ATOM 2710 O O . ILE B 1 111 ? 11.938 9.336 5.391 1 98.81 111 ILE B O 1
ATOM 2714 N N . PHE B 1 112 ? 11.172 8.062 7.027 1 98.88 112 PHE B N 1
ATOM 2715 C CA . PHE B 1 112 ? 9.781 8.148 6.602 1 98.88 112 PHE B CA 1
ATOM 2716 C C . PHE B 1 112 ? 8.938 8.875 7.641 1 98.88 112 PHE B C 1
ATOM 2718 O O . PHE B 1 112 ? 8.867 8.461 8.797 1 98.88 112 PHE B O 1
ATOM 2725 N N . LEU B 1 113 ? 8.336 9.977 7.25 1 98.88 113 LEU B N 1
ATOM 2726 C CA . LEU B 1 113 ? 7.406 10.734 8.078 1 98.88 113 LEU B CA 1
ATOM 2727 C C . LEU B 1 113 ? 5.969 10.281 7.84 1 98.88 113 LEU B C 1
ATOM 2729 O O . LEU B 1 113 ? 5.375 10.609 6.809 1 98.88 113 LEU B O 1
ATOM 2733 N N . CYS B 1 114 ? 5.43 9.539 8.781 1 98.81 114 CYS B N 1
ATOM 2734 C CA . CYS B 1 114 ? 4.059 9.062 8.648 1 98.81 114 CYS B CA 1
ATOM 2735 C C . CYS B 1 114 ? 3.066 10.078 9.18 1 98.81 114 CYS B C 1
ATOM 2737 O O . CYS B 1 114 ? 2.859 10.18 10.391 1 98.81 114 CYS B O 1
ATOM 2739 N N . GLY B 1 115 ? 2.4 10.742 8.266 1 97.69 115 GLY B N 1
ATOM 2740 C CA . GLY B 1 115 ? 1.375 11.703 8.641 1 97.69 115 GLY B CA 1
ATOM 2741 C C . GLY B 1 115 ? 0.069 11.047 9.055 1 97.69 115 GLY B C 1
ATOM 2742 O O . GLY B 1 115 ? -0.161 9.875 8.766 1 97.69 115 GLY B O 1
ATOM 2743 N N . ARG B 1 116 ? -0.81 11.781 9.734 1 95.69 116 ARG B N 1
ATOM 2744 C CA . ARG B 1 116 ? -2.148 11.383 10.148 1 95.69 116 ARG B CA 1
ATOM 2745 C C . ARG B 1 116 ? -3.139 12.531 9.984 1 95.69 116 ARG B C 1
ATOM 2747 O O . ARG B 1 116 ? -2.777 13.609 9.508 1 95.69 116 ARG B O 1
ATOM 2754 N N . TYR B 1 117 ? -4.379 12.219 10.32 1 92.69 117 TYR B N 1
ATOM 2755 C CA . TYR B 1 117 ? -5.434 13.227 10.258 1 92.69 117 TYR B CA 1
ATOM 2756 C C . TYR B 1 117 ? -5.566 13.789 8.844 1 92.69 117 TYR B C 1
ATOM 2758 O O . TYR B 1 117 ? -5.762 13.031 7.891 1 92.69 117 TYR B O 1
ATOM 2766 N N . GLU B 1 118 ? -5.453 15.117 8.75 1 93.38 118 GLU B N 1
ATOM 2767 C CA . GLU B 1 118 ? -5.566 15.711 7.418 1 93.38 118 GLU B CA 1
ATOM 2768 C C . GLU B 1 118 ? -4.199 15.812 6.742 1 93.38 118 GLU B C 1
ATOM 2770 O O . GLU B 1 118 ? -4.113 16.062 5.539 1 93.38 118 GLU B O 1
ATOM 2775 N N . GLY B 1 119 ? -3.174 15.617 7.539 1 96.19 119 GLY B N 1
ATOM 2776 C CA . GLY B 1 119 ? -1.83 15.727 6.996 1 96.19 119 GLY B CA 1
ATOM 2777 C C . GLY B 1 119 ? -0.889 16.516 7.883 1 96.19 119 GLY B C 1
ATOM 2778 O O . GLY B 1 119 ? -1.086 16.578 9.102 1 96.19 119 GLY B O 1
ATOM 2779 N N . ILE B 1 120 ? 0.174 17 7.27 1 98.44 120 ILE B N 1
ATOM 2780 C CA . ILE B 1 120 ? 1.179 17.719 8.047 1 98.44 120 ILE B CA 1
ATOM 2781 C C . ILE B 1 120 ? 1.254 19.156 7.57 1 98.44 120 ILE B C 1
ATOM 2783 O O . ILE B 1 120 ? 0.861 19.484 6.445 1 98.44 120 ILE B O 1
ATOM 2787 N N . ASP B 1 121 ? 1.729 20.047 8.438 1 98.69 121 ASP B N 1
ATOM 2788 C CA . ASP B 1 121 ? 1.922 21.453 8.086 1 98.69 121 ASP B CA 1
ATOM 2789 C C . ASP B 1 121 ? 2.916 21.594 6.938 1 98.69 121 ASP B C 1
ATOM 2791 O O . ASP B 1 121 ? 4.012 21.031 6.984 1 98.69 121 ASP B O 1
ATOM 2795 N N . GLU B 1 122 ? 2.555 22.375 5.941 1 98.38 122 GLU B N 1
ATOM 2796 C CA . GLU B 1 122 ? 3.328 22.562 4.719 1 98.38 122 GLU B CA 1
ATOM 2797 C C . GLU B 1 122 ? 4.738 23.062 5.031 1 98.38 122 GLU B C 1
ATOM 2799 O O . GLU B 1 122 ? 5.691 22.719 4.34 1 98.38 122 GLU B O 1
ATOM 2804 N N . ARG B 1 123 ? 4.922 23.828 6.039 1 98.69 123 ARG B N 1
ATOM 2805 C CA . ARG B 1 123 ? 6.199 24.453 6.363 1 98.69 123 ARG B CA 1
ATOM 2806 C C . ARG B 1 123 ? 7.234 23.406 6.758 1 98.69 123 ARG B C 1
ATOM 2808 O O . ARG B 1 123 ? 8.438 23.625 6.602 1 98.69 123 ARG B O 1
ATOM 2815 N N . VAL B 1 124 ? 6.781 22.25 7.25 1 98.81 124 VAL B N 1
ATOM 2816 C CA . VAL B 1 124 ? 7.68 21.141 7.539 1 98.81 124 VAL B CA 1
ATOM 2817 C C . VAL B 1 124 ? 8.312 20.625 6.246 1 98.81 124 VAL B C 1
ATOM 2819 O O . VAL B 1 124 ? 9.516 20.391 6.191 1 98.81 124 VAL B O 1
ATOM 2822 N N . ILE B 1 125 ? 7.473 20.422 5.199 1 98.25 125 ILE B N 1
ATOM 2823 C CA . ILE B 1 125 ? 7.93 19.953 3.895 1 98.25 125 ILE B CA 1
ATOM 2824 C C . ILE B 1 125 ? 8.984 20.906 3.336 1 98.25 125 ILE B C 1
ATOM 2826 O O . ILE B 1 125 ? 10.039 20.469 2.875 1 98.25 125 ILE B O 1
ATOM 2830 N N . GLU B 1 126 ? 8.711 22.156 3.465 1 97.81 126 GLU B N 1
ATOM 2831 C CA . GLU B 1 126 ? 9.586 23.188 2.934 1 97.81 126 GLU B CA 1
ATOM 2832 C C . GLU B 1 126 ? 10.898 23.25 3.715 1 97.81 126 GLU B C 1
ATOM 2834 O O . GLU B 1 126 ? 11.977 23.297 3.123 1 97.81 126 GLU B O 1
ATOM 2839 N N . GLU B 1 127 ? 10.82 23.266 5.004 1 98.25 127 GLU B N 1
ATOM 2840 C CA . GLU B 1 127 ? 11.969 23.469 5.879 1 98.25 127 GLU B CA 1
ATOM 2841 C C . GLU B 1 127 ? 12.992 22.359 5.703 1 98.25 127 GLU B C 1
ATOM 2843 O O . GLU B 1 127 ? 14.203 22.609 5.672 1 98.25 127 GLU B O 1
ATOM 2848 N N . TYR B 1 128 ? 12.523 21.156 5.508 1 98.06 128 TYR B N 1
ATOM 2849 C CA . TYR B 1 128 ? 13.438 20.016 5.535 1 98.06 128 TYR B CA 1
ATOM 2850 C C . TYR B 1 128 ? 13.578 19.391 4.148 1 98.06 128 TYR B C 1
ATOM 2852 O O . TYR B 1 128 ? 14.164 18.328 4 1 98.06 128 TYR B O 1
ATOM 2860 N N . ASN B 1 129 ? 12.992 20.031 3.143 1 96.56 129 ASN B N 1
ATOM 2861 C CA . ASN B 1 129 ? 13.031 19.531 1.772 1 96.56 129 ASN B CA 1
ATOM 2862 C C . ASN B 1 129 ? 12.555 18.094 1.694 1 96.56 129 ASN B C 1
ATOM 2864 O O . ASN B 1 129 ? 13.242 17.234 1.126 1 96.56 129 ASN B O 1
ATOM 2868 N N . VAL B 1 130 ? 11.438 17.844 2.355 1 97.88 130 VAL B N 1
ATOM 2869 C CA . VAL B 1 130 ? 10.852 16.516 2.414 1 97.88 130 VAL B CA 1
ATOM 2870 C C . VAL B 1 130 ? 10.312 16.125 1.04 1 97.88 130 VAL B C 1
ATOM 2872 O O . VAL B 1 130 ? 9.648 16.922 0.377 1 97.88 130 VAL B O 1
ATOM 2875 N N . GLU B 1 131 ? 10.633 14.938 0.592 1 97.69 131 GLU B N 1
ATOM 2876 C CA . GLU B 1 131 ? 10.055 14.438 -0.65 1 97.69 131 GLU B CA 1
ATOM 2877 C C . GLU B 1 131 ? 8.719 13.742 -0.394 1 97.69 131 GLU B C 1
ATOM 2879 O O . GLU B 1 131 ? 8.664 12.758 0.346 1 97.69 131 GLU B O 1
ATOM 2884 N N . GLU B 1 132 ? 7.645 14.297 -0.953 1 98.25 132 GLU B N 1
ATOM 2885 C CA . GLU B 1 132 ? 6.344 13.633 -0.892 1 98.25 132 GLU B CA 1
ATOM 2886 C C . GLU B 1 132 ? 6.258 12.492 -1.899 1 98.25 132 GLU B C 1
ATOM 2888 O O . GLU B 1 132 ? 6.688 12.633 -3.047 1 98.25 132 GLU B O 1
ATOM 2893 N N . ILE B 1 133 ? 5.734 11.359 -1.422 1 98.19 133 ILE B N 1
ATOM 2894 C CA . ILE B 1 133 ? 5.621 10.18 -2.271 1 98.19 133 ILE B CA 1
ATOM 2895 C C . ILE B 1 133 ? 4.211 9.602 -2.164 1 98.19 133 ILE B C 1
ATOM 2897 O O . ILE B 1 133 ? 3.701 9.391 -1.062 1 98.19 133 ILE B O 1
ATOM 2901 N N . SER B 1 134 ? 3.568 9.375 -3.295 1 98.31 134 SER B N 1
ATOM 2902 C CA . SER B 1 134 ? 2.232 8.789 -3.346 1 98.31 134 SER B CA 1
ATOM 2903 C C . SER B 1 134 ? 2.287 7.324 -3.779 1 98.31 134 SER B C 1
ATOM 2905 O O . SER B 1 134 ? 2.959 6.984 -4.754 1 98.31 134 SER B O 1
ATOM 2907 N N . VAL B 1 135 ? 1.567 6.438 -3.047 1 98.31 135 VAL B N 1
ATOM 2908 C CA . VAL B 1 135 ? 1.591 5.023 -3.414 1 98.31 135 VAL B CA 1
ATOM 2909 C C . VAL B 1 135 ? 0.401 4.703 -4.316 1 98.31 135 VAL B C 1
ATOM 2911 O O . VAL B 1 135 ? 0.198 3.551 -4.699 1 98.31 135 VAL B O 1
ATOM 2914 N N . GLY B 1 136 ? -0.361 5.652 -4.676 1 97.25 136 GLY B N 1
ATOM 2915 C CA . GLY B 1 136 ? -1.5 5.465 -5.559 1 97.25 136 GLY B CA 1
ATOM 2916 C C . GLY B 1 136 ? -2.537 6.562 -5.438 1 97.25 136 GLY B C 1
ATOM 2917 O O . GLY B 1 136 ? -2.418 7.445 -4.586 1 97.25 136 GLY B O 1
ATOM 2918 N N . ASP B 1 137 ? -3.588 6.504 -6.254 1 96.88 137 ASP B N 1
ATOM 2919 C CA . ASP B 1 137 ? -4.621 7.531 -6.309 1 96.88 137 ASP B CA 1
ATOM 2920 C C . ASP B 1 137 ? -5.801 7.176 -5.406 1 96.88 137 ASP B C 1
ATOM 2922 O O . ASP B 1 137 ? -6.938 7.074 -5.871 1 96.88 137 ASP B O 1
ATOM 2926 N N . TYR B 1 138 ? -5.516 7.07 -4.234 1 97.06 138 TYR B N 1
ATOM 2927 C CA . TYR B 1 138 ? -6.477 6.77 -3.18 1 97.06 138 TYR B CA 1
ATOM 2928 C C . TYR B 1 138 ? -5.992 7.289 -1.832 1 97.06 138 TYR B C 1
ATOM 2930 O O . TYR B 1 138 ? -4.812 7.609 -1.671 1 97.06 138 TYR B O 1
ATOM 2938 N N . ILE B 1 139 ? -6.891 7.422 -0.866 1 96.62 139 ILE B N 1
ATOM 2939 C CA . ILE B 1 139 ? -6.586 8.023 0.427 1 96.62 139 ILE B CA 1
ATOM 2940 C C . ILE B 1 139 ? -6.527 6.938 1.5 1 96.62 139 ILE B C 1
ATOM 2942 O O . ILE B 1 139 ? -7.398 6.07 1.562 1 96.62 139 ILE B O 1
ATOM 2946 N N . LEU B 1 140 ? -5.512 6.934 2.23 1 97.31 140 LEU B N 1
ATOM 2947 C CA . LEU B 1 140 ? -5.359 6.051 3.383 1 97.31 140 LEU B CA 1
ATOM 2948 C C . LEU B 1 140 ? -5.41 6.84 4.684 1 97.31 140 LEU B C 1
ATOM 2950 O O . LEU B 1 140 ? -5.34 8.07 4.672 1 97.31 140 LEU B O 1
ATOM 2954 N N . SER B 1 141 ? -5.523 6.156 5.797 1 95.94 141 SER B N 1
ATOM 2955 C CA . SER B 1 141 ? -5.754 6.785 7.094 1 95.94 141 SER B CA 1
ATOM 2956 C C . SER B 1 141 ? -4.473 7.391 7.648 1 95.94 141 SER B C 1
ATOM 2958 O O . SER B 1 141 ? -4.512 8.219 8.562 1 95.94 141 SER B O 1
ATOM 2960 N N . GLY B 1 142 ? -3.373 6.98 7.156 1 97.19 142 GLY B N 1
ATOM 2961 C CA . GLY B 1 142 ? -2.074 7.453 7.613 1 97.19 142 GLY B CA 1
ATOM 2962 C C . GLY B 1 142 ? -0.932 7.012 6.715 1 97.19 142 GLY B C 1
ATOM 2963 O O . GLY B 1 142 ? -1.155 6.367 5.688 1 97.19 142 GLY B O 1
ATOM 2964 N N . GLY B 1 143 ? 0.193 7.414 7.086 1 98.56 143 GLY B N 1
ATOM 2965 C CA . GLY B 1 143 ? 1.354 7.156 6.25 1 98.56 143 GLY B CA 1
ATOM 2966 C C . GLY B 1 143 ? 1.985 5.801 6.512 1 98.56 143 GLY B C 1
ATOM 2967 O O . GLY B 1 143 ? 2.934 5.41 5.824 1 98.56 143 GLY B O 1
ATOM 2968 N N . GLU B 1 144 ? 1.486 5 7.5 1 98.81 144 GLU B N 1
ATOM 2969 C CA . GLU B 1 144 ? 2.146 3.77 7.93 1 98.81 144 GLU B CA 1
ATOM 2970 C C . GLU B 1 144 ? 2.043 2.684 6.867 1 98.81 144 GLU B C 1
ATOM 2972 O O . GLU B 1 144 ? 3.037 2.037 6.531 1 98.81 144 GLU B O 1
ATOM 2977 N N . ILE B 1 145 ? 0.84 2.512 6.309 1 98.69 145 ILE B N 1
ATOM 2978 C CA . ILE B 1 145 ? 0.642 1.458 5.32 1 98.69 145 ILE B CA 1
ATOM 2979 C C . ILE B 1 145 ? 1.448 1.771 4.062 1 98.69 145 ILE B C 1
ATOM 2981 O O . ILE B 1 145 ? 2.166 0.91 3.547 1 98.69 145 ILE B O 1
ATOM 2985 N N . PRO B 1 146 ? 1.427 3.049 3.57 1 98.81 146 PRO B N 1
ATOM 2986 C CA . PRO B 1 146 ? 2.309 3.379 2.447 1 98.81 146 PRO B CA 1
ATOM 2987 C C . PRO B 1 146 ? 3.781 3.115 2.756 1 98.81 146 PRO B C 1
ATOM 2989 O O . PRO B 1 146 ? 4.52 2.643 1.891 1 98.81 146 PRO B O 1
ATOM 2992 N N . THR B 1 147 ? 4.199 3.439 3.936 1 98.88 147 THR B N 1
ATOM 2993 C CA . THR B 1 147 ? 5.59 3.227 4.324 1 98.88 147 THR B CA 1
ATOM 2994 C C . THR B 1 147 ? 5.938 1.741 4.289 1 98.88 147 THR B C 1
ATOM 2996 O O . THR B 1 147 ? 6.992 1.357 3.779 1 98.88 147 THR B O 1
ATOM 2999 N N . LEU B 1 148 ? 5.031 0.914 4.797 1 98.81 148 LEU B N 1
ATOM 3000 C CA . LEU B 1 148 ? 5.227 -0.53 4.734 1 98.81 148 LEU B CA 1
ATOM 3001 C C . LEU B 1 148 ? 5.379 -0.995 3.289 1 98.81 148 LEU B C 1
ATOM 3003 O O . LEU B 1 148 ? 6.25 -1.812 2.982 1 98.81 148 LEU B O 1
ATOM 3007 N N . ALA B 1 149 ? 4.543 -0.485 2.416 1 98.69 149 ALA B N 1
ATOM 3008 C CA . ALA B 1 149 ? 4.57 -0.866 1.006 1 98.69 149 ALA B CA 1
ATOM 3009 C C . ALA B 1 149 ? 5.895 -0.476 0.358 1 98.69 149 ALA B C 1
ATOM 3011 O O . ALA B 1 149 ? 6.531 -1.293 -0.313 1 98.69 149 ALA B O 1
ATOM 3012 N N . ILE B 1 150 ? 6.297 0.781 0.598 1 98.75 150 ILE B N 1
ATOM 3013 C CA . ILE B 1 150 ? 7.523 1.301 -0.001 1 98.75 150 ILE B CA 1
ATOM 3014 C C . ILE B 1 150 ? 8.719 0.497 0.496 1 98.75 150 ILE B C 1
ATOM 3016 O O . ILE B 1 150 ? 9.547 0.042 -0.301 1 98.75 150 ILE B O 1
ATOM 3020 N N . LEU B 1 151 ? 8.773 0.306 1.797 1 98.69 151 LEU B N 1
ATOM 3021 C CA . LEU B 1 151 ? 9.898 -0.415 2.377 1 98.69 151 LEU B CA 1
ATOM 3022 C C . LEU B 1 151 ? 9.938 -1.857 1.886 1 98.69 151 LEU B C 1
ATOM 3024 O O . LEU B 1 151 ? 11.008 -2.402 1.624 1 98.69 151 LEU B O 1
ATOM 3028 N N . ASP B 1 152 ? 8.766 -2.512 1.787 1 98.38 152 ASP B N 1
ATOM 3029 C CA . ASP B 1 152 ? 8.719 -3.871 1.257 1 98.38 152 ASP B CA 1
ATOM 3030 C C . ASP B 1 152 ? 9.352 -3.939 -0.132 1 98.38 152 ASP B C 1
ATOM 3032 O O . ASP B 1 152 ? 10.141 -4.84 -0.418 1 98.38 152 ASP B O 1
ATOM 3036 N N . CYS B 1 153 ? 8.969 -2.994 -0.962 1 97.38 153 CYS B N 1
ATOM 3037 C CA . CYS B 1 153 ? 9.492 -2.928 -2.32 1 97.38 153 CYS B CA 1
ATOM 3038 C C . CYS B 1 153 ? 11 -2.721 -2.314 1 97.38 153 CYS B C 1
ATOM 3040 O O . CYS B 1 153 ? 11.727 -3.387 -3.055 1 97.38 153 CYS B O 1
ATOM 3042 N N . LEU B 1 154 ? 11.5 -1.822 -1.471 1 97.88 154 LEU B N 1
ATOM 3043 C CA . LEU B 1 154 ? 12.922 -1.532 -1.376 1 97.88 154 LEU B CA 1
ATOM 3044 C C . LEU B 1 154 ? 13.695 -2.752 -0.882 1 97.88 154 LEU B C 1
ATOM 3046 O O . LEU B 1 154 ? 14.703 -3.135 -1.478 1 97.88 154 LEU B O 1
ATOM 3050 N N . ILE B 1 155 ? 13.203 -3.354 0.178 1 97.62 155 ILE B N 1
ATOM 3051 C CA . ILE B 1 155 ? 13.906 -4.43 0.871 1 97.62 155 ILE B CA 1
ATOM 3052 C C . ILE B 1 155 ? 14.031 -5.641 -0.05 1 97.62 155 ILE B C 1
ATOM 3054 O O . ILE B 1 155 ? 15.086 -6.285 -0.098 1 97.62 155 ILE B O 1
ATOM 3058 N N . ARG B 1 156 ? 13 -5.926 -0.752 1 94.69 156 ARG B N 1
ATOM 3059 C CA . ARG B 1 156 ? 13.008 -7.102 -1.617 1 94.69 156 ARG B CA 1
ATOM 3060 C C . ARG B 1 156 ? 14.102 -7 -2.672 1 94.69 156 ARG B C 1
ATOM 3062 O O . ARG B 1 156 ? 14.586 -8.016 -3.168 1 94.69 156 ARG B O 1
ATOM 3069 N N . LEU B 1 157 ? 14.523 -5.797 -3.021 1 93.56 157 LEU B N 1
ATOM 3070 C CA . LEU B 1 157 ? 15.492 -5.578 -4.086 1 93.56 157 LEU B CA 1
ATOM 3071 C C . LEU B 1 157 ? 16.922 -5.594 -3.537 1 93.56 157 LEU B C 1
ATOM 3073 O O . LEU B 1 157 ? 17.891 -5.574 -4.301 1 93.56 157 LEU B O 1
ATOM 3077 N N . LEU B 1 158 ? 17.094 -5.609 -2.217 1 95.88 158 LEU B N 1
ATOM 3078 C CA . LEU B 1 158 ? 18.422 -5.621 -1.615 1 95.88 158 LEU B CA 1
ATOM 3079 C C . LEU B 1 158 ? 19.125 -6.949 -1.872 1 95.88 158 LEU B C 1
ATOM 3081 O O . LEU B 1 158 ? 18.5 -8.008 -1.853 1 95.88 158 LEU B O 1
ATOM 3085 N N . PRO B 1 159 ? 20.406 -6.859 -2.086 1 93.5 159 PRO B N 1
ATOM 3086 C CA . PRO B 1 159 ? 21.172 -8.102 -2.252 1 93.5 159 PRO B CA 1
ATOM 3087 C C . PRO B 1 159 ? 21 -9.062 -1.075 1 93.5 159 PRO B C 1
ATOM 3089 O O . PRO B 1 159 ? 21.078 -8.648 0.083 1 93.5 159 PRO B O 1
ATOM 3092 N N . GLY B 1 160 ? 20.703 -10.281 -1.394 1 92.62 160 GLY B N 1
ATOM 3093 C CA . GLY B 1 160 ? 20.625 -11.305 -0.361 1 92.62 160 GLY B CA 1
ATOM 3094 C C . GLY B 1 160 ? 19.219 -11.555 0.132 1 92.62 160 GLY B C 1
ATOM 3095 O O . GLY B 1 160 ? 18.984 -12.461 0.94 1 92.62 160 GLY B O 1
ATOM 3096 N N . VAL B 1 161 ? 18.297 -10.766 -0.332 1 93.56 161 VAL B N 1
ATOM 3097 C CA . VAL B 1 161 ? 16.922 -10.914 0.172 1 93.56 161 VAL B CA 1
ATOM 3098 C C . VAL B 1 161 ? 16.172 -11.938 -0.673 1 93.56 161 VAL B C 1
ATOM 3100 O O . VAL B 1 161 ? 15.625 -12.906 -0.144 1 93.56 161 VAL B O 1
ATOM 3103 N N . LEU B 1 162 ? 16.125 -11.664 -1.994 1 86.31 162 LEU B N 1
ATOM 3104 C CA . LEU B 1 162 ? 15.484 -12.641 -2.867 1 86.31 162 LEU B CA 1
ATOM 3105 C C . LEU B 1 162 ? 16.406 -13.836 -3.117 1 86.31 162 LEU B C 1
ATOM 3107 O O . LEU B 1 162 ? 17.594 -13.664 -3.365 1 86.31 162 LEU B O 1
ATOM 3111 N N . MET B 1 163 ? 15.914 -14.961 -2.959 1 70 163 MET B N 1
ATOM 3112 C CA . MET B 1 163 ? 16.703 -16.188 -3.141 1 70 163 MET B CA 1
ATOM 3113 C C . MET B 1 163 ? 17.141 -16.328 -4.59 1 70 163 MET B C 1
ATOM 3115 O O . MET B 1 163 ? 18.297 -16.688 -4.855 1 70 163 MET B O 1
ATOM 3119 N N . ASN B 1 164 ? 16.203 -16.078 -5.477 1 72.19 164 ASN B N 1
ATOM 3120 C CA . ASN B 1 164 ? 16.484 -16.188 -6.902 1 72.19 164 ASN B CA 1
ATOM 3121 C C . ASN B 1 164 ? 16.344 -14.844 -7.605 1 72.19 164 ASN B C 1
ATOM 3123 O O . ASN B 1 164 ? 15.227 -14.43 -7.934 1 72.19 164 ASN B O 1
ATOM 3127 N N . GLN B 1 165 ? 17.438 -14.266 -7.898 1 73.06 165 GLN B N 1
ATOM 3128 C CA . GLN B 1 165 ? 17.438 -12.945 -8.516 1 73.06 165 GLN B CA 1
ATOM 3129 C C . GLN B 1 165 ? 17.047 -13.023 -9.992 1 73.06 165 GLN B C 1
ATOM 3131 O O . GLN B 1 165 ? 16.688 -12.008 -10.594 1 73.06 165 GLN B O 1
ATOM 3136 N N . ASN B 1 166 ? 17 -14.266 -10.414 1 73.88 166 ASN B N 1
ATOM 3137 C CA . ASN B 1 166 ? 16.656 -14.461 -11.82 1 73.88 166 ASN B CA 1
ATOM 3138 C C . ASN B 1 166 ? 15.195 -14.148 -12.094 1 73.88 166 ASN B C 1
ATOM 3140 O O . ASN B 1 166 ? 14.805 -13.914 -13.234 1 73.88 166 ASN B O 1
ATOM 3144 N N . THR B 1 167 ? 14.43 -14.047 -11.031 1 78.25 167 THR B N 1
ATOM 3145 C CA . THR B 1 167 ? 12.992 -13.828 -11.203 1 78.25 167 THR B CA 1
ATOM 3146 C C . THR B 1 167 ? 12.688 -12.344 -11.375 1 78.25 167 THR B C 1
ATOM 3148 O O . THR B 1 167 ? 11.602 -11.977 -11.828 1 78.25 167 THR B O 1
ATOM 3151 N N . LEU B 1 168 ? 13.602 -11.555 -11.086 1 82.19 168 LEU B N 1
ATOM 3152 C CA . LEU B 1 168 ? 13.383 -10.109 -11.109 1 82.19 168 LEU B CA 1
ATOM 3153 C C . LEU B 1 168 ? 13.133 -9.617 -12.531 1 82.19 168 LEU B C 1
ATOM 3155 O O . LEU B 1 168 ? 12.297 -8.742 -12.75 1 82.19 168 LEU B O 1
ATOM 3159 N N . SER B 1 169 ? 13.773 -10.258 -13.461 1 83 169 SER B N 1
ATOM 3160 C CA . SER B 1 169 ? 13.711 -9.797 -14.844 1 83 169 SER B CA 1
ATOM 3161 C C . SER B 1 169 ? 12.328 -10.047 -15.445 1 83 169 SER B C 1
ATOM 3163 O O . SER B 1 169 ? 11.93 -9.367 -16.391 1 83 169 SER B O 1
ATOM 3165 N N . SER B 1 170 ? 11.625 -10.961 -14.938 1 87.62 170 SER B N 1
ATOM 3166 C CA . SER B 1 170 ? 10.336 -11.328 -15.523 1 87.62 170 SER B CA 1
ATOM 3167 C C . SER B 1 170 ? 9.188 -10.625 -14.805 1 87.62 170 SER B C 1
ATOM 3169 O O . SER B 1 170 ? 8.023 -10.812 -15.156 1 87.62 170 SER B O 1
ATOM 3171 N N . GLU B 1 171 ? 9.547 -9.805 -13.828 1 90.38 171 GLU B N 1
ATOM 3172 C CA . GLU B 1 171 ? 8.516 -9.125 -13.047 1 90.38 171 GLU B CA 1
ATOM 3173 C C . GLU B 1 171 ? 7.859 -8.016 -13.859 1 90.38 171 GLU B C 1
ATOM 3175 O O . GLU B 1 171 ? 8.477 -7.441 -14.758 1 90.38 171 GLU B O 1
ATOM 3180 N N . SER B 1 172 ? 6.66 -7.777 -13.5 1 92.88 172 SER B N 1
ATOM 3181 C CA . SER B 1 172 ? 5.953 -6.652 -14.102 1 92.88 172 SER B CA 1
ATOM 3182 C C . SER B 1 172 ? 6.723 -5.348 -13.906 1 92.88 172 SER B C 1
ATOM 3184 O O . SER B 1 172 ? 7.477 -5.203 -12.945 1 92.88 172 SER B O 1
ATOM 3186 N N . PHE B 1 173 ? 6.625 -4.359 -14.797 1 93.31 173 PHE B N 1
ATOM 3187 C CA . PHE B 1 173 ? 7.031 -2.963 -14.727 1 93.31 173 PHE B CA 1
ATOM 3188 C C . PHE B 1 173 ? 8.539 -2.832 -14.906 1 93.31 173 PHE B C 1
ATOM 3190 O O . PHE B 1 173 ? 9.078 -1.721 -14.922 1 93.31 173 PHE B O 1
ATOM 3197 N N . GLU B 1 174 ? 9.234 -3.986 -15.055 1 90.56 174 GLU B N 1
ATOM 3198 C CA . GLU B 1 174 ? 10.68 -3.914 -15.234 1 90.56 174 GLU B CA 1
ATOM 3199 C C . GLU B 1 174 ? 11.039 -3.48 -16.656 1 90.56 174 GLU B C 1
ATOM 3201 O O . GLU B 1 174 ? 10.977 -4.281 -17.594 1 90.56 174 GLU B O 1
ATOM 3206 N N . GLU B 1 175 ? 11.492 -2.303 -16.781 1 86.69 175 GLU B N 1
ATOM 3207 C CA . GLU B 1 175 ? 11.742 -1.705 -18.094 1 86.69 175 GLU B CA 1
ATOM 3208 C C . GLU B 1 175 ? 12.789 -2.496 -18.859 1 86.69 175 GLU B C 1
ATOM 3210 O O . GLU B 1 175 ? 12.664 -2.689 -20.078 1 86.69 175 GLU B O 1
ATOM 3215 N N . ASP B 1 176 ? 13.789 -2.943 -18.188 1 86.75 176 ASP B N 1
ATOM 3216 C CA . ASP B 1 176 ? 14.859 -3.686 -18.844 1 86.75 176 ASP B CA 1
ATOM 3217 C C . ASP B 1 176 ? 14.656 -5.191 -18.688 1 86.75 176 ASP B C 1
ATOM 3219 O O . ASP B 1 176 ? 15.586 -5.973 -18.906 1 86.75 176 ASP B O 1
ATOM 3223 N N . GLY B 1 177 ? 13.445 -5.492 -18.344 1 88.62 177 GLY B N 1
ATOM 3224 C CA . GLY B 1 177 ? 13.148 -6.898 -18.109 1 88.62 177 GLY B CA 1
ATOM 3225 C C . GLY B 1 177 ? 12.625 -7.617 -19.328 1 88.62 177 GLY B C 1
ATOM 3226 O O . GLY B 1 177 ? 12.602 -7.047 -20.422 1 88.62 177 GLY B O 1
ATOM 3227 N N . GLU B 1 178 ? 12.258 -8.844 -19.125 1 87.75 178 GLU B N 1
ATOM 3228 C CA . GLU B 1 178 ? 11.812 -9.742 -20.188 1 87.75 178 GLU B CA 1
ATOM 3229 C C . GLU B 1 178 ? 10.578 -9.195 -20.891 1 87.75 178 GLU B C 1
ATOM 3231 O O . GLU B 1 178 ? 10.375 -9.445 -22.078 1 87.75 178 GLU B O 1
ATOM 3236 N N . PHE B 1 179 ? 9.875 -8.406 -20.188 1 90.19 179 PHE B N 1
ATOM 3237 C CA . PHE B 1 179 ? 8.602 -7.965 -20.75 1 90.19 179 PHE B CA 1
ATOM 3238 C C . PHE B 1 179 ? 8.625 -6.465 -21.016 1 90.19 179 PHE B C 1
ATOM 3240 O O . PHE B 1 179 ? 7.574 -5.848 -21.203 1 90.19 179 PHE B O 1
ATOM 3247 N N . LYS B 1 180 ? 9.727 -5.844 -20.953 1 89.88 180 LYS B N 1
ATOM 3248 C CA . LYS B 1 180 ? 10 -4.473 -21.375 1 89.88 180 LYS B CA 1
ATOM 3249 C C . LYS B 1 180 ? 9.023 -3.496 -20.719 1 89.88 180 LYS B C 1
ATOM 3251 O O . LYS B 1 180 ? 8.391 -2.693 -21.406 1 89.88 180 LYS B O 1
ATOM 3256 N N . GLY B 1 181 ? 8.867 -3.75 -19.469 1 90.75 181 GLY B N 1
ATOM 3257 C CA . GLY B 1 181 ? 8.062 -2.812 -18.688 1 90.75 181 GLY B CA 1
ATOM 3258 C C . GLY B 1 181 ? 6.59 -3.172 -18.656 1 90.75 181 GLY B C 1
ATOM 3259 O O . GLY B 1 181 ? 5.789 -2.469 -18.047 1 90.75 181 GLY B O 1
ATOM 3260 N N . GLY B 1 182 ? 6.219 -4.203 -19.312 1 94.44 182 GLY B N 1
ATOM 3261 C CA . GLY B 1 182 ? 4.836 -4.652 -19.344 1 94.44 182 GLY B CA 1
ATOM 3262 C C . GLY B 1 182 ? 4.469 -5.523 -18.156 1 94.44 182 GLY B C 1
ATOM 3263 O O . GLY B 1 182 ? 5.141 -5.484 -17.125 1 94.44 182 GLY B O 1
ATOM 3264 N N . LEU B 1 183 ? 3.346 -6.176 -18.297 1 96.75 183 LEU B N 1
ATOM 3265 C CA . LEU B 1 183 ? 2.838 -7.043 -17.25 1 96.75 183 LEU B CA 1
ATOM 3266 C C . LEU B 1 183 ? 3.352 -8.469 -17.422 1 96.75 183 LEU B C 1
ATOM 3268 O O . LEU B 1 183 ? 3.564 -8.922 -18.547 1 96.75 183 LEU B O 1
ATOM 3272 N N . GLU B 1 184 ? 3.549 -9.102 -16.312 1 94.75 184 GLU B N 1
ATOM 3273 C CA . GLU B 1 184 ? 3.959 -10.5 -16.328 1 94.75 184 GLU B CA 1
ATOM 3274 C C . GLU B 1 184 ? 2.908 -11.375 -17.016 1 94.75 184 GLU B C 1
ATOM 3276 O O . GLU B 1 184 ? 1.722 -11.039 -17.016 1 94.75 184 GLU B O 1
ATOM 3281 N N . CYS B 1 185 ? 3.338 -12.492 -17.578 1 95.06 185 CYS B N 1
ATOM 3282 C CA . CYS B 1 185 ? 2.449 -13.43 -18.25 1 95.06 185 CYS B CA 1
ATOM 3283 C C . CYS B 1 185 ? 1.684 -14.273 -17.234 1 95.06 185 CYS B C 1
ATOM 3285 O O . CYS B 1 185 ? 1.968 -14.227 -16.047 1 95.06 185 CYS B O 1
ATOM 3287 N N . SER B 1 186 ? 0.698 -15.031 -17.781 1 96.25 186 SER B N 1
ATOM 3288 C CA . SER B 1 186 ? -0.033 -15.992 -16.953 1 96.25 186 SER B CA 1
ATOM 3289 C C . SER B 1 186 ? 0.885 -17.094 -16.453 1 96.25 186 SER B C 1
ATOM 3291 O O . SER B 1 186 ? 1.761 -17.562 -17.172 1 96.25 186 SER B O 1
ATOM 3293 N N . LEU B 1 187 ? 0.648 -17.484 -15.242 1 96.81 187 LEU B N 1
ATOM 3294 C CA . LEU B 1 187 ? 1.48 -18.5 -14.609 1 96.81 187 LEU B CA 1
ATOM 3295 C C . LEU B 1 187 ? 0.698 -19.797 -14.398 1 96.81 187 LEU B C 1
ATOM 3297 O O . LEU B 1 187 ? -0.504 -19.766 -14.125 1 96.81 187 LEU B O 1
ATOM 3301 N N . TYR B 1 188 ? 1.403 -20.906 -14.539 1 97.88 188 TYR B N 1
ATOM 3302 C CA . TYR B 1 188 ? 0.796 -22.219 -14.383 1 97.88 188 TYR B CA 1
ATOM 3303 C C . TYR B 1 188 ? 1.714 -23.156 -13.602 1 97.88 188 TYR B C 1
ATOM 3305 O O . TYR B 1 188 ? 2.934 -23.125 -13.781 1 97.88 188 TYR B O 1
ATOM 3313 N N . THR B 1 189 ? 1.161 -23.953 -12.812 1 98.12 189 THR B N 1
ATOM 3314 C CA . THR B 1 189 ? 1.885 -24.969 -12.07 1 98.12 189 THR B CA 1
ATOM 3315 C C . THR B 1 189 ? 1.055 -26.25 -11.953 1 98.12 189 THR B C 1
ATOM 3317 O O . THR B 1 189 ? 0.033 -26.391 -12.633 1 98.12 189 THR B O 1
ATOM 3320 N N . ARG B 1 190 ? 1.613 -27.234 -11.188 1 97.19 190 ARG B N 1
ATOM 3321 C CA . ARG B 1 190 ? 0.925 -28.5 -11.023 1 97.19 190 ARG B CA 1
ATOM 3322 C C . ARG B 1 190 ? -0.399 -28.328 -10.289 1 97.19 190 ARG B C 1
ATOM 3324 O O . ARG B 1 190 ? -0.527 -27.438 -9.438 1 97.19 190 ARG B O 1
ATOM 3331 N N . PRO B 1 191 ? -1.423 -29.25 -10.594 1 97.88 191 PRO B N 1
ATOM 3332 C CA . PRO B 1 191 ? -1.428 -30.406 -11.508 1 97.88 191 PRO B CA 1
ATOM 3333 C C . PRO B 1 191 ? -1.638 -30 -12.961 1 97.88 191 PRO B C 1
ATOM 3335 O O . PRO B 1 191 ? -2.021 -28.859 -13.242 1 97.88 191 PRO B O 1
ATOM 3338 N N . LYS B 1 192 ? -1.432 -30.891 -13.867 1 98 192 LYS B N 1
ATOM 3339 C CA . LYS B 1 192 ? -1.528 -30.625 -15.305 1 98 192 LYS B CA 1
ATOM 3340 C C . LYS B 1 192 ? -2.951 -30.234 -15.695 1 98 192 LYS B C 1
ATOM 3342 O O . LYS B 1 192 ? -3.152 -29.391 -16.562 1 98 192 LYS B O 1
ATOM 3347 N N . ILE B 1 193 ? -3.83 -30.906 -15.117 1 98.44 193 ILE B N 1
ATOM 3348 C CA . ILE B 1 193 ? -5.246 -30.609 -15.305 1 98.44 193 ILE B CA 1
ATOM 3349 C C . ILE B 1 193 ? -5.898 -30.344 -13.945 1 98.44 193 ILE B C 1
ATOM 3351 O O . ILE B 1 193 ? -5.762 -31.141 -13.023 1 98.44 193 ILE B O 1
ATOM 3355 N N . TRP B 1 194 ? -6.559 -29.188 -13.828 1 98.44 194 TRP B N 1
ATOM 3356 C CA . TRP B 1 194 ? -7.277 -28.844 -12.609 1 98.44 194 TRP B CA 1
ATOM 3357 C C . TRP B 1 194 ? -8.695 -28.391 -12.922 1 98.44 194 TRP B C 1
ATOM 3359 O O . TRP B 1 194 ? -8.898 -27.422 -13.656 1 98.44 194 TRP B O 1
ATOM 3369 N N . ARG B 1 195 ? -9.711 -29.172 -12.406 1 97.5 195 ARG B N 1
ATOM 3370 C CA . ARG B 1 195 ? -11.133 -28.891 -12.617 1 97.5 195 ARG B CA 1
ATOM 3371 C C . ARG B 1 195 ? -11.438 -28.703 -14.094 1 97.5 195 ARG B C 1
ATOM 3373 O O . ARG B 1 195 ? -12.07 -27.719 -14.477 1 97.5 195 ARG B O 1
ATOM 3380 N N . GLY B 1 196 ? -10.852 -29.531 -14.906 1 97.69 196 GLY B N 1
ATOM 3381 C CA . GLY B 1 196 ? -11.125 -29.547 -16.328 1 97.69 196 GLY B CA 1
ATOM 3382 C C . GLY B 1 196 ? -10.312 -28.531 -17.109 1 97.69 196 GLY B C 1
ATOM 3383 O O . GLY B 1 196 ? -10.391 -28.469 -18.344 1 97.69 196 GLY B O 1
ATOM 3384 N N . ARG B 1 197 ? -9.523 -27.672 -16.453 1 97.94 197 ARG B N 1
ATOM 3385 C CA . ARG B 1 197 ? -8.688 -26.672 -17.094 1 97.94 197 ARG B CA 1
ATOM 3386 C C . ARG B 1 197 ? -7.246 -27.156 -17.234 1 97.94 197 ARG B C 1
ATOM 3388 O O . ARG B 1 197 ? -6.59 -27.438 -16.219 1 97.94 197 ARG B O 1
ATOM 3395 N N . ALA B 1 198 ? -6.793 -27.219 -18.438 1 98.19 198 ALA B N 1
ATOM 3396 C CA . ALA B 1 198 ? -5.457 -27.75 -18.703 1 98.19 198 ALA B CA 1
ATOM 3397 C C . ALA B 1 198 ? -4.426 -26.641 -18.766 1 98.19 198 ALA B C 1
ATOM 3399 O O . ALA B 1 198 ? -4.742 -25.516 -19.156 1 98.19 198 ALA B O 1
ATOM 3400 N N . VAL B 1 199 ? -3.193 -26.984 -18.422 1 98.19 199 VAL B N 1
ATOM 3401 C CA . VAL B 1 199 ? -2.049 -26.109 -18.688 1 98.19 199 VAL B CA 1
ATOM 3402 C C . VAL B 1 199 ? -1.831 -25.984 -20.188 1 98.19 199 VAL B C 1
ATOM 3404 O O . VAL B 1 199 ? -1.952 -26.969 -20.922 1 98.19 199 VAL B O 1
ATOM 3407 N N . PRO B 1 200 ? -1.562 -24.75 -20.641 1 97.94 200 PRO B N 1
ATOM 3408 C CA . PRO B 1 200 ? -1.245 -24.641 -22.062 1 97.94 200 PRO B CA 1
ATOM 3409 C C . PRO B 1 200 ? -0.166 -25.625 -22.5 1 97.94 200 PRO B C 1
ATOM 3411 O O . PRO B 1 200 ? 0.888 -25.719 -21.875 1 97.94 200 PRO B O 1
ATOM 3414 N N . SER B 1 201 ? -0.374 -26.281 -23.609 1 97.56 201 SER B N 1
ATOM 3415 C CA . SER B 1 201 ? 0.479 -27.375 -24.062 1 97.56 201 SER B CA 1
ATOM 3416 C C . SER B 1 201 ? 1.899 -26.891 -24.344 1 97.56 201 SER B C 1
ATOM 3418 O O . SER B 1 201 ? 2.863 -27.641 -24.141 1 97.56 201 SER B O 1
ATOM 3420 N N . VAL B 1 202 ? 2.023 -25.688 -24.766 1 97.69 202 VAL B N 1
ATOM 3421 C CA . VAL B 1 202 ? 3.334 -25.125 -25.094 1 97.69 202 VAL B CA 1
ATOM 3422 C C . VAL B 1 202 ? 4.223 -25.125 -23.859 1 97.69 202 VAL B C 1
ATOM 3424 O O . VAL B 1 202 ? 5.438 -25.328 -23.953 1 97.69 202 VAL B O 1
ATOM 3427 N N . LEU B 1 203 ? 3.654 -24.938 -22.641 1 97.12 203 LEU B N 1
ATOM 3428 C CA . LEU B 1 203 ? 4.41 -24.859 -21.391 1 97.12 203 LEU B CA 1
ATOM 3429 C C . LEU B 1 203 ? 4.887 -26.234 -20.969 1 97.12 203 LEU B C 1
ATOM 3431 O O . LEU B 1 203 ? 5.77 -26.359 -20.109 1 97.12 203 LEU B O 1
ATOM 3435 N N . LEU B 1 204 ? 4.281 -27.281 -21.547 1 96.25 204 LEU B N 1
ATOM 3436 C CA . LEU B 1 204 ? 4.613 -28.656 -21.219 1 96.25 204 LEU B CA 1
ATOM 3437 C C . LEU B 1 204 ? 5.582 -29.25 -22.234 1 96.25 204 LEU B C 1
ATOM 3439 O O . LEU B 1 204 ? 6.059 -30.375 -22.062 1 96.25 204 LEU B O 1
ATOM 3443 N N . SER B 1 205 ? 5.984 -28.562 -23.234 1 94.56 205 SER B N 1
ATOM 3444 C CA . SER B 1 205 ? 6.68 -29.094 -24.406 1 94.56 205 SER B CA 1
ATOM 3445 C C . SER B 1 205 ? 8.172 -29.234 -24.141 1 94.56 205 SER B C 1
ATOM 3447 O O . SER B 1 205 ? 8.859 -29.984 -24.844 1 94.56 205 SER B O 1
ATOM 3449 N N . GLY B 1 206 ? 8.711 -28.516 -23.203 1 92.31 206 GLY B N 1
ATOM 3450 C CA . GLY B 1 206 ? 10.148 -28.5 -22.953 1 92.31 206 GLY B CA 1
ATOM 3451 C C . GLY B 1 206 ? 10.922 -27.688 -23.984 1 92.31 206 GLY B C 1
ATOM 3452 O O . GLY B 1 206 ? 12.148 -27.594 -23.906 1 92.31 206 GLY B O 1
ATOM 3453 N N . ASN B 1 207 ? 10.234 -27.141 -24.891 1 94.94 207 ASN B N 1
ATOM 3454 C CA . ASN B 1 207 ? 10.852 -26.281 -25.891 1 94.94 207 ASN B CA 1
ATOM 3455 C C . ASN B 1 207 ? 11.008 -24.844 -25.391 1 94.94 207 ASN B C 1
ATOM 3457 O O . ASN B 1 207 ? 10.094 -24.031 -25.531 1 94.94 207 ASN B O 1
ATOM 3461 N N . HIS B 1 208 ? 12.156 -24.516 -24.984 1 94.5 208 HIS B N 1
ATOM 3462 C CA . HIS B 1 208 ? 12.422 -23.266 -24.312 1 94.5 208 HIS B CA 1
ATOM 3463 C C . HIS B 1 208 ? 12.141 -22.078 -25.234 1 94.5 208 HIS B C 1
ATOM 3465 O O . HIS B 1 208 ? 11.648 -21.031 -24.781 1 94.5 208 HIS B O 1
ATOM 3471 N N . LYS B 1 209 ? 12.461 -22.266 -26.438 1 95.94 209 LYS B N 1
ATOM 3472 C CA . LYS B 1 209 ? 12.234 -21.172 -27.391 1 95.94 209 LYS B CA 1
ATOM 3473 C C . LYS B 1 209 ? 10.742 -20.859 -27.531 1 95.94 209 LYS B C 1
ATOM 3475 O O . LYS B 1 209 ? 10.336 -19.703 -27.422 1 95.94 209 LYS B O 1
ATOM 3480 N N . LEU B 1 210 ? 9.969 -21.891 -27.703 1 96.62 210 LEU B N 1
ATOM 3481 C CA . LEU B 1 210 ? 8.531 -21.719 -27.875 1 96.62 210 LEU B CA 1
ATOM 3482 C C . LEU B 1 210 ? 7.891 -21.203 -26.594 1 96.62 210 LEU B C 1
ATOM 3484 O O . LEU B 1 210 ? 6.965 -20.406 -26.625 1 96.62 210 LEU B O 1
ATOM 3488 N N . ILE B 1 211 ? 8.367 -21.719 -25.562 1 96.44 211 ILE B N 1
ATOM 3489 C CA . ILE B 1 211 ? 7.855 -21.297 -24.25 1 96.44 211 ILE B CA 1
ATOM 3490 C C . ILE B 1 211 ? 8.117 -19.812 -24.047 1 96.44 211 ILE B C 1
ATOM 3492 O O . ILE B 1 211 ? 7.219 -19.062 -23.672 1 96.44 211 ILE B O 1
ATOM 3496 N N . ASN B 1 212 ? 9.297 -19.391 -24.328 1 94.88 212 ASN B N 1
ATOM 3497 C CA . ASN B 1 212 ? 9.656 -17.984 -24.188 1 94.88 212 ASN B CA 1
ATOM 3498 C C . ASN B 1 212 ? 8.82 -17.094 -25.094 1 94.88 212 ASN B C 1
ATOM 3500 O O . ASN B 1 212 ? 8.383 -16.016 -24.688 1 94.88 212 ASN B O 1
ATOM 3504 N N . GLU B 1 213 ? 8.641 -17.547 -26.281 1 96.62 213 GLU B N 1
ATOM 3505 C CA . GLU B 1 213 ? 7.809 -16.812 -27.219 1 96.62 213 GLU B CA 1
ATOM 3506 C C . GLU B 1 213 ? 6.375 -16.688 -26.703 1 96.62 213 GLU B C 1
ATOM 3508 O O . GLU B 1 213 ? 5.762 -15.625 -26.797 1 96.62 213 GLU B O 1
ATOM 3513 N N . TRP B 1 214 ? 5.906 -17.75 -26.234 1 97 214 TRP B N 1
ATOM 3514 C CA . TRP B 1 214 ? 4.555 -17.781 -25.688 1 97 214 TRP B CA 1
ATOM 3515 C C . TRP B 1 214 ? 4.434 -16.797 -24.516 1 97 214 TRP B C 1
ATOM 3517 O O . TRP B 1 214 ? 3.461 -16.047 -24.438 1 97 214 TRP B O 1
ATOM 3527 N N . LYS B 1 215 ? 5.363 -16.812 -23.609 1 95.81 215 LYS B N 1
ATOM 3528 C CA . LYS B 1 215 ? 5.367 -15.922 -22.453 1 95.81 215 LYS B CA 1
ATOM 3529 C C . LYS B 1 215 ? 5.367 -14.461 -22.875 1 95.81 215 LYS B C 1
ATOM 3531 O O . LYS B 1 215 ? 4.609 -13.648 -22.344 1 95.81 215 LYS B O 1
ATOM 3536 N N . LYS B 1 216 ? 6.141 -14.172 -23.828 1 95.62 216 LYS B N 1
ATOM 3537 C CA . LYS B 1 216 ? 6.227 -12.805 -24.328 1 95.62 216 LYS B CA 1
ATOM 3538 C C . LYS B 1 216 ? 4.914 -12.367 -24.969 1 95.62 216 LYS B C 1
ATOM 3540 O O . LYS B 1 216 ? 4.453 -11.242 -24.75 1 95.62 216 LYS B O 1
ATOM 3545 N N . GLU B 1 217 ? 4.41 -13.273 -25.734 1 96.5 217 GLU B N 1
ATOM 3546 C CA . GLU B 1 217 ? 3.135 -12.977 -26.375 1 96.5 217 GLU B CA 1
ATOM 3547 C C . GLU B 1 217 ? 2.029 -12.773 -25.344 1 96.5 217 GLU B C 1
ATOM 3549 O O . GLU B 1 217 ? 1.222 -11.852 -25.469 1 96.5 217 GLU B O 1
ATOM 3554 N N . GLN B 1 218 ? 1.997 -13.609 -24.375 1 96.31 218 GLN B N 1
ATOM 3555 C CA . GLN B 1 218 ? 1.007 -13.492 -23.312 1 96.31 218 GLN B CA 1
ATOM 3556 C C . GLN B 1 218 ? 1.155 -12.172 -22.562 1 96.31 218 GLN B C 1
ATOM 3558 O O . GLN B 1 218 ? 0.164 -11.492 -22.281 1 96.31 218 GLN B O 1
ATOM 3563 N N . SER B 1 219 ? 2.35 -11.883 -22.219 1 95.88 219 SER B N 1
ATOM 3564 C CA . SER B 1 219 ? 2.627 -10.617 -21.547 1 95.88 219 SER B CA 1
ATOM 3565 C C . SER B 1 219 ? 2.127 -9.43 -22.359 1 95.88 219 SER B C 1
ATOM 3567 O O . SER B 1 219 ? 1.458 -8.539 -21.844 1 95.88 219 SER B O 1
ATOM 3569 N N . ARG B 1 220 ? 2.402 -9.477 -23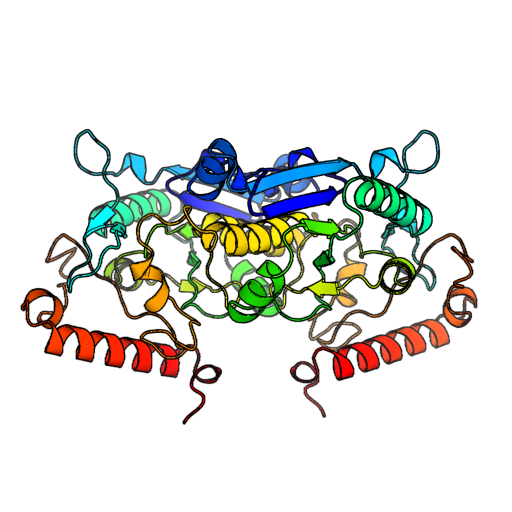.625 1 95.38 220 ARG B N 1
ATOM 3570 C CA . ARG B 1 220 ? 1.979 -8.398 -24.516 1 95.38 220 ARG B CA 1
ATOM 3571 C C . ARG B 1 220 ? 0.458 -8.305 -24.578 1 95.38 220 ARG B C 1
ATOM 3573 O O . ARG B 1 220 ? -0.104 -7.211 -24.484 1 95.38 220 ARG B O 1
ATOM 3580 N N . MET B 1 221 ? -0.129 -9.391 -24.719 1 96.06 221 MET B N 1
ATOM 3581 C CA . MET B 1 221 ? -1.584 -9.43 -24.828 1 96.06 221 MET B CA 1
ATOM 3582 C C . MET B 1 221 ? -2.246 -8.914 -23.562 1 96.06 221 MET B C 1
ATOM 3584 O O . MET B 1 221 ? -3.139 -8.07 -23.625 1 96.06 221 MET B O 1
ATOM 3588 N N . ILE B 1 222 ? -1.785 -9.398 -22.438 1 95.62 222 ILE B N 1
ATOM 3589 C CA . ILE B 1 222 ? -2.352 -9 -21.156 1 95.62 222 ILE B CA 1
ATOM 3590 C C . ILE B 1 222 ? -2.127 -7.508 -20.938 1 95.62 222 ILE B C 1
ATOM 3592 O O . ILE B 1 222 ? -3.025 -6.801 -20.469 1 95.62 222 ILE B O 1
ATOM 3596 N N . THR B 1 223 ? -0.952 -7.039 -21.25 1 96.31 223 THR B N 1
ATOM 3597 C CA . THR B 1 223 ? -0.635 -5.625 -21.078 1 96.31 223 THR B CA 1
ATOM 3598 C C . THR B 1 223 ? -1.536 -4.762 -21.953 1 96.31 223 THR B C 1
ATOM 3600 O O . THR B 1 223 ? -2.086 -3.76 -21.484 1 96.31 223 THR B O 1
ATOM 3603 N N . LYS B 1 224 ? -1.675 -5.176 -23.172 1 95.31 224 LYS B N 1
ATOM 3604 C CA . LYS B 1 224 ? -2.514 -4.438 -24.109 1 95.31 224 LYS B CA 1
ATOM 3605 C C . LYS B 1 224 ? -3.957 -4.367 -23.609 1 95.31 224 LYS B C 1
ATOM 3607 O O . LYS B 1 224 ? -4.609 -3.326 -23.734 1 95.31 224 LYS B O 1
ATOM 3612 N N . LEU B 1 225 ? -4.379 -5.367 -23.094 1 94.56 225 LEU B N 1
ATOM 3613 C CA . LEU B 1 225 ? -5.773 -5.473 -22.688 1 94.56 225 LEU B CA 1
ATOM 3614 C C . LEU B 1 225 ? -6.02 -4.715 -21.391 1 94.56 225 LEU B C 1
ATOM 3616 O O . LEU B 1 225 ? -7.035 -4.031 -21.25 1 94.56 225 LEU B O 1
ATOM 3620 N N . ARG B 1 226 ? -5.105 -4.793 -20.469 1 93.94 226 ARG B N 1
ATOM 3621 C CA . ARG B 1 226 ? -5.383 -4.348 -19.109 1 93.94 226 ARG B CA 1
ATOM 3622 C C . ARG B 1 226 ? -4.742 -2.988 -18.828 1 93.94 226 ARG B C 1
ATOM 3624 O O . ARG B 1 226 ? -5.273 -2.191 -18.062 1 93.94 226 ARG B O 1
ATOM 3631 N N . ARG B 1 227 ? -3.543 -2.834 -19.344 1 95.19 227 ARG B N 1
ATOM 3632 C CA . ARG B 1 227 ? -2.754 -1.634 -19.094 1 95.19 227 ARG B CA 1
ATOM 3633 C C . ARG B 1 227 ? -2.088 -1.134 -20.359 1 95.19 227 ARG B C 1
ATOM 3635 O O . ARG B 1 227 ? -0.858 -1.074 -20.453 1 95.19 227 ARG B O 1
ATOM 3642 N N . PRO B 1 228 ? -2.814 -0.717 -21.312 1 93.94 228 PRO B N 1
ATOM 3643 C CA . PRO B 1 228 ? -2.232 -0.334 -22.609 1 93.94 228 PRO B CA 1
ATOM 3644 C C . PRO B 1 228 ? -1.247 0.827 -22.484 1 93.94 228 PRO B C 1
ATOM 3646 O O . PRO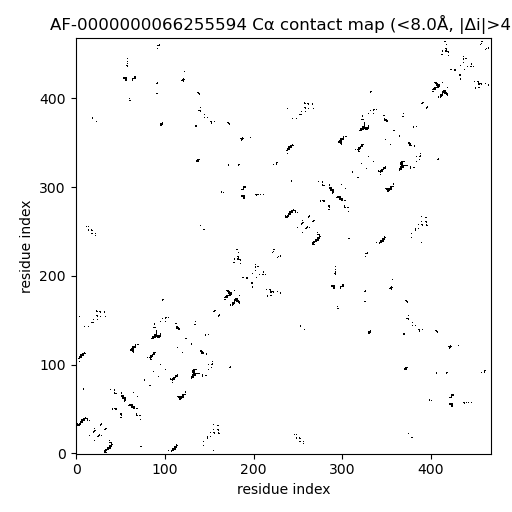 B 1 228 ? -0.327 0.948 -23.297 1 93.94 228 PRO B O 1
ATOM 3649 N N . GLU B 1 229 ? -1.379 1.687 -21.422 1 90 229 GLU B N 1
ATOM 3650 C CA . GLU B 1 229 ? -0.513 2.848 -21.25 1 90 229 GLU B CA 1
ATOM 3651 C C . GLU B 1 229 ? 0.921 2.426 -20.938 1 90 229 GLU B C 1
ATOM 3653 O O . GLU B 1 229 ? 1.85 3.227 -21.062 1 90 229 GLU B O 1
ATOM 3658 N N . LEU B 1 230 ? 1.076 1.204 -20.578 1 92.06 230 LEU B N 1
ATOM 3659 C CA . LEU B 1 230 ? 2.412 0.707 -20.266 1 92.06 230 LEU B CA 1
ATOM 3660 C C . LEU B 1 230 ? 3.178 0.365 -21.547 1 92.06 230 LEU B C 1
ATOM 3662 O O . LEU B 1 230 ? 4.398 0.189 -21.516 1 92.06 230 LEU B O 1
ATOM 3666 N N . LEU B 1 231 ? 2.396 0.173 -22.594 1 86.19 231 LEU B N 1
ATOM 3667 C CA . LEU B 1 231 ? 3.031 -0.194 -23.859 1 86.19 231 LEU B CA 1
ATOM 3668 C C . LEU B 1 231 ? 3.6 1.036 -24.562 1 86.19 231 LEU B C 1
ATOM 3670 O O . LEU B 1 231 ? 2.936 2.072 -24.641 1 86.19 231 LEU B O 1
ATOM 3674 N N . LYS B 1 232 ? 4.773 1.563 -24.422 1 72.25 232 LYS B N 1
ATOM 3675 C CA . LYS B 1 232 ? 5.391 2.707 -25.078 1 72.25 232 LYS B CA 1
ATOM 3676 C C . LYS B 1 232 ? 5.246 2.602 -26.594 1 72.25 232 LYS B C 1
ATOM 3678 O O . LYS B 1 232 ? 5.188 3.619 -27.297 1 72.25 232 LYS B O 1
ATOM 3683 N N . ASP B 1 233 ? 5.805 1.767 -27.266 1 54.12 233 ASP B N 1
ATOM 3684 C CA . ASP B 1 233 ? 5.961 1.672 -28.703 1 54.12 233 ASP B CA 1
ATOM 3685 C C . ASP B 1 233 ? 4.605 1.544 -29.406 1 54.12 233 ASP B C 1
ATOM 3687 O O . ASP B 1 233 ? 4.539 1.261 -30.594 1 54.12 233 ASP B O 1
ATOM 3691 N N . LEU B 1 234 ? 3.379 1.58 -28.672 1 36.59 234 LEU B N 1
ATOM 3692 C CA . LEU B 1 234 ? 2.42 1.418 -29.766 1 36.59 234 LEU B CA 1
ATOM 3693 C C . LEU B 1 234 ? 2.213 2.734 -30.5 1 36.59 234 LEU B C 1
ATOM 3695 O O . LEU B 1 234 ? 2.182 3.801 -29.891 1 36.59 234 LEU B O 1
#

Organism: Rickettsia akari (strain Hartford) (NCBI:txid293614)

Solvent-accessible surface area (backbone atoms only — not comparable to full-atom values): 24514 Å² total; per-residue (Å²): 128,47,66,33,37,38,36,37,36,24,82,56,56,83,51,57,63,47,66,47,58,39,68,62,49,19,53,27,40,75,67,41,43,32,47,73,47,73,44,50,44,45,82,45,22,46,74,96,78,31,45,46,55,34,58,32,54,57,57,74,93,45,39,20,31,20,37,75,25,51,49,52,45,50,51,53,52,34,72,79,40,74,82,40,50,46,35,28,49,33,72,70,23,51,72,52,31,47,68,54,43,62,59,55,63,74,50,44,35,36,30,39,44,34,37,41,79,73,28,54,21,44,64,45,39,63,73,66,64,42,42,44,33,6,61,40,56,46,68,61,74,43,13,59,62,51,48,52,48,52,48,42,34,46,48,53,69,38,88,83,41,48,89,57,70,78,55,57,39,55,35,55,50,27,59,89,22,76,48,54,24,27,28,51,46,84,41,44,34,56,61,64,62,51,98,87,45,63,60,64,64,59,36,72,61,79,43,63,68,60,25,52,53,48,43,48,50,42,13,50,52,51,19,54,72,66,42,46,84,50,55,74,86,115,130,47,66,34,38,38,37,36,36,23,81,55,55,83,49,58,64,47,66,48,56,41,69,62,49,18,53,26,41,76,68,40,43,31,48,71,47,73,45,51,44,46,82,44,22,46,76,97,80,29,45,47,55,36,58,32,52,57,57,74,92,45,40,21,31,21,38,74,27,50,47,51,45,49,51,54,52,33,71,78,40,75,82,40,48,45,35,27,48,32,73,69,23,52,72,53,32,46,67,53,44,61,59,54,62,73,50,47,36,38,32,38,44,33,36,42,80,73,27,53,20,44,66,44,40,63,75,65,64,42,42,45,32,6,60,40,57,45,68,63,74,42,15,57,62,50,48,52,49,52,49,44,35,47,48,54,70,38,88,83,41,49,90,57,70,77,56,57,38,55,35,54,50,27,60,91,22,74,50,53,22,27,30,51,45,85,41,43,36,56,60,64,61,50,96,88,44,63,59,63,64,60,37,70,62,79,42,62,68,60,24,50,52,48,43,48,50,41,11,49,51,50,19,55,73,65,42,48,85,49,54,74,88,114

InterPro domains:
  IPR002649 tRNA (guanine-N1-)-methyltransferase TrmD [MF_00605] (1-234)
  IPR002649 tRNA (guanine-N1-)-methyltransferase TrmD [PIRSF000386] (4-233)
  IPR002649 tRNA (guanine-N1-)-methyltransferase TrmD [PTHR46417] (6-233)
  IPR002649 tRNA (guanine-N1-)-methyltransferase TrmD [TIGR00088] (6-233)
  IPR002649 tRNA (guanine-N1-)-methyltransferase TrmD [cd18080] (7-228)
  IPR016009 tRNA methyltransferase TRMD/TRM10-type domain [PF01746] (6-232)
  IPR023148 tRNA (guanine-N(1)-)-methyltransferase, C-terminal domain superfamily [G3DSA:1.10.1270.20] (174-234)
  IPR029026 tRNA (guanine-N1-)-methyltransferase, N-terminal [G3DSA:3.40.1280.10] (3-173)
  IPR029028 Alpha/beta knot methyltransferases [SSF75217] (4-233)

Radius of gyration: 22.82 Å; Cα contacts (8 Å, |Δi|>4): 961; chains: 2; bounding box: 50×70×59 Å

Sequence (468 aa):
MSILHATILTVFPEMFPGTLGDSLAGQALKKNIWSYDVINIRDFGLTKHKNVDDEAYGGGDGLIMRPDVLGNAIEHALSLNPNASIYYPSPRGRVFTQSFTKEMLKNKNLIFLCGRYEGIDERVIEEYNVEEISVGDYILSGGEIPTLAILDCLIRLLPGVLMNQNTLSSESFEEDGEFKGGLECSLYTRPKIWRGRAVPSVLLSGNHKLINEWKKEQSRMITKLRRPELLKDLMSILHATILTVFPEMFPGTLGDSLAGQALKKNIWSYDVINIRDFGLTKHKNVDDEAYGGGDGLIMRPDVLGNAIEHALSLNPNASIYYPSPRGRVFTQSFTKEMLKNKNLIFLCGRYEGIDERVIEEYNVEEISVGDYILSGGEIPTLAILDCLIRLLPGVLMNQNTLSSESFEEDGEFKGGLECSLYTRPKIWRGRAVPSVLLSGNHKLINEWKKEQSRMITKLRRPELLKDL